Protein AF-A0A317H1T6-F1 (afdb_monomer)

Nearest PDB structures (foldseek):
  3n90-assembly1_A  TM=7.699E-01  e=6.397E-04  Arabidopsis thaliana
  5dqa-assembly3_C-2  TM=6.413E-01  e=1.872E-04  synthetic construct
  6uvi-assembly1_A  TM=6.675E-01  e=9.458E-04  Nostoc sp. PCC 7120 = FACHB-418
  4yc5-assembly1_A  TM=3.359E-01  e=2.475E-04  synthetic construct
  2qyu-assembly1_A  TM=5.274E-01  e=2.159E-02  Salmonella enterica subsp. enterica serovar Typhimurium str. SL1344

Radius of gyration: 27.05 Å; Cα contacts (8 Å, |Δi|>4): 812; chains: 1; bounding box: 62×43×78 Å

Foldseek 3Di:
DAPAAQAEQALHACCVVQVPFDADPVRARCHAEHALYEHALYENALGACDNHEHHNYEHANYDHAQYEHENYHCANYEHYDDDPHYHYDPVCVVRYDYDPVVVVVDPPCVLVPQPDAFWKKKKKDFQEDEAFDKDKIKIKIARPDPVRVVVCVVVLCVVCPPNSVRIDMAMAGASAGFDQQQKKKKAWDWPQKDKVVRMDIDTRHDRMDMDMIIIHRHGDDAQDWIKIWIFMDRQPFTFKITIDTHHYHDDDDDDDDCPPVDSDDIDGWRFEAEQDAVVPVLVVVSLVCSCPVGVSVLSVVLVVQVVDDPPRVVNLVSLVVTQAYEYEAAPRLVVDPNSVVNVVSNLVCCVVPVRRYAAEYAALDTDDDDPSCPVHDYYYDHSVSSVDPDPVVSVCVNPRND

Solvent-accessible surface area (backbone atoms only — not comparable to full-atom values): 22033 Å² total; per-residue (Å²): 134,57,99,41,48,57,39,81,40,59,56,34,83,50,41,67,67,35,76,70,68,74,61,46,101,83,72,48,37,87,75,51,34,28,36,43,13,36,30,35,43,14,40,32,52,55,21,55,41,38,34,19,37,29,34,44,14,34,30,39,66,30,41,42,57,53,15,32,39,39,75,34,44,50,52,57,22,36,65,31,79,94,66,99,40,58,44,64,51,82,82,54,68,84,51,55,52,74,65,70,84,60,59,79,77,46,89,73,54,77,75,66,58,74,62,83,43,20,28,23,40,39,34,42,35,45,40,60,42,51,70,79,40,79,44,64,31,40,41,32,47,21,34,68,44,72,68,37,47,54,48,49,54,53,56,49,45,66,74,42,46,97,52,45,89,55,38,45,77,46,68,26,71,30,86,38,59,60,56,80,64,39,54,36,32,44,34,66,48,43,71,40,47,47,54,49,61,59,56,49,77,49,62,41,80,61,62,62,45,80,47,76,34,32,41,29,46,76,71,46,58,68,71,39,73,36,68,29,34,35,39,30,23,44,47,78,42,66,36,32,38,39,62,39,68,32,29,29,52,50,94,91,69,78,83,75,82,62,88,78,66,69,90,80,54,49,48,44,36,67,39,58,37,81,41,56,28,78,82,42,53,66,60,46,51,26,51,49,49,39,28,68,75,67,62,41,60,67,54,42,48,55,51,54,50,62,74,48,64,90,84,49,66,68,58,57,54,48,54,71,70,26,61,29,43,37,36,46,56,38,67,58,22,74,73,26,70,67,41,49,54,51,52,55,54,54,55,70,48,32,85,87,32,79,79,27,67,42,41,31,28,51,40,76,69,75,56,91,70,56,78,94,50,62,87,52,74,72,43,79,45,62,60,77,53,52,70,63,93,41,75,74,56,54,52,37,40,37,72,66,56,123

pLDDT: mean 72.84, std 15.86, range [32.62, 95.56]

Sequence (402 aa):
MGPFAQVQLTGADVFWLAKRSRRDKKGRLPRLHLEGADLCGAHLEKADLRGAALDGADLRDARLDGADLRDARLEGVIFPRPTPKVLMNPGVLESIEFDPDIIEALPDLLDFFDAPGQVAFTTYYPREVAPQVWDRLLVFVALNTAEATALVEVMGAERLQRRRDLFAVARAPTRKTLKPGTRFTIAPSLPGFRFDPTSITAGWTSDVQCHEFRLWAEDASPGQAAHGQITILEGPLLRGEISLDVLVRQVRQRVPDWSHFTDERVAAYRDTFPSYSRQDKVIHRACETVAESTGDQFVRDVRQLRAGKEGNPKLLELIELADVFQLFWSKRAAESQQVEREWRHALTLRHTRPSFMRLVYWTTTPYPIPSDLQEIVAGRLDPAILGLARPSLLRRIMEGEG

Secondary structure (DSSP, 8-state):
--TTTT-B-TT-B-HHHHHTPPP-TTS--TT-B-TT-B-TT-B-TT-B-TT-B-TT-B-TT-B-TT-B-TT-B-TT-B--S--TT-B--GGGGGGPBPPHHHHTT-SSSTTTS--TTEEEEEEEEESEE-TT--EEEEEEEEESSHHHHHHHHHHHHHHHGGGGGGEEEEEEEEEEEPPTT-EEEEEEE-TTEEEESS-EEEE--SSEEEEEEEEEESSPPTTSEEEEEEEEEETTEEEEEEE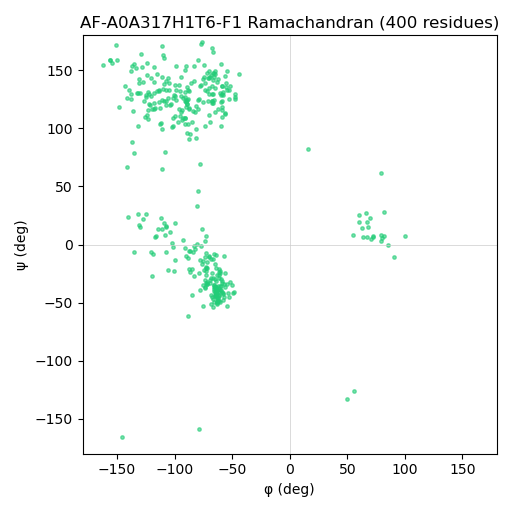EEEEE--TT-PPP-GGGS-S--EEE-S-EEEE--TT-HHHHHHHHHHHHHH--HHHHHHHHHHHSSTT-THHHHHHHH-SEEEEE--HHHHT-HHHHHHHHHHHHHTTT-TT-EEEEE-SSSPPPPPGGGTTSPEEEPPGGGGT---HHHHHHHHTT--

Mean predicted aligned error: 16.42 Å

Structure (mmCIF, N/CA/C/O backbone):
data_AF-A0A317H1T6-F1
#
_entry.id   AF-A0A317H1T6-F1
#
loop_
_atom_site.group_PDB
_atom_site.id
_atom_site.type_symbol
_atom_site.label_atom_id
_atom_site.label_alt_id
_atom_site.label_comp_id
_atom_site.label_asym_id
_atom_site.label_entity_id
_atom_site.label_seq_id
_atom_site.pdbx_PDB_ins_code
_atom_site.Cartn_x
_atom_site.Cartn_y
_atom_site.Cartn_z
_atom_site.occupancy
_atom_site.B_iso_or_equiv
_atom_site.auth_seq_id
_atom_site.auth_comp_id
_atom_site.auth_asym_id
_atom_site.auth_atom_id
_atom_site.pdbx_PDB_model_num
ATOM 1 N N . MET A 1 1 ? -24.013 20.976 -49.566 1.00 47.81 1 MET A N 1
ATOM 2 C CA . MET A 1 1 ? -24.364 19.606 -49.153 1.00 47.81 1 MET A CA 1
ATOM 3 C C . MET A 1 1 ? -23.451 18.653 -49.890 1.00 47.81 1 MET A C 1
ATOM 5 O O . MET A 1 1 ? -23.348 18.761 -51.109 1.00 47.81 1 MET A O 1
ATOM 9 N N . GLY A 1 2 ? -22.695 17.844 -49.152 1.00 52.38 2 GLY A N 1
ATOM 10 C CA . GLY A 1 2 ? -21.826 16.832 -49.743 1.00 52.38 2 GLY A CA 1
ATOM 11 C C . GLY A 1 2 ? -22.614 15.606 -50.218 1.00 52.38 2 GLY A C 1
ATOM 12 O O . GLY A 1 2 ? -23.813 15.515 -49.973 1.00 52.38 2 GLY A O 1
ATOM 13 N N . PRO A 1 3 ? -21.954 14.668 -50.911 1.00 52.84 3 PRO A N 1
ATOM 14 C CA . PRO A 1 3 ? -22.621 13.581 -51.629 1.00 52.84 3 PRO A CA 1
ATOM 15 C C . PRO A 1 3 ? -23.279 12.502 -50.749 1.00 52.84 3 PRO A C 1
ATOM 17 O O . PRO A 1 3 ? -23.989 11.671 -51.305 1.00 52.84 3 PRO A O 1
ATOM 20 N N . PHE A 1 4 ? -23.058 12.491 -49.426 1.00 60.53 4 PHE A N 1
ATOM 21 C CA . PHE A 1 4 ? -23.552 11.433 -48.529 1.00 60.53 4 PHE A CA 1
ATOM 22 C C . PHE A 1 4 ? -24.295 11.938 -47.277 1.00 60.53 4 PHE A C 1
ATOM 24 O O . PHE A 1 4 ? -24.521 11.165 -46.348 1.00 60.53 4 PHE A O 1
ATOM 31 N N . ALA A 1 5 ? -24.704 13.210 -47.245 1.00 61.84 5 ALA A N 1
ATOM 32 C CA . ALA A 1 5 ? -25.512 13.726 -46.142 1.00 61.84 5 ALA A CA 1
ATOM 33 C C . ALA A 1 5 ? -26.884 13.026 -46.117 1.00 61.84 5 ALA A C 1
ATOM 35 O O . ALA A 1 5 ? -27.514 12.886 -47.168 1.00 61.84 5 ALA A O 1
ATOM 36 N N . GLN A 1 6 ? -27.336 12.610 -44.930 1.00 68.75 6 GLN A N 1
ATOM 37 C CA . GLN A 1 6 ? -28.632 11.951 -44.697 1.00 68.75 6 GLN A CA 1
ATOM 38 C C . GLN A 1 6 ? -28.844 10.625 -45.453 1.00 68.75 6 GLN A C 1
ATOM 40 O O . GLN A 1 6 ? -29.976 10.233 -45.737 1.00 68.75 6 GLN A O 1
ATOM 45 N N . VAL A 1 7 ? -27.767 9.921 -45.810 1.00 70.12 7 VAL A N 1
ATOM 46 C CA . VAL A 1 7 ? -27.866 8.616 -46.481 1.00 70.12 7 VAL A CA 1
ATOM 47 C C . VAL A 1 7 ? -28.080 7.504 -45.451 1.00 70.12 7 VAL A C 1
ATOM 49 O O . VAL A 1 7 ? -27.463 7.512 -44.389 1.00 70.12 7 VAL A O 1
ATOM 52 N N . GLN A 1 8 ? -28.928 6.526 -45.785 1.00 73.19 8 GLN A N 1
ATOM 53 C CA . GLN A 1 8 ? -29.085 5.292 -45.012 1.00 73.19 8 GLN A CA 1
ATOM 54 C C . GLN A 1 8 ? -28.070 4.239 -45.471 1.00 73.19 8 GLN A C 1
ATOM 56 O O . GLN A 1 8 ? -28.069 3.816 -46.628 1.00 73.19 8 GLN A O 1
ATOM 61 N N . LEU A 1 9 ? -27.193 3.838 -44.556 1.00 67.88 9 LEU A N 1
ATOM 62 C CA . LEU A 1 9 ? -26.093 2.885 -44.729 1.00 67.88 9 LEU A CA 1
ATOM 63 C C . LEU A 1 9 ? -26.088 1.834 -43.605 1.00 67.88 9 LEU A C 1
ATOM 65 O O . LEU A 1 9 ? -25.048 1.257 -43.283 1.00 67.88 9 LEU A O 1
ATOM 69 N N . THR A 1 10 ? -27.253 1.579 -43.013 1.00 70.19 10 THR A N 1
ATOM 70 C CA . THR A 1 10 ? -27.453 0.628 -41.921 1.00 70.19 10 THR A CA 1
ATOM 71 C C . THR A 1 10 ? -26.888 -0.753 -42.281 1.00 70.19 10 THR A C 1
ATOM 73 O O . THR A 1 10 ? -27.225 -1.321 -43.323 1.00 70.19 10 THR A O 1
ATOM 76 N N . GLY A 1 11 ? -25.998 -1.294 -41.447 1.00 60.50 11 GLY A N 1
ATOM 77 C CA . GLY A 1 11 ? -25.358 -2.600 -41.654 1.00 60.50 11 GLY A CA 1
ATOM 78 C C . GLY A 1 11 ? -24.397 -2.693 -42.848 1.00 60.50 11 GLY A C 1
ATOM 79 O O . GLY A 1 11 ? -23.943 -3.788 -43.182 1.00 60.50 11 GLY A O 1
ATOM 80 N N . ALA A 1 12 ? -24.094 -1.583 -43.529 1.00 67.06 12 ALA A N 1
ATOM 81 C CA . ALA A 1 12 ? -23.245 -1.602 -44.713 1.00 67.06 12 ALA A CA 1
ATOM 82 C C . ALA A 1 12 ? -21.757 -1.775 -44.353 1.00 67.06 12 ALA A C 1
ATOM 84 O O . ALA A 1 12 ? -21.251 -1.186 -43.394 1.00 67.06 12 ALA A O 1
ATOM 85 N N . ASP A 1 13 ? -21.026 -2.540 -45.173 1.00 64.00 13 ASP A N 1
ATOM 86 C CA . ASP A 1 13 ? -19.561 -2.584 -45.126 1.00 64.00 13 ASP A CA 1
ATOM 87 C C . ASP A 1 13 ? -18.991 -1.382 -45.887 1.00 64.00 13 ASP A C 1
ATOM 89 O O . ASP A 1 13 ? -18.800 -1.387 -47.108 1.00 64.00 13 ASP A O 1
ATOM 93 N N . VAL A 1 14 ? -18.775 -0.308 -45.135 1.00 61.66 14 VAL A N 1
ATOM 94 C CA . VAL A 1 14 ? -18.307 0.988 -45.636 1.00 61.66 14 VAL A CA 1
ATOM 95 C C . VAL A 1 14 ? -16.832 1.238 -45.316 1.00 61.66 14 VAL A C 1
ATOM 97 O O . VAL A 1 14 ? -16.310 2.321 -45.589 1.00 61.66 14 VAL A O 1
ATOM 100 N N . PHE A 1 15 ? -16.110 0.213 -44.852 1.00 56.84 15 PHE A N 1
ATOM 101 C CA . PHE A 1 15 ? -14.677 0.252 -44.546 1.00 56.84 15 PHE A CA 1
ATOM 102 C C . PHE A 1 15 ? -13.822 0.829 -45.695 1.00 56.84 15 PHE A C 1
ATOM 104 O O . PHE A 1 15 ? -12.839 1.550 -45.487 1.00 56.84 15 PHE A O 1
ATOM 111 N N . TRP A 1 16 ? -14.219 0.571 -46.945 1.00 56.97 16 TRP A N 1
ATOM 112 C CA . TRP A 1 16 ? -13.506 1.037 -48.138 1.00 56.97 16 TRP A CA 1
ATOM 113 C C . TRP A 1 16 ? -13.633 2.544 -48.414 1.00 56.97 16 TRP A C 1
ATOM 115 O O . TRP A 1 16 ? -12.750 3.098 -49.081 1.00 56.97 16 TRP A O 1
ATOM 125 N N . LEU A 1 17 ? -14.675 3.222 -47.909 1.00 56.16 17 LEU A N 1
ATOM 126 C CA . LEU A 1 17 ? -14.896 4.663 -48.127 1.00 56.16 17 LEU A CA 1
ATOM 127 C C . LEU A 1 17 ? -13.804 5.513 -47.464 1.00 56.16 17 LEU A C 1
ATOM 129 O O . LEU A 1 17 ? -13.340 6.494 -48.047 1.00 56.16 17 LEU A O 1
ATOM 133 N N . ALA A 1 18 ? -13.309 5.077 -46.307 1.00 54.44 18 ALA A N 1
ATOM 134 C CA . ALA A 1 18 ? -12.236 5.742 -45.575 1.00 54.44 18 ALA A CA 1
ATOM 135 C C . ALA A 1 18 ? -10.850 5.560 -46.228 1.00 54.44 18 ALA A C 1
ATOM 137 O O . ALA A 1 18 ? -9.998 6.448 -46.190 1.00 54.44 18 ALA A O 1
ATOM 138 N N . LYS A 1 19 ? -10.618 4.426 -46.906 1.00 51.28 19 LYS A N 1
ATOM 139 C CA . LYS A 1 19 ? -9.295 4.059 -47.444 1.00 51.28 19 LYS A CA 1
ATOM 140 C C . LYS A 1 19 ? -8.880 4.812 -48.715 1.00 51.28 19 LYS A C 1
ATOM 142 O O . LYS A 1 19 ? -7.706 4.782 -49.082 1.00 51.28 19 LYS A O 1
ATOM 147 N N . ARG A 1 20 ? -9.817 5.458 -49.423 1.00 50.53 20 ARG A N 1
ATOM 148 C CA . ARG A 1 20 ? -9.564 6.128 -50.720 1.00 50.53 20 ARG A CA 1
ATOM 149 C C . ARG A 1 20 ? -9.432 7.651 -50.649 1.00 50.53 20 ARG A C 1
ATOM 151 O O . ARG A 1 20 ? -9.227 8.286 -51.687 1.00 50.53 20 ARG A O 1
ATOM 158 N N . SER A 1 21 ? -9.516 8.253 -49.467 1.00 53.59 21 SER A N 1
ATOM 159 C CA . SER A 1 21 ? -9.570 9.710 -49.352 1.00 53.59 21 SER A CA 1
ATOM 160 C C . SER A 1 21 ? -8.176 10.349 -49.479 1.00 53.59 21 SER A C 1
ATOM 162 O O . SER A 1 21 ? -7.268 10.095 -48.688 1.00 53.59 21 SER A O 1
ATOM 164 N N . ARG A 1 22 ? -7.968 11.165 -50.527 1.00 51.94 22 ARG A N 1
ATOM 165 C CA . ARG A 1 22 ? -6.710 11.904 -50.745 1.00 51.94 22 ARG A CA 1
ATOM 166 C C . ARG A 1 22 ? -6.677 13.155 -49.862 1.00 51.94 22 ARG A C 1
ATOM 168 O O . ARG A 1 22 ? -7.554 14.008 -49.979 1.00 51.94 22 ARG A O 1
ATOM 175 N N . ARG A 1 23 ? -5.629 13.278 -49.038 1.00 55.28 23 ARG A N 1
ATOM 176 C CA . ARG A 1 23 ? -5.345 14.462 -48.205 1.00 55.28 23 ARG A CA 1
ATOM 177 C C . ARG A 1 23 ? -5.100 15.701 -49.071 1.00 55.28 23 ARG A C 1
ATOM 179 O O . ARG A 1 23 ? -4.474 15.601 -50.129 1.00 55.28 23 ARG A O 1
ATOM 186 N N . ASP A 1 24 ? -5.574 16.863 -48.627 1.00 52.41 24 ASP A N 1
ATOM 187 C CA . ASP A 1 24 ? -5.235 18.135 -49.269 1.00 52.41 24 ASP A CA 1
ATOM 188 C C . ASP A 1 24 ? -3.805 18.601 -48.916 1.00 52.41 24 ASP A C 1
ATOM 190 O O . ASP A 1 24 ? -3.107 17.998 -48.098 1.00 52.41 24 ASP A O 1
ATOM 194 N N . LYS A 1 25 ? -3.343 19.697 -49.535 1.00 51.69 25 LYS A N 1
ATOM 195 C CA . LYS A 1 25 ? -1.986 20.248 -49.335 1.00 51.69 25 LYS A CA 1
ATOM 196 C C . LYS A 1 25 ? -1.709 20.741 -47.901 1.00 51.69 25 LYS A C 1
ATOM 198 O O . LYS A 1 25 ? -0.566 21.067 -47.602 1.00 51.69 25 LYS A O 1
ATOM 203 N N . LYS A 1 26 ? -2.724 20.817 -47.032 1.00 53.06 26 LYS A N 1
ATOM 204 C CA . LYS A 1 26 ? -2.611 21.179 -45.609 1.00 53.06 26 LYS A CA 1
ATOM 205 C C . LYS A 1 26 ? -2.825 19.972 -44.682 1.00 53.06 26 LYS A C 1
ATOM 207 O O . LYS A 1 26 ? -2.903 20.152 -43.471 1.00 53.06 26 LYS A O 1
ATOM 212 N N . GLY A 1 27 ? -2.906 18.757 -45.231 1.00 48.47 27 GLY A N 1
ATOM 213 C CA . GLY A 1 27 ? -3.048 17.515 -44.473 1.00 48.47 27 GLY A CA 1
ATOM 214 C C . GLY A 1 27 ? -4.466 17.217 -43.980 1.00 48.47 27 GLY A C 1
ATOM 215 O O . GLY A 1 27 ? -4.632 16.255 -43.235 1.00 48.47 27 GLY A O 1
ATOM 216 N N . ARG A 1 28 ? -5.480 17.992 -44.392 1.00 50.25 28 ARG A N 1
ATOM 217 C CA . ARG A 1 28 ? -6.875 17.812 -43.963 1.00 50.25 28 ARG A CA 1
ATOM 218 C C . ARG A 1 28 ? -7.620 16.881 -44.927 1.00 50.25 28 ARG A C 1
ATOM 220 O O . ARG A 1 28 ? -7.326 16.848 -46.127 1.00 50.25 28 ARG A O 1
ATOM 227 N N . LEU A 1 29 ? -8.605 16.144 -44.410 1.00 54.81 29 LEU A N 1
ATOM 228 C CA . LEU A 1 29 ? -9.513 15.268 -45.168 1.00 54.81 29 LEU A CA 1
ATOM 229 C C . LEU A 1 29 ? -10.957 15.826 -45.177 1.00 54.81 29 LEU A C 1
ATOM 231 O O . LEU A 1 29 ? -11.862 15.195 -44.647 1.00 54.81 29 LEU A O 1
ATOM 235 N N . PRO A 1 30 ? -11.234 16.994 -45.787 1.00 52.69 30 PRO A N 1
ATOM 236 C CA . PRO A 1 30 ? -12.544 17.647 -45.683 1.00 52.69 30 PRO A CA 1
ATOM 237 C C . PRO A 1 30 ? -13.618 17.060 -46.624 1.00 52.69 30 PRO A C 1
ATOM 239 O O . PRO A 1 30 ? -14.409 17.815 -47.175 1.00 52.69 30 PRO A O 1
ATOM 242 N N . ARG A 1 31 ? -13.611 15.753 -46.930 1.00 54.50 31 ARG A N 1
ATOM 243 C CA . ARG A 1 31 ? -14.410 15.209 -48.055 1.00 54.50 31 ARG A CA 1
ATOM 244 C C . ARG A 1 31 ? -15.484 14.182 -47.708 1.00 54.50 31 ARG A C 1
ATOM 246 O O . ARG A 1 31 ? -16.254 13.851 -48.609 1.00 54.50 31 ARG A O 1
ATOM 253 N N . LEU A 1 32 ? -15.565 13.688 -46.471 1.00 65.56 32 LEU A N 1
ATOM 254 C CA . LEU A 1 32 ? -16.622 12.749 -46.088 1.00 65.56 32 LEU A CA 1
ATOM 255 C C . LEU A 1 32 ? -17.715 13.490 -45.310 1.00 65.56 32 LEU A C 1
ATOM 257 O O . LEU A 1 32 ? -17.529 13.853 -44.152 1.00 65.56 32 LEU A O 1
ATOM 261 N N . HIS A 1 33 ? -18.807 13.764 -46.018 1.00 74.75 33 HIS A N 1
ATOM 262 C CA . HIS A 1 33 ? -19.993 14.476 -45.549 1.00 74.75 33 HIS A CA 1
ATOM 263 C C . HIS A 1 33 ? -21.086 13.455 -45.261 1.00 74.75 33 HIS A C 1
ATOM 265 O O . HIS A 1 33 ? -21.672 12.936 -46.208 1.00 74.75 33 HIS A O 1
ATOM 271 N N . LEU A 1 34 ? -21.275 13.123 -43.990 1.00 73.44 34 LEU A N 1
ATOM 272 C CA . LEU A 1 34 ? -22.205 12.122 -43.470 1.00 73.44 34 LEU A CA 1
ATOM 273 C C . LEU A 1 34 ? -23.136 12.745 -42.421 1.00 73.44 34 LEU A C 1
ATOM 275 O O . LEU A 1 34 ? -23.625 12.058 -41.529 1.00 73.44 34 LEU A O 1
ATOM 279 N N . GLU A 1 35 ? -23.368 14.053 -42.508 1.00 84.75 35 GLU A N 1
ATOM 280 C CA . GLU A 1 35 ? -24.228 14.774 -41.579 1.00 84.75 35 GLU A CA 1
ATOM 281 C C . GLU A 1 35 ? -25.643 14.160 -41.612 1.00 84.75 35 GLU A C 1
ATOM 283 O O . GLU A 1 35 ? -26.251 14.042 -42.683 1.00 84.75 35 GLU A O 1
ATOM 288 N N . GLY A 1 36 ? -26.152 13.723 -40.457 1.00 77.00 36 GLY A N 1
ATOM 289 C CA . GLY A 1 36 ? -27.457 13.067 -40.320 1.00 77.00 36 GLY A CA 1
ATOM 290 C C . GLY A 1 36 ? -27.583 11.678 -40.959 1.00 77.00 36 GLY A C 1
ATOM 291 O O . GLY A 1 36 ? -28.705 11.237 -41.201 1.00 77.00 36 GLY A O 1
ATOM 292 N N . ALA A 1 37 ? -26.480 11.015 -41.321 1.00 81.19 37 ALA A N 1
ATOM 293 C CA . ALA A 1 37 ? -26.526 9.682 -41.924 1.00 81.19 37 ALA A CA 1
ATOM 294 C C . ALA A 1 37 ? -26.953 8.603 -40.910 1.00 81.19 37 ALA A C 1
ATOM 296 O O . ALA A 1 37 ? -26.537 8.637 -39.754 1.00 81.19 37 ALA A O 1
ATOM 297 N N . ASP A 1 38 ? -27.728 7.615 -41.362 1.00 81.75 38 ASP A N 1
ATOM 298 C CA . ASP A 1 38 ? -28.044 6.411 -40.581 1.00 81.75 38 ASP A CA 1
ATOM 299 C C . ASP A 1 38 ? -26.989 5.345 -40.888 1.00 81.75 38 ASP A C 1
ATOM 301 O O . ASP A 1 38 ? -26.974 4.746 -41.964 1.00 81.75 38 ASP A O 1
ATOM 305 N N . LEU A 1 39 ? -26.067 5.158 -39.953 1.00 77.69 39 LEU A N 1
ATOM 306 C CA . LEU A 1 39 ? -24.965 4.200 -39.993 1.00 77.69 39 LEU A CA 1
ATOM 307 C C . LEU A 1 39 ? -25.160 3.101 -38.941 1.00 77.69 39 LEU A C 1
ATOM 309 O O . LEU A 1 39 ? -24.188 2.457 -38.534 1.00 77.69 39 LEU A O 1
ATOM 313 N N . CYS A 1 40 ? -26.397 2.869 -38.496 1.00 79.62 40 CYS A N 1
ATOM 314 C CA . CYS A 1 40 ? -26.665 1.898 -37.449 1.00 79.62 40 CYS A CA 1
ATOM 315 C C . CYS A 1 40 ? -26.192 0.489 -37.880 1.00 79.62 40 CYS A C 1
ATOM 317 O O . CYS A 1 40 ? -26.455 0.035 -38.993 1.00 79.62 40 CYS A O 1
ATOM 319 N N . GLY A 1 41 ? -25.398 -0.198 -37.058 1.00 71.88 41 GLY A N 1
ATOM 320 C CA . GLY A 1 41 ? -24.821 -1.509 -37.382 1.00 71.88 41 GLY A CA 1
ATOM 321 C C . GLY A 1 41 ? -23.715 -1.516 -38.450 1.00 71.88 41 GLY A C 1
ATOM 322 O O . GLY A 1 41 ? -23.276 -2.594 -38.852 1.00 71.88 41 GLY A O 1
ATOM 323 N N . ALA A 1 42 ? -23.265 -0.361 -38.955 1.00 79.12 42 ALA A N 1
ATOM 324 C CA . ALA A 1 42 ? -22.272 -0.299 -40.032 1.00 79.12 42 ALA A CA 1
ATOM 325 C C . ALA A 1 42 ? -20.891 -0.837 -39.606 1.00 79.12 42 ALA A C 1
ATOM 327 O O . ALA A 1 42 ? -20.463 -0.678 -38.460 1.00 79.12 42 ALA A O 1
ATOM 328 N N . HIS A 1 43 ? -20.157 -1.442 -40.545 1.00 74.62 43 HIS A N 1
ATOM 329 C CA . HIS A 1 43 ? -18.796 -1.938 -40.306 1.00 74.62 43 HIS A CA 1
ATOM 330 C C . HIS A 1 43 ? -17.761 -0.863 -40.682 1.00 74.62 43 HIS A C 1
ATOM 332 O O . HIS A 1 43 ? -17.580 -0.530 -41.859 1.00 74.62 43 HIS A O 1
ATOM 338 N N . LEU A 1 44 ? -17.111 -0.287 -39.667 1.00 71.94 44 LEU A N 1
ATOM 339 C CA . LEU A 1 44 ? -16.196 0.860 -39.753 1.00 71.94 44 LEU A CA 1
ATOM 340 C C . LEU A 1 44 ? -14.863 0.605 -39.018 1.00 71.94 44 LEU A C 1
ATOM 342 O O . LEU A 1 44 ? -14.110 1.539 -38.733 1.00 71.94 44 LEU A O 1
ATOM 346 N N . GLU A 1 45 ? -14.534 -0.647 -38.707 1.00 76.44 45 GLU A N 1
ATOM 347 C CA . GLU A 1 45 ? -13.334 -1.005 -37.953 1.00 76.44 45 GLU A CA 1
ATOM 348 C C . GLU A 1 45 ? -12.074 -0.518 -38.678 1.00 76.44 45 GLU A C 1
ATOM 350 O O . GLU A 1 45 ? -11.883 -0.796 -39.856 1.00 76.44 45 GLU A O 1
ATOM 355 N N . LYS A 1 46 ? -11.170 0.188 -37.988 1.00 67.62 46 LYS A N 1
ATOM 356 C CA . LYS A 1 46 ? -9.936 0.773 -38.558 1.00 67.62 46 LYS A CA 1
ATOM 357 C C . LYS A 1 46 ? -10.159 1.787 -39.689 1.00 67.62 46 LYS A C 1
ATOM 359 O O . LYS A 1 46 ? -9.233 2.052 -40.462 1.00 67.62 46 LYS A O 1
ATOM 364 N N . ALA A 1 47 ? -11.358 2.355 -39.806 1.00 70.62 47 ALA A N 1
ATOM 365 C CA . ALA A 1 47 ? -11.635 3.412 -40.768 1.00 70.62 47 ALA A CA 1
ATOM 366 C C . ALA A 1 47 ? -10.882 4.712 -40.414 1.00 70.62 47 ALA A C 1
ATOM 368 O O . ALA A 1 47 ? -10.850 5.138 -39.264 1.00 70.62 47 ALA A O 1
ATOM 369 N N . ASP A 1 48 ? -10.291 5.366 -41.417 1.00 69.81 48 ASP A N 1
ATOM 370 C CA . ASP A 1 48 ? -9.748 6.729 -41.318 1.00 69.81 48 ASP A CA 1
ATOM 371 C C . ASP A 1 48 ? -10.856 7.757 -41.601 1.00 69.81 48 ASP A C 1
ATOM 373 O O . ASP A 1 48 ? -11.159 8.065 -42.756 1.00 69.81 48 ASP A O 1
ATOM 377 N N . LEU A 1 49 ? -11.480 8.257 -40.535 1.00 72.06 49 LEU A N 1
ATOM 378 C CA . LEU A 1 49 ? -12.588 9.216 -40.561 1.00 72.06 49 LEU A CA 1
ATOM 379 C C . LEU A 1 49 ? -12.160 10.603 -40.054 1.00 72.06 49 LEU A C 1
ATOM 381 O O . LEU A 1 49 ? -12.998 11.434 -39.700 1.00 72.06 49 LEU A O 1
ATOM 385 N N . ARG A 1 50 ? -10.853 10.879 -40.022 1.00 71.31 50 ARG A N 1
ATOM 386 C CA . ARG A 1 50 ? -10.343 12.150 -39.508 1.00 71.31 50 ARG A CA 1
ATOM 387 C C . ARG A 1 50 ? -10.878 13.323 -40.312 1.00 71.31 50 ARG A C 1
ATOM 389 O O . ARG A 1 50 ? -10.778 13.325 -41.538 1.00 71.31 50 ARG A O 1
ATOM 396 N N . GLY A 1 51 ? -11.402 14.343 -39.640 1.00 68.25 51 GLY A N 1
ATOM 397 C CA . GLY A 1 51 ? -11.973 15.512 -40.314 1.00 68.25 51 GLY A CA 1
ATOM 398 C C . GLY A 1 51 ? -13.316 15.280 -41.016 1.00 68.25 51 GLY A C 1
ATOM 399 O O . GLY A 1 51 ? -13.759 16.179 -41.733 1.00 68.25 51 GLY A O 1
ATOM 400 N N . ALA A 1 52 ? -13.950 14.110 -40.859 1.00 78.00 52 ALA A N 1
ATOM 401 C CA . ALA A 1 52 ? -15.278 13.844 -41.412 1.00 78.00 52 ALA A CA 1
ATOM 402 C C . ALA A 1 52 ? -16.349 14.715 -40.738 1.00 78.00 52 ALA A C 1
ATOM 404 O O . ALA A 1 52 ? -16.242 15.037 -39.555 1.00 78.00 52 ALA A O 1
ATOM 405 N N . ALA A 1 53 ? -17.385 15.089 -41.488 1.00 80.69 53 ALA A N 1
ATOM 406 C CA . ALA A 1 53 ? -18.552 15.769 -40.943 1.00 80.69 53 ALA A CA 1
ATOM 407 C C . ALA A 1 53 ? -19.646 14.732 -40.680 1.00 80.69 53 ALA A C 1
ATOM 409 O O . ALA A 1 53 ? -20.232 14.211 -41.624 1.00 80.69 53 ALA A O 1
ATOM 410 N N . LEU A 1 54 ? -19.856 14.400 -39.408 1.00 78.56 54 LEU A N 1
ATOM 411 C CA . LEU A 1 54 ? -20.787 13.372 -38.939 1.00 78.56 54 LEU A CA 1
ATOM 412 C C . LEU A 1 54 ? -21.914 13.968 -38.090 1.00 78.56 54 LEU A C 1
ATOM 414 O O . LEU A 1 54 ? -22.686 13.209 -37.534 1.00 78.56 54 LEU A O 1
ATOM 418 N N . ASP A 1 55 ? -22.025 15.293 -37.985 1.00 82.94 55 ASP A N 1
ATOM 419 C CA . ASP A 1 55 ? -23.005 15.954 -37.114 1.00 82.94 55 ASP A CA 1
ATOM 420 C C . ASP A 1 55 ? -24.419 15.359 -37.287 1.00 82.94 55 ASP A C 1
ATOM 422 O O . ASP A 1 55 ? -24.926 15.262 -38.409 1.00 82.94 55 ASP A O 1
ATOM 426 N N . GLY A 1 56 ? -25.036 14.921 -36.187 1.00 77.19 56 GLY A N 1
ATOM 427 C CA . GLY A 1 56 ? -26.357 14.282 -36.174 1.00 77.19 56 GLY A CA 1
ATOM 428 C C . GLY A 1 56 ? -26.440 12.856 -36.740 1.00 77.19 56 GLY A C 1
ATOM 429 O O . GLY A 1 56 ? -27.549 12.359 -36.922 1.00 77.19 56 GLY A O 1
ATOM 430 N N . ALA A 1 57 ? -25.324 12.207 -37.088 1.00 83.12 57 ALA A N 1
ATOM 431 C CA . ALA A 1 57 ? -25.331 10.834 -37.600 1.00 83.12 57 ALA A CA 1
ATOM 432 C C . ALA A 1 57 ? -25.665 9.805 -36.506 1.00 83.12 57 ALA A C 1
ATOM 434 O O . ALA A 1 57 ? -25.276 9.957 -35.347 1.00 83.12 57 ALA A O 1
ATOM 435 N N . ASP A 1 58 ? -26.333 8.721 -36.897 1.00 80.69 58 ASP A N 1
ATOM 436 C CA . ASP A 1 58 ? -26.662 7.596 -36.023 1.00 80.69 58 ASP A CA 1
ATOM 437 C C . ASP A 1 58 ? -25.674 6.446 -36.244 1.00 80.69 58 ASP A C 1
ATOM 439 O O . ASP A 1 58 ? -25.675 5.810 -37.293 1.00 80.69 58 ASP A O 1
ATOM 443 N N . LEU A 1 59 ? -24.814 6.187 -35.260 1.00 73.88 59 LEU A N 1
ATOM 444 C CA . LEU A 1 59 ? -23.822 5.112 -35.255 1.00 73.88 59 LEU A CA 1
ATOM 445 C C . LEU A 1 59 ? -24.200 3.975 -34.291 1.00 73.88 59 LEU A C 1
ATOM 447 O O . LEU A 1 59 ? -23.329 3.174 -33.945 1.00 73.88 59 LEU A O 1
ATOM 451 N N . ARG A 1 60 ? -25.453 3.874 -33.826 1.00 77.75 60 ARG A N 1
ATOM 452 C CA . ARG A 1 60 ? -25.868 2.795 -32.910 1.00 77.75 60 ARG A CA 1
ATOM 453 C C . ARG A 1 60 ? -25.486 1.426 -33.469 1.00 77.75 60 ARG A C 1
ATOM 455 O O . ARG A 1 60 ? -25.594 1.177 -34.658 1.00 77.75 60 ARG A O 1
ATOM 462 N N . ASP A 1 61 ? -24.955 0.547 -32.629 1.00 71.31 61 ASP A N 1
ATOM 463 C CA . ASP A 1 61 ? -24.434 -0.777 -33.012 1.00 71.31 61 ASP A CA 1
ATOM 464 C C . ASP A 1 61 ? -23.362 -0.818 -34.131 1.00 71.31 61 ASP A C 1
ATOM 466 O O . ASP A 1 61 ? -22.971 -1.903 -34.567 1.00 71.31 61 ASP A O 1
ATOM 470 N N . ALA A 1 62 ? -22.825 0.323 -34.583 1.00 75.81 62 ALA A N 1
ATOM 471 C CA . ALA A 1 62 ? -21.735 0.355 -35.555 1.00 75.81 62 ALA A CA 1
ATOM 472 C C . ALA A 1 62 ? -20.420 -0.163 -34.947 1.00 75.81 62 ALA A C 1
ATOM 474 O O . ALA A 1 62 ? -20.091 0.084 -33.783 1.00 75.81 62 ALA A O 1
ATOM 475 N N . ARG A 1 63 ? -19.616 -0.865 -35.751 1.00 73.62 63 ARG A N 1
ATOM 476 C CA . ARG A 1 63 ? -18.336 -1.444 -35.320 1.00 73.62 63 ARG A CA 1
ATOM 477 C C . ARG A 1 63 ? -17.201 -0.475 -35.629 1.00 73.62 63 ARG A C 1
ATOM 479 O O . ARG A 1 63 ? -16.825 -0.320 -36.784 1.00 73.62 63 ARG A O 1
ATOM 486 N N . LEU A 1 64 ? -16.647 0.171 -34.601 1.00 68.38 64 LEU A N 1
ATOM 487 C CA . LEU A 1 64 ? -15.644 1.242 -34.741 1.00 68.38 64 LEU A CA 1
ATOM 488 C C . LEU A 1 64 ? -14.235 0.853 -34.260 1.00 68.38 64 LEU A C 1
ATOM 490 O O . LEU A 1 64 ? -13.369 1.712 -34.107 1.00 68.38 64 LEU A O 1
ATOM 494 N N . ASP A 1 65 ? -13.963 -0.431 -34.025 1.00 71.00 65 ASP A N 1
ATOM 495 C CA . ASP A 1 65 ? -12.693 -0.877 -33.441 1.00 71.00 65 ASP A CA 1
ATOM 496 C C . ASP A 1 65 ? -11.470 -0.404 -34.247 1.00 71.00 65 ASP A C 1
ATOM 498 O O . ASP A 1 65 ? -11.227 -0.839 -35.373 1.00 71.00 65 ASP A O 1
ATOM 502 N N . GLY A 1 66 ? -10.654 0.474 -33.657 1.00 58.91 66 GLY A N 1
ATOM 503 C CA . GLY A 1 66 ? -9.457 1.038 -34.283 1.00 58.91 66 GLY A CA 1
ATOM 504 C C . GLY A 1 66 ? -9.717 2.193 -35.254 1.00 58.91 66 GLY A C 1
ATOM 505 O O . GLY A 1 66 ? -8.775 2.602 -35.932 1.00 58.91 66 GLY A O 1
ATOM 506 N N . ALA A 1 67 ? -10.955 2.681 -35.374 1.00 69.12 67 ALA A N 1
ATOM 507 C CA . ALA A 1 67 ? -11.292 3.814 -36.231 1.00 69.12 67 ALA A CA 1
ATOM 508 C C . ALA A 1 67 ? -10.688 5.127 -35.700 1.00 69.12 67 ALA A C 1
ATOM 510 O O . ALA A 1 67 ? -10.568 5.336 -34.491 1.00 69.12 67 ALA A O 1
ATOM 511 N N . ASP A 1 68 ? -10.309 6.018 -36.614 1.00 65.94 68 ASP A N 1
ATOM 512 C CA . ASP A 1 68 ? -9.678 7.301 -36.310 1.00 65.94 68 ASP A CA 1
ATOM 513 C C . ASP A 1 68 ? -10.619 8.457 -36.655 1.00 65.94 68 ASP A C 1
ATOM 515 O O . ASP A 1 68 ? -10.806 8.780 -37.827 1.00 65.94 68 ASP A O 1
ATOM 519 N N . LEU A 1 69 ? -11.209 9.065 -35.625 1.00 70.31 69 LEU A N 1
ATOM 520 C CA . LEU A 1 69 ? -12.168 10.173 -35.694 1.00 70.31 69 LEU A CA 1
ATOM 521 C C . LEU A 1 69 ? -11.555 11.509 -35.244 1.00 70.31 69 LEU A C 1
ATOM 523 O O . LEU A 1 69 ? -12.276 12.472 -34.979 1.00 70.31 69 LEU A O 1
ATOM 527 N N . ARG A 1 70 ? -10.224 11.609 -35.143 1.00 69.06 70 ARG A N 1
ATOM 528 C CA . ARG A 1 70 ? -9.578 12.874 -34.761 1.00 69.06 70 ARG A CA 1
ATOM 529 C C . ARG A 1 70 ? -9.945 13.986 -35.742 1.00 69.06 70 ARG A C 1
ATOM 531 O O . ARG A 1 70 ? -9.952 13.791 -36.954 1.00 69.06 70 ARG A O 1
ATOM 538 N N . ASP A 1 71 ? -10.258 15.158 -35.207 1.00 68.88 71 ASP A N 1
ATOM 539 C CA . ASP A 1 71 ? -10.718 16.334 -35.956 1.00 68.88 71 ASP A CA 1
ATOM 540 C C . ASP A 1 71 ? -12.069 16.171 -36.686 1.00 68.88 71 ASP A C 1
ATOM 542 O O . ASP A 1 71 ? -12.452 17.070 -37.435 1.00 68.88 71 ASP A O 1
ATOM 546 N N . ALA A 1 72 ? -12.795 15.061 -36.497 1.00 74.06 72 ALA A N 1
ATOM 547 C CA . ALA A 1 72 ? -14.149 14.901 -37.029 1.00 74.06 72 ALA A CA 1
ATOM 548 C C . ALA A 1 72 ? -15.150 15.807 -36.289 1.00 74.06 72 ALA A C 1
ATOM 550 O O . ALA A 1 72 ? -14.986 16.091 -35.101 1.00 74.06 72 ALA A O 1
ATOM 551 N N . ARG A 1 73 ? -16.195 16.250 -36.993 1.00 77.19 73 ARG A N 1
ATOM 552 C CA . ARG A 1 73 ? -17.326 16.974 -36.399 1.00 77.19 73 ARG A CA 1
ATOM 553 C C . ARG A 1 73 ? -18.386 15.963 -35.971 1.00 77.19 73 ARG A C 1
ATOM 555 O O . ARG A 1 73 ? -18.854 15.204 -36.818 1.00 77.19 73 ARG A O 1
ATOM 562 N N . LEU A 1 74 ? -18.672 15.915 -34.672 1.00 70.56 74 LEU A N 1
ATOM 563 C CA . LEU A 1 74 ? -19.461 14.868 -34.012 1.00 70.56 74 LEU A CA 1
ATOM 564 C C . LEU A 1 74 ? -20.609 15.450 -33.169 1.00 70.56 74 LEU A C 1
ATOM 566 O O . LEU A 1 74 ? -21.073 14.810 -32.230 1.00 70.56 74 LEU A O 1
ATOM 570 N N . GLU A 1 75 ? -21.048 16.673 -33.466 1.00 75.06 75 GLU A N 1
ATOM 571 C CA . GLU A 1 75 ? -22.095 17.338 -32.690 1.00 75.06 75 GLU A CA 1
ATOM 572 C C . GLU A 1 75 ? -23.432 16.600 -32.876 1.00 75.06 75 GLU A C 1
ATOM 574 O O . GLU A 1 75 ? -23.876 16.389 -34.006 1.00 75.06 75 GLU A O 1
ATOM 579 N N . GLY A 1 76 ? -24.050 16.152 -31.777 1.00 68.31 76 GLY A N 1
ATOM 580 C CA . GLY A 1 76 ? -25.321 15.415 -31.809 1.00 68.31 76 GLY A CA 1
ATOM 581 C C . GLY A 1 76 ? -25.252 14.019 -32.447 1.00 68.31 76 GLY A C 1
ATOM 582 O O . GLY A 1 76 ? -26.275 13.502 -32.887 1.00 68.31 76 GLY A O 1
ATOM 583 N N . VAL A 1 77 ? -24.062 13.414 -32.554 1.00 75.12 77 VAL A N 1
ATOM 584 C CA . VAL A 1 77 ? -23.909 12.028 -33.030 1.00 75.12 77 VAL A CA 1
ATOM 585 C C . VAL A 1 77 ? -24.373 11.041 -31.969 1.00 75.12 77 VAL A C 1
ATOM 587 O O . VAL A 1 77 ? -23.939 11.117 -30.820 1.00 75.12 77 VAL A O 1
ATOM 590 N N . ILE A 1 78 ? -25.172 10.057 -32.380 1.00 70.62 78 ILE A N 1
ATOM 591 C CA . ILE A 1 78 ? -25.622 8.972 -31.507 1.00 70.62 78 ILE A CA 1
ATOM 592 C C . ILE A 1 78 ? -24.622 7.820 -31.626 1.00 70.62 78 ILE A C 1
ATOM 594 O O . ILE A 1 78 ? -24.540 7.161 -32.661 1.00 70.62 78 ILE A O 1
ATOM 598 N N . PHE A 1 79 ? -23.822 7.587 -30.585 1.00 64.38 79 PHE A N 1
ATOM 599 C CA . PHE A 1 79 ? -22.772 6.561 -30.600 1.00 64.38 79 PHE A CA 1
ATOM 600 C C . PHE A 1 79 ? -23.298 5.148 -30.272 1.00 64.38 79 PHE A C 1
ATOM 602 O O . PHE A 1 79 ? -24.283 5.000 -29.545 1.00 64.38 79 PHE A O 1
ATOM 609 N N . PRO A 1 80 ? -22.620 4.084 -30.751 1.00 58.50 80 PRO A N 1
ATOM 610 C CA . PRO A 1 80 ? -22.834 2.735 -30.245 1.00 58.50 80 PRO A CA 1
ATOM 611 C C . PRO A 1 80 ? -22.341 2.630 -28.794 1.00 58.50 80 PRO A C 1
ATOM 613 O O . PRO A 1 80 ? -21.632 3.505 -28.291 1.00 58.50 80 PRO A O 1
ATOM 616 N N . ARG A 1 81 ? -22.675 1.517 -28.125 1.00 49.28 81 ARG A N 1
ATOM 617 C CA . ARG A 1 81 ? -22.115 1.153 -26.807 1.00 49.28 81 ARG A CA 1
ATOM 618 C C . ARG A 1 81 ? -20.591 1.389 -26.773 1.00 49.28 81 ARG A C 1
ATOM 620 O O . ARG A 1 81 ? -19.941 1.178 -27.796 1.00 49.28 81 ARG A O 1
ATOM 627 N N . PRO A 1 82 ? -19.997 1.778 -25.628 1.00 45.22 82 PRO A N 1
ATOM 628 C CA . PRO A 1 82 ? -18.590 2.170 -25.571 1.00 45.22 82 PRO A CA 1
ATOM 629 C C . PRO A 1 82 ? -17.664 1.062 -26.098 1.00 45.22 82 PRO A C 1
ATOM 631 O O . PRO A 1 82 ? -17.529 -0.001 -25.493 1.00 45.22 82 PRO A O 1
ATOM 634 N N . THR A 1 83 ? -17.018 1.317 -27.240 1.00 45.19 83 THR A N 1
ATOM 635 C CA . THR A 1 83 ? -16.011 0.429 -27.842 1.00 45.19 83 THR A CA 1
ATOM 636 C C . THR A 1 83 ? -14.593 0.921 -27.511 1.00 45.19 83 THR A C 1
ATOM 638 O O . THR A 1 83 ? -14.275 2.077 -27.794 1.00 45.19 83 THR A O 1
ATOM 641 N N . PRO A 1 84 ? -13.696 0.070 -26.977 1.00 38.75 84 PRO A N 1
ATOM 642 C CA . PRO A 1 84 ? -12.447 0.485 -26.319 1.00 38.75 84 PRO A CA 1
ATOM 643 C C . PRO A 1 84 ? -11.300 0.938 -27.249 1.00 38.75 84 PRO A C 1
ATOM 645 O O . PRO A 1 84 ? -10.154 1.007 -26.810 1.00 38.75 84 PRO A O 1
ATOM 648 N N . LYS A 1 85 ? -11.537 1.190 -28.544 1.00 51.53 85 LYS A N 1
ATOM 649 C CA . LYS A 1 85 ? -10.451 1.402 -29.529 1.00 51.53 85 LYS A CA 1
ATOM 650 C C . LYS A 1 85 ? -10.707 2.496 -30.568 1.00 51.53 85 LYS A C 1
ATOM 652 O O . LYS A 1 85 ? -10.116 2.446 -31.643 1.00 51.53 85 LYS A O 1
ATOM 657 N N . VAL A 1 86 ? -11.562 3.471 -30.284 1.00 49.28 86 VAL A N 1
ATOM 658 C CA . VAL A 1 86 ? -11.812 4.595 -31.202 1.00 49.28 86 VAL A CA 1
ATOM 659 C C . VAL A 1 86 ? -10.913 5.774 -30.831 1.00 49.28 86 VAL A C 1
ATOM 661 O O . VAL A 1 86 ? -10.889 6.189 -29.678 1.00 49.28 86 VAL A O 1
ATOM 664 N N . LEU A 1 87 ? -10.160 6.319 -31.789 1.00 49.91 87 LEU A N 1
ATOM 665 C CA . LEU A 1 87 ? -9.299 7.482 -31.550 1.00 49.91 87 LEU A CA 1
ATOM 666 C C . LEU A 1 87 ? -10.099 8.774 -31.766 1.00 49.91 87 LEU A C 1
ATOM 668 O O . LEU A 1 87 ? -10.520 9.049 -32.888 1.00 49.91 87 LEU A O 1
ATOM 672 N N . MET A 1 88 ? -10.279 9.580 -30.716 1.00 55.25 88 MET A N 1
ATOM 673 C CA . MET A 1 88 ? -10.992 10.869 -30.751 1.00 55.25 88 MET A CA 1
ATOM 674 C C . MET A 1 88 ? -10.164 11.995 -30.118 1.00 55.25 88 MET A C 1
ATOM 676 O O . MET A 1 88 ? -9.201 11.741 -29.394 1.00 55.25 88 MET A O 1
ATOM 680 N N . ASN A 1 89 ? -10.541 13.250 -30.384 1.00 44.28 89 ASN A N 1
ATOM 681 C CA . ASN A 1 89 ? -9.966 14.396 -29.676 1.00 44.28 89 ASN A CA 1
ATOM 682 C C . ASN A 1 89 ? -10.591 14.505 -28.264 1.00 44.28 89 ASN A C 1
ATOM 684 O O . ASN A 1 89 ? -11.813 14.400 -28.155 1.00 44.28 89 ASN A O 1
ATOM 688 N N . PRO A 1 90 ? -9.808 14.772 -27.196 1.00 38.22 90 PRO A N 1
ATOM 689 C CA . PRO A 1 90 ? -10.289 14.724 -25.806 1.00 38.22 90 PRO A CA 1
ATOM 690 C C . PRO A 1 90 ? -11.490 15.633 -25.501 1.00 38.22 90 PRO A C 1
ATOM 692 O O . PRO A 1 90 ? -12.355 15.264 -24.720 1.00 38.22 90 PRO A O 1
ATOM 695 N N . GLY A 1 91 ? -11.572 16.801 -26.149 1.00 40.88 91 GLY A N 1
ATOM 696 C CA . GLY A 1 91 ? -12.659 17.769 -25.945 1.00 40.88 91 GLY A CA 1
ATOM 697 C C . GLY A 1 91 ? -13.986 17.417 -26.625 1.00 40.88 91 GLY A C 1
ATOM 698 O O . GLY A 1 91 ? -14.936 18.177 -26.509 1.00 40.88 91 GLY A O 1
ATOM 699 N N . VAL A 1 92 ? -14.061 16.300 -27.356 1.00 43.03 92 VAL A N 1
ATOM 700 C CA . VAL A 1 92 ? -15.287 15.868 -28.051 1.00 43.03 92 VAL A CA 1
ATOM 701 C C . VAL A 1 92 ? -16.212 15.070 -27.126 1.00 43.03 92 VAL A C 1
ATOM 703 O O . VAL A 1 92 ? -17.412 15.023 -27.362 1.00 43.03 92 VAL A O 1
ATOM 706 N N . LEU A 1 93 ? -15.685 14.495 -26.037 1.00 44.66 93 LEU A N 1
ATOM 707 C CA . LEU A 1 93 ? -16.466 13.697 -25.080 1.00 44.66 93 LEU A CA 1
ATOM 708 C C . LEU A 1 93 ? -17.552 14.515 -24.362 1.00 44.66 93 LEU A C 1
ATOM 710 O O . LEU A 1 93 ? -18.570 13.958 -23.970 1.00 44.66 93 LEU A O 1
ATOM 714 N N . GLU A 1 94 ? -17.357 15.829 -24.227 1.00 40.16 94 GLU A N 1
ATOM 715 C CA . GLU A 1 94 ? -18.307 16.741 -23.575 1.00 40.16 94 GLU A CA 1
ATOM 716 C C . GLU A 1 94 ? -19.536 17.067 -24.443 1.00 40.16 94 GLU A C 1
ATOM 718 O O . GLU A 1 94 ? -20.520 17.584 -23.921 1.00 40.16 94 GLU A O 1
ATOM 723 N N . SER A 1 95 ? -19.507 16.767 -25.749 1.00 42.66 95 SER A N 1
ATOM 724 C CA . SER A 1 95 ? -20.586 17.095 -26.697 1.00 42.66 95 SER A CA 1
ATOM 725 C C . SER A 1 95 ? -21.299 15.871 -27.287 1.00 42.66 95 SER A C 1
ATOM 727 O O . SER A 1 95 ? -22.005 16.005 -28.286 1.00 42.66 95 SER A O 1
ATOM 729 N N . ILE A 1 96 ? -21.086 14.680 -26.714 1.00 50.31 96 ILE A N 1
ATOM 730 C CA . ILE A 1 96 ? -21.743 13.434 -27.133 1.00 50.31 96 ILE A CA 1
ATOM 731 C C . ILE A 1 96 ? -23.047 13.256 -26.349 1.00 50.31 96 ILE A C 1
ATOM 733 O O . ILE A 1 96 ? -23.037 13.197 -25.120 1.00 50.31 96 ILE A O 1
ATOM 737 N N . GLU A 1 97 ? -24.166 13.130 -27.062 1.00 49.38 97 GLU A N 1
ATOM 738 C CA . GLU A 1 97 ? -25.459 12.772 -26.474 1.00 49.38 97 GLU A CA 1
ATOM 739 C C . GLU A 1 97 ? -25.614 11.242 -26.461 1.00 49.38 97 GLU A C 1
ATOM 741 O O . GLU A 1 97 ? -25.487 10.577 -27.490 1.00 49.38 97 GLU A O 1
ATOM 746 N N . PHE A 1 98 ? -25.866 10.672 -25.279 1.00 49.75 98 PHE A N 1
ATOM 747 C CA . PHE A 1 98 ? -26.157 9.246 -25.113 1.00 49.75 98 PHE A CA 1
ATOM 748 C C . PHE A 1 98 ? -27.670 9.001 -25.119 1.00 49.75 98 PHE A C 1
ATOM 750 O O . PHE A 1 98 ? -28.434 9.809 -24.590 1.00 49.75 98 PHE A O 1
ATOM 757 N N . ASP A 1 99 ? -28.090 7.870 -25.691 1.00 44.16 99 ASP A N 1
ATOM 758 C CA . ASP A 1 99 ? -29.497 7.466 -25.767 1.00 44.16 99 ASP A CA 1
ATOM 759 C C . ASP A 1 99 ? -30.105 7.323 -24.350 1.00 44.16 99 ASP A C 1
ATOM 761 O O . ASP A 1 99 ? -29.571 6.560 -23.533 1.00 44.16 99 ASP A O 1
ATOM 765 N N . PRO A 1 100 ? -31.195 8.044 -24.025 1.00 42.25 100 PRO A N 1
ATOM 766 C CA . PRO A 1 100 ? -31.802 8.026 -22.696 1.00 42.25 100 PRO A CA 1
ATOM 767 C C . PRO A 1 100 ? -32.324 6.646 -22.271 1.00 42.25 100 PRO A C 1
ATOM 769 O O . PRO A 1 100 ? -32.302 6.349 -21.076 1.00 42.25 100 PRO A O 1
ATOM 772 N N . ASP A 1 101 ? -32.683 5.764 -23.210 1.00 43.50 101 ASP A N 1
ATOM 773 C CA . ASP A 1 101 ? -33.146 4.405 -22.888 1.00 43.50 101 ASP A CA 1
ATOM 774 C C . ASP A 1 101 ? -31.998 3.490 -22.401 1.00 43.50 101 ASP A C 1
ATOM 776 O O . ASP A 1 101 ? -32.230 2.444 -21.791 1.00 43.50 101 ASP A O 1
ATOM 780 N N . ILE A 1 102 ? -30.736 3.890 -22.613 1.00 43.25 102 ILE A N 1
ATOM 781 C CA . ILE A 1 102 ? -29.547 3.207 -22.075 1.00 43.25 102 ILE A CA 1
ATOM 782 C C . ILE A 1 102 ? -29.268 3.648 -20.624 1.00 43.25 102 ILE A C 1
ATOM 784 O O . ILE A 1 102 ? -28.719 2.871 -19.841 1.00 43.25 102 ILE A O 1
ATOM 788 N N . ILE A 1 103 ? -29.677 4.862 -20.235 1.00 40.06 103 ILE A N 1
ATOM 789 C CA . ILE A 1 103 ? -29.363 5.469 -18.929 1.00 40.06 103 ILE A CA 1
ATOM 790 C C . ILE A 1 103 ? -30.133 4.786 -17.784 1.00 40.06 103 ILE A C 1
ATOM 792 O O . ILE A 1 103 ? -29.588 4.621 -16.693 1.00 40.06 103 ILE A O 1
ATOM 796 N N . GLU A 1 104 ? -31.362 4.316 -18.022 1.00 37.56 104 GLU A N 1
ATOM 797 C CA . GLU A 1 104 ? -32.189 3.688 -16.975 1.00 37.56 104 GLU A CA 1
ATOM 798 C C . GLU A 1 104 ? -31.800 2.236 -16.634 1.00 37.56 104 GLU A C 1
ATOM 800 O O . GLU A 1 104 ? -32.200 1.720 -15.590 1.00 37.56 104 GLU A O 1
ATOM 805 N N . ALA A 1 105 ? -30.967 1.576 -17.446 1.00 38.88 105 ALA A N 1
ATOM 806 C CA . ALA A 1 105 ? -30.525 0.200 -17.196 1.00 38.88 105 ALA A CA 1
ATOM 807 C C . ALA A 1 105 ? -29.194 0.088 -16.420 1.00 38.88 105 ALA A C 1
ATOM 809 O O . ALA A 1 105 ? -28.678 -1.020 -16.261 1.00 38.88 105 ALA A O 1
ATOM 810 N N . LEU A 1 106 ? -28.597 1.198 -15.965 1.00 37.84 106 LEU A N 1
ATOM 811 C CA . LEU A 1 106 ? -27.176 1.223 -15.593 1.00 37.84 106 LEU A CA 1
ATOM 812 C C . LEU A 1 106 ? -26.855 1.981 -14.291 1.00 37.84 106 LEU A C 1
ATOM 814 O O . LEU A 1 106 ? -26.425 3.132 -14.330 1.00 37.84 106 LEU A O 1
ATOM 818 N N . PRO A 1 107 ? -26.906 1.303 -13.130 1.00 32.62 107 PRO A N 1
ATOM 819 C CA . PRO A 1 107 ? -26.128 1.697 -11.955 1.00 32.62 107 PRO A CA 1
ATOM 820 C C . PRO A 1 107 ? -24.623 1.393 -12.118 1.00 32.62 107 PRO A C 1
ATOM 822 O O . PRO A 1 107 ? -23.805 2.017 -11.452 1.00 32.62 107 PRO A O 1
ATOM 825 N N . ASP A 1 108 ? -24.250 0.488 -13.034 1.00 38.09 108 ASP A N 1
ATOM 826 C CA . ASP A 1 108 ? -22.894 -0.087 -13.115 1.00 38.09 108 ASP A CA 1
ATOM 827 C C . ASP A 1 108 ? -21.983 0.520 -14.208 1.00 38.09 108 ASP A C 1
ATOM 829 O O . ASP A 1 108 ? -20.821 0.132 -14.319 1.00 38.09 108 ASP A O 1
ATOM 833 N N . LEU A 1 109 ? -22.458 1.471 -15.032 1.00 35.00 109 LEU A N 1
ATOM 834 C CA . LEU A 1 109 ? -21.639 2.050 -16.123 1.00 35.00 109 LEU A CA 1
ATOM 835 C C . LEU A 1 109 ? -21.002 3.409 -15.804 1.00 35.00 109 LEU A C 1
ATOM 837 O O . LEU A 1 109 ? -20.085 3.825 -16.512 1.00 35.00 109 LEU A O 1
ATOM 841 N N . LEU A 1 110 ? -21.427 4.089 -14.733 1.00 35.88 110 LEU A N 1
ATOM 842 C CA . LEU A 1 110 ? -20.712 5.271 -14.224 1.00 35.88 110 LEU A CA 1
ATOM 843 C C . LEU A 1 110 ? -19.359 4.904 -13.584 1.00 35.88 110 LEU A C 1
ATOM 845 O O . LEU A 1 110 ? -18.532 5.785 -13.376 1.00 35.88 110 LEU A O 1
ATOM 849 N N . ASP A 1 111 ? -19.102 3.609 -13.367 1.00 38.34 111 ASP A N 1
ATOM 850 C CA . ASP A 1 111 ? -17.792 3.055 -12.998 1.00 38.34 111 ASP A CA 1
ATOM 851 C C . ASP A 1 111 ? -16.907 2.714 -14.222 1.00 38.34 111 ASP A C 1
ATOM 853 O O . ASP A 1 111 ? -15.745 2.338 -14.053 1.00 38.34 111 ASP A O 1
ATOM 857 N N . PHE A 1 112 ? -17.427 2.826 -15.455 1.00 34.44 112 PHE A N 1
ATOM 858 C CA . PHE A 1 112 ? -16.742 2.387 -16.683 1.00 34.44 112 PHE A CA 1
ATOM 859 C C . PHE A 1 112 ? -16.076 3.518 -17.477 1.00 34.44 112 PHE A C 1
ATOM 861 O O . PHE A 1 112 ? -15.128 3.263 -18.223 1.00 34.44 112 PHE A O 1
ATOM 868 N N . PHE A 1 113 ? -16.525 4.763 -17.306 1.00 34.00 113 PHE A N 1
ATOM 869 C CA . PHE A 1 113 ? -15.764 5.925 -17.754 1.00 34.00 113 PHE A CA 1
ATOM 870 C C . PHE A 1 113 ? -14.711 6.225 -16.697 1.00 34.00 113 PHE A C 1
ATOM 872 O O . PHE A 1 113 ? -15.035 6.789 -15.658 1.00 34.00 113 PHE A O 1
ATOM 879 N N . ASP A 1 114 ? -13.487 5.769 -16.961 1.00 39.38 114 ASP A N 1
ATOM 880 C CA . ASP A 1 114 ? -12.220 6.310 -16.461 1.00 39.38 114 ASP A CA 1
ATOM 881 C C . ASP A 1 114 ? -12.402 7.251 -15.257 1.00 39.38 114 ASP A C 1
ATOM 883 O O . ASP A 1 114 ? -12.518 8.465 -15.420 1.00 39.38 114 ASP A O 1
ATOM 887 N N . ALA A 1 115 ? -12.527 6.698 -14.043 1.00 38.06 115 ALA A N 1
ATOM 888 C CA . ALA A 1 115 ? -12.663 7.525 -12.850 1.00 38.06 115 ALA A CA 1
ATOM 889 C C . ALA A 1 115 ? -11.411 8.416 -12.778 1.00 38.06 115 ALA A C 1
ATOM 891 O O . ALA A 1 115 ? -10.318 7.884 -12.535 1.00 38.06 115 ALA A O 1
ATOM 892 N N . PRO A 1 116 ? -11.514 9.742 -13.012 1.00 45.84 116 PRO A N 1
ATOM 893 C CA . PRO A 1 116 ? -10.337 10.576 -13.166 1.00 45.84 116 PRO A CA 1
ATOM 894 C C . PRO A 1 116 ? -9.498 10.463 -11.895 1.00 45.84 116 PRO A C 1
ATOM 896 O O . PRO A 1 116 ? -9.967 10.758 -10.795 1.00 45.84 116 PRO A O 1
ATOM 899 N N . GLY A 1 117 ? -8.268 9.968 -12.040 1.00 54.78 117 GLY A N 1
ATOM 900 C CA . GLY A 1 117 ? -7.294 9.876 -10.957 1.00 54.78 117 GLY A CA 1
ATOM 901 C C . GLY A 1 117 ? -7.127 8.516 -10.272 1.00 54.78 117 GLY A C 1
ATOM 902 O O . GLY A 1 117 ? -6.398 8.473 -9.279 1.00 54.78 117 GLY A O 1
ATOM 903 N N . GLN A 1 118 ? -7.737 7.416 -10.748 1.00 73.94 118 GLN A N 1
ATOM 904 C CA . GLN A 1 118 ? -7.297 6.074 -10.323 1.00 73.94 118 GLN A CA 1
ATOM 905 C C . GLN A 1 118 ? -5.805 5.916 -10.602 1.00 73.94 118 GLN A C 1
ATOM 907 O O . GLN A 1 118 ? -5.339 6.290 -11.678 1.00 73.94 118 GLN A O 1
ATOM 912 N N . VAL A 1 119 ? -5.059 5.369 -9.645 1.00 76.94 119 VAL A N 1
ATOM 913 C CA . VAL A 1 119 ? -3.619 5.156 -9.815 1.00 76.94 119 VAL A CA 1
ATOM 914 C C . VAL A 1 119 ? -3.273 3.677 -9.960 1.00 76.94 119 VAL A C 1
ATOM 916 O O . VAL A 1 119 ? -4.034 2.776 -9.627 1.00 76.94 119 VAL A O 1
ATOM 919 N N . ALA A 1 120 ? -2.104 3.400 -10.502 1.00 80.31 120 ALA A N 1
ATOM 920 C CA . ALA A 1 120 ? -1.479 2.103 -10.519 1.00 80.31 120 ALA A CA 1
ATOM 921 C C . ALA A 1 120 ? -0.068 2.258 -9.965 1.00 80.31 120 ALA A C 1
ATOM 923 O O . ALA A 1 120 ? 0.642 3.225 -10.256 1.00 80.31 120 ALA A O 1
ATOM 924 N N . PHE A 1 121 ? 0.341 1.282 -9.171 1.00 84.06 121 PHE A N 1
ATOM 925 C CA . PHE A 1 121 ? 1.686 1.214 -8.638 1.00 84.06 121 PHE A CA 1
ATOM 926 C C . PHE A 1 121 ? 2.479 0.204 -9.450 1.00 84.06 121 PHE A C 1
ATOM 928 O O . PHE A 1 121 ? 2.041 -0.929 -9.614 1.00 84.06 121 PHE A O 1
ATOM 935 N N . THR A 1 122 ? 3.625 0.600 -9.989 1.00 83.44 122 THR A N 1
ATOM 936 C CA . THR A 1 122 ? 4.492 -0.304 -10.757 1.00 83.44 122 THR A CA 1
ATOM 937 C C . THR A 1 122 ? 5.879 -0.292 -10.152 1.00 83.44 122 THR A C 1
ATOM 939 O O . THR A 1 122 ? 6.477 0.768 -10.000 1.00 83.44 122 THR A O 1
ATOM 942 N N . THR A 1 123 ? 6.417 -1.457 -9.825 1.00 87.69 123 THR A N 1
ATOM 943 C CA . THR A 1 123 ? 7.747 -1.576 -9.237 1.00 87.69 123 THR A CA 1
ATOM 944 C C . THR A 1 123 ? 8.681 -2.316 -10.171 1.00 87.69 123 THR A C 1
ATOM 946 O O . THR A 1 123 ? 8.355 -3.403 -10.635 1.00 87.69 123 THR A O 1
ATOM 949 N N . TYR A 1 124 ? 9.872 -1.753 -10.365 1.00 86.38 124 TYR A N 1
ATOM 950 C CA . TYR A 1 124 ? 11.017 -2.449 -10.937 1.00 86.38 124 TYR A CA 1
ATOM 951 C C . TYR A 1 124 ? 11.995 -2.793 -9.819 1.00 86.38 124 TYR A C 1
ATOM 953 O O . TYR A 1 124 ? 12.517 -1.894 -9.158 1.00 86.38 124 TYR A O 1
ATOM 961 N N . TYR A 1 125 ? 12.277 -4.076 -9.622 1.00 88.94 125 TYR A N 1
ATOM 962 C CA . TYR A 1 125 ? 13.207 -4.542 -8.592 1.00 88.94 125 TYR A CA 1
ATOM 963 C C . TYR A 1 125 ? 14.116 -5.654 -9.133 1.00 88.94 125 TYR A C 1
ATOM 965 O O . TYR A 1 125 ? 13.712 -6.391 -10.033 1.00 88.94 125 TYR A O 1
ATOM 973 N N . PRO A 1 126 ? 15.356 -5.783 -8.639 1.00 86.88 126 PRO A N 1
ATOM 974 C CA . PRO A 1 126 ? 16.290 -6.785 -9.127 1.00 86.88 126 PRO A CA 1
ATOM 975 C C . PRO A 1 126 ? 15.841 -8.167 -8.656 1.00 86.88 126 PRO A C 1
ATOM 977 O O . PRO A 1 126 ? 15.562 -8.362 -7.474 1.00 86.88 126 PRO A O 1
ATOM 980 N N . ARG A 1 127 ? 15.811 -9.143 -9.570 1.00 82.19 127 ARG A N 1
ATOM 981 C CA . ARG A 1 127 ? 15.534 -10.545 -9.204 1.00 82.19 127 ARG A CA 1
ATOM 982 C C . ARG A 1 127 ? 16.673 -11.158 -8.400 1.00 82.19 127 ARG A C 1
ATOM 984 O O . ARG A 1 127 ? 16.452 -12.015 -7.551 1.00 82.19 127 ARG A O 1
ATOM 991 N N . GLU A 1 128 ? 17.891 -10.697 -8.660 1.00 82.94 128 GLU A N 1
ATOM 992 C CA . GLU A 1 128 ? 19.099 -11.161 -7.994 1.00 82.94 128 GLU A CA 1
ATOM 993 C C . GLU A 1 128 ? 19.915 -9.975 -7.493 1.00 82.94 128 GLU A C 1
ATOM 995 O O . GLU A 1 128 ? 20.229 -9.057 -8.253 1.00 82.94 128 GLU A O 1
ATOM 1000 N N . VAL A 1 129 ? 20.315 -10.026 -6.225 1.00 84.75 129 VAL A N 1
ATOM 1001 C CA . VAL A 1 129 ? 21.197 -9.031 -5.614 1.00 84.75 129 VAL A CA 1
ATOM 1002 C C . VAL A 1 129 ? 22.523 -9.687 -5.260 1.00 84.75 129 VAL A C 1
ATOM 1004 O O . VAL A 1 129 ? 22.579 -10.771 -4.673 1.00 84.75 129 VAL A O 1
ATOM 1007 N N . ALA A 1 130 ? 23.619 -9.031 -5.638 1.00 80.38 130 ALA A N 1
ATOM 1008 C CA . ALA A 1 130 ? 24.948 -9.457 -5.231 1.00 80.38 130 ALA A CA 1
ATOM 1009 C C . ALA A 1 130 ? 25.183 -9.114 -3.747 1.00 80.38 130 ALA A C 1
ATOM 1011 O O . ALA A 1 130 ? 24.827 -8.011 -3.323 1.00 80.38 130 ALA A O 1
ATOM 1012 N N . PRO A 1 131 ? 25.821 -10.004 -2.964 1.00 75.44 131 PRO A N 1
ATOM 1013 C CA . PRO A 1 131 ? 26.160 -9.707 -1.580 1.00 75.44 131 PRO A CA 1
ATOM 1014 C C . PRO A 1 131 ? 26.985 -8.428 -1.494 1.00 75.44 131 PRO A C 1
ATOM 1016 O O . PRO A 1 131 ? 27.890 -8.213 -2.301 1.00 75.44 131 PRO A O 1
ATOM 1019 N N . GLN A 1 132 ? 26.684 -7.603 -0.497 1.00 73.88 132 GLN A N 1
ATOM 1020 C CA . GLN A 1 132 ? 27.422 -6.381 -0.190 1.00 73.88 132 GLN A CA 1
ATOM 1021 C C . GLN A 1 132 ? 27.418 -5.289 -1.283 1.00 73.88 132 GLN A C 1
ATOM 1023 O O . GLN A 1 132 ? 28.184 -4.331 -1.189 1.00 73.88 132 GLN A O 1
ATOM 1028 N N . VAL A 1 133 ? 26.545 -5.379 -2.290 1.00 84.50 133 VAL A N 1
ATOM 1029 C CA . VAL A 1 133 ? 26.413 -4.370 -3.353 1.00 84.50 133 VAL A CA 1
ATOM 1030 C C . VAL A 1 133 ? 25.055 -3.688 -3.245 1.00 84.50 133 VAL A C 1
ATOM 1032 O O . VAL A 1 133 ? 24.032 -4.353 -3.106 1.00 84.50 133 VAL A O 1
ATOM 1035 N N . TRP A 1 134 ? 25.046 -2.357 -3.318 1.00 88.00 134 TRP A N 1
ATOM 1036 C CA . TRP A 1 134 ? 23.806 -1.598 -3.454 1.00 88.00 134 TRP A CA 1
ATOM 1037 C C . TRP A 1 134 ? 23.233 -1.795 -4.850 1.00 88.00 134 TRP A C 1
ATOM 1039 O O . TRP A 1 134 ? 23.893 -1.468 -5.840 1.00 88.00 134 TRP A O 1
ATOM 1049 N N . ASP A 1 135 ? 21.995 -2.266 -4.923 1.00 89.75 135 ASP A N 1
ATOM 1050 C CA . ASP A 1 135 ? 21.218 -2.238 -6.156 1.00 89.75 135 ASP A CA 1
ATOM 1051 C C . ASP A 1 135 ? 20.053 -1.255 -6.049 1.00 89.75 135 ASP A C 1
ATOM 1053 O O . ASP A 1 135 ? 19.798 -0.688 -4.984 1.00 89.75 135 ASP A O 1
ATOM 1057 N N . ARG A 1 136 ? 19.380 -1.003 -7.170 1.00 91.62 136 ARG A N 1
ATOM 1058 C CA . ARG A 1 136 ? 18.265 -0.052 -7.252 1.00 91.62 136 ARG A CA 1
ATOM 1059 C C . ARG A 1 136 ? 16.929 -0.766 -7.180 1.00 91.62 136 ARG A C 1
ATOM 1061 O O . ARG A 1 136 ? 16.814 -1.895 -7.623 1.00 91.62 136 ARG A O 1
ATOM 1068 N N . LEU A 1 137 ? 15.910 -0.069 -6.709 1.00 93.00 137 LEU A N 1
ATOM 1069 C CA . LEU A 1 137 ? 14.508 -0.441 -6.826 1.00 93.00 137 LEU A CA 1
ATOM 1070 C C . LEU A 1 137 ? 13.727 0.826 -7.164 1.00 93.00 137 LEU A C 1
ATOM 1072 O O . LEU A 1 137 ? 13.889 1.856 -6.514 1.00 93.00 137 LEU A O 1
ATOM 1076 N N . LEU A 1 138 ? 12.902 0.764 -8.203 1.00 92.19 138 LEU A N 1
ATOM 1077 C CA . LEU A 1 138 ? 12.087 1.887 -8.656 1.00 92.19 138 LEU A CA 1
ATOM 1078 C C . LEU A 1 138 ? 10.627 1.593 -8.348 1.00 92.19 138 LEU A C 1
ATOM 1080 O O . LEU A 1 138 ? 10.143 0.509 -8.661 1.00 92.19 138 LEU A O 1
ATOM 1084 N N . VAL A 1 139 ? 9.919 2.564 -7.785 1.00 91.38 139 VAL A N 1
ATOM 1085 C CA . VAL A 1 139 ? 8.472 2.507 -7.574 1.00 91.38 139 VAL A CA 1
ATOM 1086 C C . VAL A 1 139 ? 7.832 3.672 -8.303 1.00 91.38 139 VAL A C 1
ATOM 1088 O O . VAL A 1 139 ? 8.122 4.834 -8.023 1.00 91.38 139 VAL A O 1
ATOM 1091 N N . PHE A 1 140 ? 6.957 3.351 -9.240 1.00 86.62 140 PHE A N 1
ATOM 1092 C CA . PHE A 1 140 ? 6.147 4.300 -9.973 1.00 86.62 140 PHE A CA 1
ATOM 1093 C C . PHE A 1 140 ? 4.758 4.362 -9.363 1.00 86.62 140 PHE A C 1
ATOM 1095 O O . PHE A 1 140 ? 4.132 3.327 -9.135 1.00 86.62 140 PHE A O 1
ATOM 1102 N N . VAL A 1 141 ? 4.279 5.580 -9.146 1.00 87.75 141 VAL A N 1
ATOM 1103 C CA . VAL A 1 141 ? 2.864 5.880 -8.939 1.00 87.75 141 VAL A CA 1
ATOM 1104 C C . VAL A 1 141 ? 2.403 6.578 -10.207 1.00 87.75 141 VAL A C 1
ATOM 1106 O O . VAL A 1 141 ? 2.989 7.587 -10.594 1.00 87.75 141 VAL A O 1
ATOM 1109 N N . ALA A 1 142 ? 1.426 6.014 -10.901 1.00 79.62 142 ALA A N 1
ATOM 1110 C CA . ALA A 1 142 ? 0.976 6.514 -12.194 1.00 79.62 142 ALA A CA 1
ATOM 1111 C C . ALA A 1 142 ? -0.542 6.498 -12.264 1.00 79.62 142 ALA A C 1
ATOM 1113 O O . ALA A 1 142 ? -1.156 5.666 -11.611 1.00 79.62 142 ALA A O 1
ATOM 1114 N N . LEU A 1 143 ? -1.157 7.354 -13.074 1.00 79.38 143 LEU A N 1
ATOM 1115 C CA . LEU A 1 143 ? -2.560 7.172 -13.429 1.00 79.38 143 LEU A CA 1
ATOM 1116 C C . LEU A 1 143 ? -2.758 5.789 -14.052 1.00 79.38 143 LEU A C 1
ATOM 1118 O O . LEU A 1 143 ? -1.894 5.273 -14.765 1.00 79.38 143 LEU A O 1
ATOM 1122 N N . ASN A 1 144 ? -3.902 5.175 -13.787 1.00 76.69 144 ASN A N 1
ATOM 1123 C CA . ASN A 1 144 ? -4.252 3.879 -14.345 1.00 76.69 144 ASN A CA 1
ATOM 1124 C C . ASN A 1 144 ? -4.773 4.008 -15.789 1.00 76.69 144 ASN A C 1
ATOM 1126 O O . ASN A 1 144 ? -5.783 3.412 -16.144 1.00 76.69 144 ASN A O 1
ATOM 1130 N N . THR A 1 145 ? -4.071 4.784 -16.617 1.00 70.44 145 THR A N 1
ATOM 1131 C CA . THR A 1 145 ? -4.371 4.995 -18.037 1.00 70.44 145 THR A CA 1
ATOM 1132 C C . THR A 1 145 ? -3.318 4.328 -18.920 1.00 70.44 145 THR A C 1
ATOM 1134 O O . THR A 1 145 ? -2.217 3.969 -18.471 1.00 70.44 145 THR A O 1
ATOM 1137 N N . ALA A 1 146 ? -3.640 4.139 -20.200 1.00 66.25 146 ALA A N 1
ATOM 1138 C CA . ALA A 1 146 ? -2.713 3.553 -21.165 1.00 66.25 146 ALA A CA 1
ATOM 1139 C C . ALA A 1 146 ? -1.495 4.463 -21.406 1.00 66.25 146 ALA A C 1
ATOM 1141 O O . ALA A 1 146 ? -0.365 3.982 -21.494 1.00 66.25 146 ALA A O 1
ATOM 1142 N N . GLU A 1 147 ? -1.704 5.779 -21.442 1.00 66.06 147 GLU A N 1
ATOM 1143 C CA . GLU A 1 147 ? -0.669 6.791 -21.656 1.00 66.06 147 GLU A CA 1
ATOM 1144 C C . GLU A 1 147 ? 0.328 6.817 -20.498 1.00 66.06 147 GLU A C 1
ATOM 1146 O O . GLU A 1 147 ? 1.541 6.744 -20.712 1.00 66.06 147 GLU A O 1
ATOM 1151 N N . ALA A 1 148 ? -0.176 6.866 -19.262 1.00 65.44 148 ALA A N 1
ATOM 1152 C CA . ALA A 1 148 ? 0.660 6.857 -18.069 1.00 65.44 148 ALA A CA 1
ATOM 1153 C C . ALA A 1 148 ? 1.417 5.527 -17.935 1.00 65.44 148 ALA A C 1
ATOM 1155 O O . ALA A 1 148 ? 2.597 5.514 -17.586 1.00 65.44 148 ALA A O 1
ATOM 1156 N N . THR A 1 149 ? 0.784 4.410 -18.308 1.00 69.12 149 THR A N 1
ATOM 11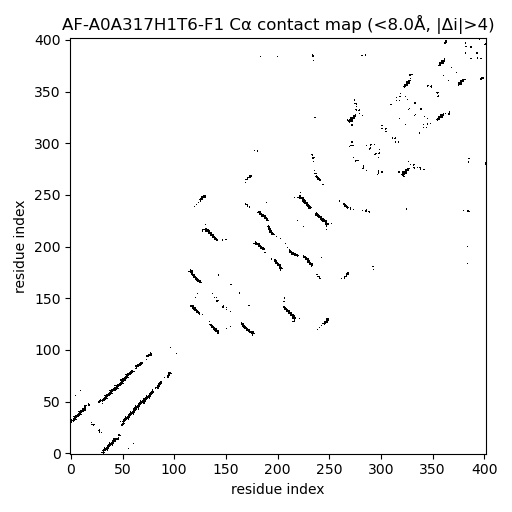57 C CA . THR A 1 149 ? 1.434 3.094 -18.384 1.00 69.12 149 THR A CA 1
ATOM 1158 C C . THR A 1 149 ? 2.600 3.079 -19.370 1.00 69.12 149 THR A C 1
ATOM 1160 O O . THR A 1 149 ? 3.698 2.656 -19.009 1.00 69.12 149 THR A O 1
ATOM 1163 N N . ALA A 1 150 ? 2.397 3.577 -20.590 1.00 61.88 150 ALA A N 1
ATOM 1164 C CA . ALA A 1 150 ? 3.461 3.669 -21.585 1.00 61.88 150 ALA A CA 1
ATOM 1165 C C . ALA A 1 150 ? 4.605 4.580 -21.106 1.00 61.88 150 ALA A C 1
ATOM 1167 O O . ALA A 1 150 ? 5.780 4.267 -21.305 1.00 61.88 150 ALA A O 1
ATOM 1168 N N . LEU A 1 151 ? 4.280 5.680 -20.419 1.00 61.94 151 LEU A N 1
ATOM 1169 C CA . LEU A 1 151 ? 5.283 6.581 -19.858 1.00 61.94 151 LEU A CA 1
ATOM 1170 C C . LEU A 1 151 ? 6.112 5.908 -18.751 1.00 61.94 151 LEU A C 1
ATOM 1172 O O . LEU A 1 151 ? 7.332 6.072 -18.735 1.00 61.94 151 LEU A O 1
ATOM 11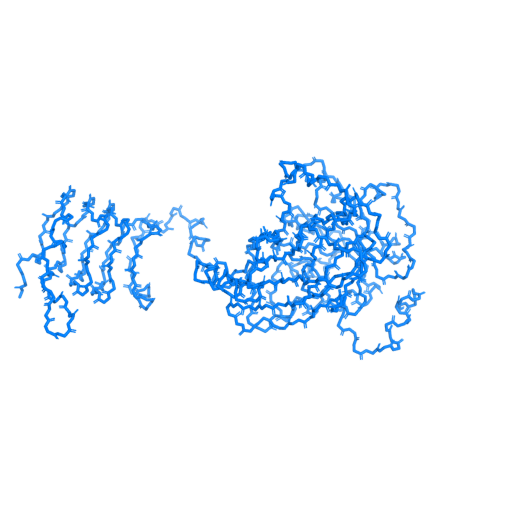76 N N . VAL A 1 152 ? 5.491 5.105 -17.879 1.00 68.75 152 VAL A N 1
ATOM 1177 C CA . VAL A 1 152 ? 6.204 4.286 -16.880 1.00 68.75 152 VAL A CA 1
ATOM 1178 C C . VAL A 1 152 ? 7.209 3.354 -17.554 1.00 68.75 152 VAL A C 1
ATOM 1180 O O . VAL A 1 152 ? 8.359 3.285 -17.120 1.00 68.75 152 VAL A O 1
ATOM 1183 N N . GLU A 1 153 ? 6.821 2.681 -18.640 1.00 70.62 153 GLU A N 1
ATOM 1184 C CA . GLU A 1 153 ? 7.726 1.783 -19.364 1.00 70.62 153 GLU A CA 1
ATOM 1185 C C . GLU A 1 153 ? 8.928 2.519 -19.967 1.00 70.62 153 GLU A C 1
ATOM 1187 O O . GLU A 1 153 ? 10.065 2.055 -19.831 1.00 70.62 153 GLU A O 1
ATOM 1192 N N . VAL A 1 154 ? 8.698 3.678 -20.593 1.00 66.25 154 VAL A N 1
ATOM 1193 C CA . VAL A 1 154 ? 9.763 4.519 -21.162 1.00 66.25 154 VAL A CA 1
ATOM 1194 C C . VAL A 1 154 ? 10.704 5.017 -20.063 1.00 66.25 154 VAL A C 1
ATOM 1196 O O . VAL A 1 154 ? 11.920 4.846 -20.164 1.00 66.25 154 VAL A O 1
ATOM 1199 N N . MET A 1 155 ? 10.154 5.571 -18.978 1.00 70.38 155 MET A N 1
ATOM 1200 C CA . MET A 1 155 ? 10.926 6.091 -17.845 1.00 70.38 155 MET A CA 1
ATOM 1201 C C . MET A 1 155 ? 11.709 4.996 -17.112 1.00 70.38 155 MET A C 1
ATOM 1203 O O . MET A 1 155 ? 12.821 5.250 -16.635 1.00 70.38 155 MET A O 1
ATOM 1207 N N . GLY A 1 156 ? 11.137 3.794 -16.998 1.00 68.69 156 GLY A N 1
ATOM 1208 C CA . GLY A 1 156 ? 11.793 2.619 -16.433 1.00 68.69 156 GLY A CA 1
ATOM 1209 C C . GLY A 1 156 ? 12.953 2.147 -17.309 1.00 68.69 156 GLY A C 1
ATOM 1210 O O . GLY A 1 156 ? 14.060 1.942 -16.808 1.00 68.69 156 GLY A O 1
ATOM 1211 N N . ALA A 1 157 ? 12.739 2.050 -18.625 1.00 71.00 157 ALA A N 1
ATOM 1212 C CA . ALA A 1 157 ? 13.784 1.682 -19.579 1.00 71.00 157 ALA A CA 1
ATOM 1213 C C . ALA A 1 157 ? 14.949 2.687 -19.589 1.00 71.00 157 ALA A C 1
ATOM 1215 O O . ALA A 1 157 ? 16.109 2.279 -19.599 1.00 71.00 157 ALA A O 1
ATOM 1216 N N . GLU A 1 158 ? 14.662 3.988 -19.521 1.00 71.19 158 GLU A N 1
ATOM 1217 C CA . GLU A 1 158 ? 15.682 5.041 -19.462 1.00 71.19 158 GLU A CA 1
ATOM 1218 C C . GLU A 1 158 ? 16.533 4.958 -18.183 1.00 71.19 158 GLU A C 1
ATOM 1220 O O . GLU A 1 158 ? 17.761 5.048 -18.240 1.00 71.19 158 GLU A O 1
ATOM 1225 N N . ARG A 1 159 ? 15.902 4.741 -17.020 1.00 79.38 159 ARG A N 1
ATOM 1226 C CA . ARG A 1 159 ? 16.594 4.691 -15.718 1.00 79.38 159 ARG A CA 1
ATOM 1227 C C . ARG A 1 159 ? 17.406 3.415 -15.508 1.00 79.38 159 ARG A C 1
ATOM 1229 O O . ARG A 1 159 ? 18.473 3.468 -14.893 1.00 79.38 159 ARG A O 1
ATOM 1236 N N . LEU A 1 160 ? 16.906 2.278 -15.992 1.00 78.06 160 LEU A N 1
ATOM 1237 C CA . LEU A 1 160 ? 17.573 0.976 -15.864 1.00 78.06 160 LEU A CA 1
ATOM 1238 C C . LEU A 1 160 ? 18.568 0.708 -17.000 1.00 78.06 160 LEU A C 1
ATOM 1240 O O . LEU A 1 160 ? 19.491 -0.094 -16.836 1.00 78.06 160 LEU A O 1
ATOM 1244 N N . GLN A 1 161 ? 18.422 1.399 -18.134 1.00 82.31 161 GLN A N 1
ATOM 1245 C CA . GLN A 1 161 ? 19.283 1.280 -19.310 1.00 82.31 161 GLN A CA 1
ATOM 1246 C C . GLN A 1 161 ? 19.474 -0.195 -19.711 1.00 82.31 161 GLN A C 1
ATOM 1248 O O . GLN A 1 161 ? 18.529 -0.982 -19.742 1.00 82.31 161 GLN A O 1
ATOM 1253 N N . ARG A 1 162 ? 20.722 -0.607 -19.970 1.00 75.25 162 ARG A N 1
ATOM 1254 C CA . ARG A 1 162 ? 21.089 -1.979 -20.353 1.00 75.25 162 ARG A CA 1
ATOM 1255 C C . ARG A 1 162 ? 20.850 -3.023 -19.254 1.00 75.25 162 ARG A C 1
ATOM 1257 O O . ARG A 1 162 ? 21.014 -4.204 -19.526 1.00 75.25 162 ARG A O 1
ATOM 1264 N N . ARG A 1 163 ? 20.508 -2.622 -18.021 1.00 74.38 163 ARG A N 1
ATOM 1265 C CA . ARG A 1 163 ? 20.240 -3.547 -16.906 1.00 74.38 163 ARG A CA 1
ATOM 1266 C C . ARG A 1 163 ? 18.766 -3.948 -16.788 1.00 74.38 163 ARG A C 1
ATOM 1268 O O . ARG A 1 163 ? 18.476 -4.760 -15.920 1.00 74.38 163 ARG A O 1
ATOM 1275 N N . ARG A 1 164 ? 17.853 -3.423 -17.622 1.00 72.88 164 ARG A N 1
ATOM 1276 C CA . ARG A 1 164 ? 16.396 -3.678 -17.535 1.00 72.88 164 ARG A CA 1
ATOM 1277 C C . ARG A 1 164 ? 16.045 -5.165 -17.425 1.00 72.88 164 ARG A C 1
ATOM 1279 O O . ARG A 1 164 ? 15.217 -5.515 -16.597 1.00 72.88 164 ARG A O 1
ATOM 1286 N N . ASP A 1 165 ? 16.709 -6.024 -18.192 1.00 74.38 165 ASP A N 1
ATOM 1287 C CA . ASP A 1 165 ? 16.408 -7.465 -18.237 1.00 74.38 165 ASP A CA 1
ATOM 1288 C C . ASP A 1 165 ? 16.757 -8.210 -16.933 1.00 74.38 165 ASP A C 1
ATOM 1290 O O . ASP A 1 165 ? 16.345 -9.348 -16.733 1.00 74.38 165 ASP A O 1
ATOM 1294 N N . LEU A 1 166 ? 17.506 -7.572 -16.025 1.00 77.38 166 LEU A N 1
ATOM 1295 C CA . LEU A 1 166 ? 17.832 -8.108 -14.698 1.00 77.38 166 LEU A CA 1
ATOM 1296 C C . LEU A 1 166 ? 16.753 -7.786 -13.647 1.00 77.38 166 LEU A C 1
ATOM 1298 O O . LEU A 1 166 ? 16.852 -8.233 -12.500 1.00 77.38 166 LEU A O 1
ATOM 1302 N N . PHE A 1 167 ? 15.751 -6.984 -14.015 1.00 80.56 167 PHE A N 1
ATOM 1303 C CA . PHE A 1 167 ? 14.715 -6.492 -13.117 1.00 80.56 167 PHE A CA 1
ATOM 1304 C C . PHE A 1 167 ? 13.383 -7.186 -13.398 1.00 80.56 167 PHE A C 1
ATOM 1306 O O . PHE A 1 167 ? 12.938 -7.288 -14.540 1.00 80.56 167 PHE A O 1
ATOM 1313 N N . ALA A 1 168 ? 12.726 -7.633 -12.332 1.00 79.81 168 ALA A N 1
ATOM 1314 C CA . ALA A 1 168 ? 11.316 -7.979 -12.360 1.00 79.81 168 ALA A CA 1
ATOM 1315 C C . ALA A 1 168 ? 10.461 -6.708 -12.398 1.00 79.81 168 ALA A C 1
ATOM 1317 O O . ALA A 1 168 ? 10.878 -5.653 -11.910 1.00 79.81 168 ALA A O 1
ATOM 1318 N N . VAL A 1 169 ? 9.253 -6.840 -12.947 1.00 78.94 169 VAL A N 1
ATOM 1319 C CA . VAL A 1 169 ? 8.229 -5.796 -12.945 1.00 78.94 169 VAL A CA 1
ATOM 1320 C C . VAL A 1 169 ? 6.991 -6.353 -12.262 1.00 78.94 169 VAL A C 1
ATOM 1322 O O . VAL A 1 169 ? 6.442 -7.342 -12.729 1.00 78.94 169 VAL A O 1
ATOM 1325 N N . ALA A 1 170 ? 6.548 -5.713 -11.183 1.00 75.19 170 ALA A N 1
ATOM 1326 C CA . ALA A 1 170 ? 5.292 -6.037 -10.509 1.00 75.19 170 ALA A CA 1
ATOM 1327 C C . ALA A 1 170 ? 4.349 -4.831 -10.566 1.00 75.19 170 ALA A C 1
ATOM 1329 O O . ALA A 1 170 ? 4.798 -3.691 -10.414 1.00 75.19 170 ALA A O 1
ATOM 1330 N N . ARG A 1 171 ? 3.047 -5.061 -10.790 1.00 71.69 171 ARG A N 1
ATOM 1331 C CA . ARG A 1 171 ? 2.059 -3.984 -10.961 1.00 71.69 171 ARG A CA 1
ATOM 1332 C C . ARG A 1 171 ? 0.794 -4.186 -10.129 1.00 71.69 171 ARG A C 1
ATOM 1334 O O . ARG A 1 171 ? 0.157 -5.229 -10.200 1.00 71.69 171 ARG A O 1
ATOM 1341 N N . ALA A 1 172 ? 0.408 -3.134 -9.408 1.00 66.94 172 ALA A N 1
ATOM 1342 C CA . ALA A 1 172 ? -0.804 -3.011 -8.603 1.00 66.94 172 ALA A CA 1
ATOM 1343 C C . ALA A 1 172 ? -1.760 -2.011 -9.246 1.00 66.94 172 ALA A C 1
ATOM 1345 O O . ALA A 1 172 ? -1.571 -0.807 -9.062 1.00 66.94 172 ALA A O 1
ATOM 1346 N N . PRO A 1 173 ? -2.790 -2.427 -9.989 1.00 61.75 173 PRO A N 1
ATOM 1347 C CA . PRO A 1 173 ? -3.866 -1.494 -10.295 1.00 61.75 173 PRO A CA 1
ATOM 1348 C C . PRO A 1 173 ? -4.611 -1.171 -8.991 1.00 61.75 173 PRO A C 1
ATOM 1350 O O . PRO A 1 173 ? -5.083 -2.096 -8.334 1.00 61.75 173 PRO A O 1
ATOM 1353 N N . THR A 1 174 ? -4.728 0.104 -8.595 1.00 62.31 174 THR A N 1
ATOM 1354 C CA . THR A 1 174 ? -5.667 0.495 -7.532 1.00 62.31 174 THR A CA 1
ATOM 1355 C C . THR A 1 174 ? -6.939 1.073 -8.121 1.00 62.31 174 THR A C 1
ATOM 1357 O O . THR A 1 174 ? -6.920 1.868 -9.054 1.00 62.31 174 THR A O 1
ATOM 1360 N N . ARG A 1 175 ? -8.074 0.674 -7.543 1.00 58.06 175 ARG A N 1
ATOM 1361 C CA . ARG A 1 175 ? -9.392 1.217 -7.889 1.00 58.06 175 ARG A CA 1
ATOM 1362 C C . ARG A 1 175 ? -9.668 2.558 -7.197 1.00 58.06 175 ARG A C 1
ATOM 1364 O O . ARG A 1 175 ? -10.750 3.112 -7.362 1.00 58.06 175 ARG A O 1
ATOM 1371 N N . LYS A 1 176 ? -8.726 3.075 -6.394 1.00 64.06 176 LYS A N 1
ATOM 1372 C CA . LYS A 1 176 ? -8.883 4.332 -5.655 1.00 64.06 176 LYS A CA 1
ATOM 1373 C C . LYS A 1 176 ? -8.275 5.503 -6.416 1.00 64.06 176 LYS A C 1
ATOM 1375 O O . LYS A 1 176 ? -7.118 5.461 -6.830 1.00 64.06 176 LYS A O 1
ATOM 1380 N N . THR A 1 177 ? -9.052 6.572 -6.513 1.00 66.44 177 THR A N 1
ATOM 1381 C CA . THR A 1 177 ? -8.603 7.858 -7.036 1.00 66.44 177 THR A CA 1
ATOM 1382 C C . THR A 1 177 ? -7.729 8.590 -6.018 1.00 66.44 177 THR A C 1
ATOM 1384 O O . THR A 1 177 ? -8.189 8.871 -4.910 1.00 66.44 177 THR A O 1
ATOM 1387 N N . LEU A 1 178 ? -6.491 8.942 -6.385 1.00 67.69 178 LEU A N 1
ATOM 1388 C CA . LEU A 1 178 ? -5.681 9.884 -5.606 1.00 67.69 178 LEU A CA 1
ATOM 1389 C C . LEU A 1 178 ? -5.950 11.307 -6.093 1.00 67.69 178 LEU A C 1
ATOM 1391 O O . LEU A 1 178 ? -5.710 11.642 -7.253 1.00 67.69 178 LEU A O 1
ATOM 1395 N N . LYS A 1 179 ? -6.420 12.173 -5.192 1.00 68.88 179 LYS A N 1
ATOM 1396 C CA . LYS A 1 179 ? -6.572 13.597 -5.501 1.00 68.88 179 LYS A CA 1
ATOM 1397 C C . LYS A 1 179 ? -5.194 14.259 -5.605 1.00 68.88 179 LYS A C 1
ATOM 1399 O O . LYS A 1 179 ? -4.303 13.929 -4.817 1.00 68.88 179 LYS A O 1
ATOM 1404 N N . PRO A 1 180 ? -4.997 15.219 -6.525 1.00 69.19 180 PRO A N 1
ATOM 1405 C CA . PRO A 1 180 ? -3.791 16.036 -6.528 1.00 69.19 180 PRO A CA 1
ATOM 1406 C C . PRO A 1 180 ? -3.554 16.672 -5.149 1.00 69.19 180 PRO A C 1
ATOM 1408 O O . PRO A 1 180 ? -4.469 17.208 -4.528 1.00 69.19 180 PRO A O 1
ATOM 1411 N N . GLY A 1 181 ? -2.324 16.583 -4.656 1.00 71.88 181 GLY A N 1
ATOM 1412 C CA . GLY A 1 181 ? -1.905 17.009 -3.324 1.00 71.88 181 GLY A CA 1
ATOM 1413 C C . GLY A 1 181 ? -1.999 15.930 -2.240 1.00 71.88 181 GLY A C 1
ATOM 1414 O O . GLY A 1 181 ? -1.439 16.136 -1.159 1.00 71.88 181 GLY A O 1
ATOM 1415 N N . THR A 1 182 ? -2.637 14.779 -2.501 1.00 77.44 182 THR A N 1
ATOM 1416 C CA . THR A 1 182 ? -2.675 13.666 -1.541 1.00 77.44 182 THR A CA 1
ATOM 1417 C C . THR A 1 182 ? -1.256 13.223 -1.198 1.00 77.44 182 THR A C 1
ATOM 1419 O O . THR A 1 182 ? -0.445 12.950 -2.082 1.00 77.44 182 THR A O 1
ATOM 1422 N N . ARG A 1 183 ? -0.949 13.138 0.100 1.00 82.00 183 ARG A N 1
ATOM 1423 C CA . ARG A 1 183 ? 0.335 12.619 0.576 1.00 82.00 183 ARG A CA 1
ATOM 1424 C C . ARG A 1 183 ? 0.264 11.111 0.750 1.00 82.00 183 ARG A C 1
ATOM 1426 O O . ARG A 1 183 ? -0.574 10.620 1.503 1.00 82.00 183 ARG A O 1
ATOM 1433 N N . PHE A 1 184 ? 1.186 10.408 0.111 1.00 86.06 184 PHE A N 1
ATOM 1434 C CA . PHE A 1 184 ? 1.358 8.970 0.249 1.00 86.06 184 PHE A CA 1
ATOM 1435 C C . PHE A 1 184 ? 2.784 8.639 0.688 1.00 86.06 184 PHE A C 1
ATOM 1437 O O . PHE A 1 184 ? 3.722 9.410 0.465 1.00 86.06 184 PHE A O 1
ATOM 1444 N N . THR A 1 185 ? 2.939 7.476 1.304 1.00 89.25 185 THR A N 1
ATOM 1445 C CA . THR A 1 185 ? 4.214 6.943 1.762 1.00 89.25 185 THR A CA 1
ATOM 1446 C C . THR A 1 185 ? 4.459 5.579 1.140 1.00 89.25 185 THR A C 1
ATOM 1448 O O . THR A 1 185 ? 3.590 4.715 1.173 1.00 89.25 185 THR A O 1
ATOM 1451 N N . ILE A 1 186 ? 5.653 5.380 0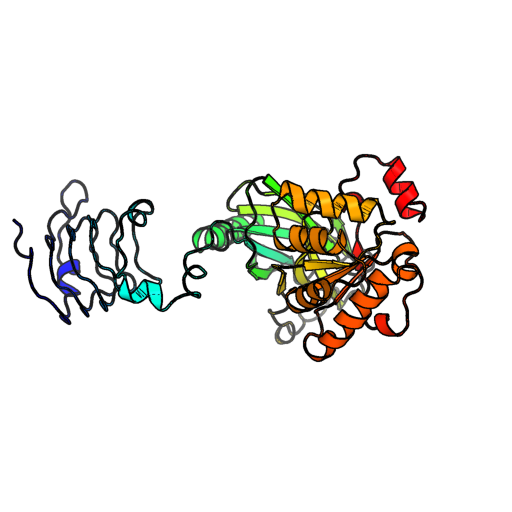.591 1.00 91.31 186 ILE A N 1
ATOM 1452 C CA . ILE A 1 186 ? 6.129 4.108 0.053 1.00 91.31 186 ILE A CA 1
ATOM 1453 C C . ILE A 1 186 ? 7.179 3.566 1.019 1.00 91.31 186 ILE A C 1
ATOM 1455 O O . ILE A 1 186 ? 8.167 4.247 1.298 1.00 91.31 186 ILE A O 1
ATOM 1459 N N . ALA A 1 187 ? 6.969 2.353 1.520 1.00 90.81 187 ALA A N 1
ATOM 1460 C CA . ALA A 1 187 ? 7.853 1.694 2.473 1.00 90.81 187 ALA A CA 1
ATOM 1461 C C . ALA A 1 187 ? 8.150 0.255 2.010 1.00 90.81 187 ALA A C 1
ATOM 1463 O O . ALA A 1 187 ? 7.291 -0.620 2.147 1.00 90.81 187 ALA A O 1
ATOM 1464 N N . PRO A 1 188 ? 9.334 -0.009 1.431 1.00 91.75 188 PRO A N 1
ATOM 1465 C CA . PRO A 1 188 ? 9.776 -1.368 1.150 1.00 91.75 188 PRO A CA 1
ATOM 1466 C C . PRO A 1 188 ? 10.207 -2.092 2.434 1.00 91.75 188 PRO A C 1
ATOM 1468 O O . PRO A 1 188 ? 10.815 -1.509 3.331 1.00 91.75 188 PRO A O 1
ATOM 1471 N N . SER A 1 189 ? 9.925 -3.388 2.506 1.00 88.62 189 SER A N 1
ATOM 1472 C CA . SER A 1 189 ? 10.354 -4.271 3.586 1.00 88.62 189 SER A CA 1
ATOM 1473 C C . SER A 1 189 ? 10.733 -5.630 3.017 1.00 88.62 189 SER A C 1
ATOM 1475 O O . SER A 1 189 ? 9.953 -6.253 2.301 1.00 88.62 189 SER A O 1
ATOM 1477 N N . LEU A 1 190 ? 11.944 -6.087 3.322 1.00 88.50 190 LEU A N 1
ATOM 1478 C CA . LEU A 1 190 ? 12.474 -7.360 2.853 1.00 88.50 190 LEU A CA 1
ATOM 1479 C C . LEU A 1 190 ? 13.423 -7.914 3.932 1.00 88.50 190 LEU A C 1
ATOM 1481 O O . LEU A 1 190 ? 14.404 -7.244 4.265 1.00 88.50 190 LEU A O 1
ATOM 1485 N N . PRO A 1 191 ? 13.141 -9.088 4.527 1.00 86.38 191 PRO A N 1
ATOM 1486 C CA . PRO A 1 191 ? 13.959 -9.642 5.604 1.00 86.38 191 PRO A CA 1
ATOM 1487 C C . PRO A 1 191 ? 15.423 -9.845 5.193 1.00 86.38 191 P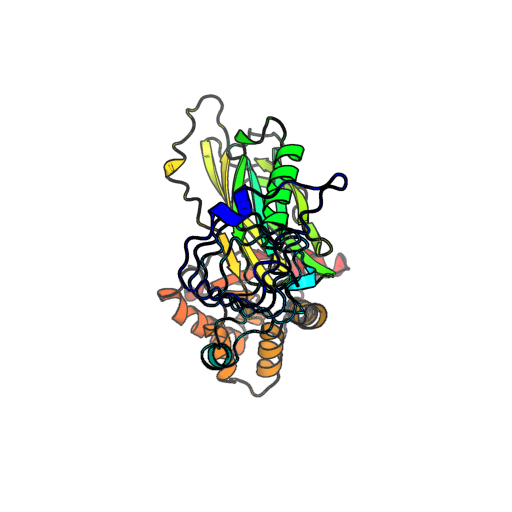RO A C 1
ATOM 1489 O O . PRO A 1 191 ? 15.702 -10.426 4.147 1.00 86.38 191 PRO A O 1
ATOM 1492 N N . GLY A 1 192 ? 16.360 -9.378 6.024 1.00 86.62 192 GLY A N 1
ATOM 1493 C CA . GLY A 1 192 ? 17.805 -9.455 5.759 1.00 86.62 192 GLY A CA 1
ATOM 1494 C C . GLY A 1 192 ? 18.342 -8.391 4.792 1.00 86.62 192 GLY A C 1
ATOM 1495 O O . GLY A 1 192 ? 19.534 -8.399 4.477 1.00 86.62 192 GLY A O 1
ATOM 1496 N N . PHE A 1 193 ? 17.491 -7.470 4.330 1.00 90.44 193 PHE A N 1
ATOM 1497 C CA . PHE A 1 193 ? 17.878 -6.365 3.460 1.00 90.44 193 PHE A CA 1
ATOM 1498 C C . PHE A 1 193 ? 17.692 -5.017 4.144 1.00 90.44 193 PHE A C 1
ATOM 1500 O O . PHE A 1 193 ? 16.735 -4.783 4.885 1.00 90.44 193 PHE A O 1
ATOM 1507 N N . ARG A 1 194 ? 18.585 -4.092 3.805 1.00 90.81 194 ARG A N 1
ATOM 1508 C CA . ARG A 1 194 ? 18.494 -2.684 4.165 1.00 90.81 194 ARG A CA 1
ATOM 1509 C C . ARG A 1 194 ? 18.070 -1.862 2.959 1.00 90.81 194 ARG A C 1
ATOM 1511 O O . ARG A 1 194 ? 18.581 -2.072 1.860 1.00 90.81 194 ARG A O 1
ATOM 1518 N N . PHE A 1 195 ? 17.191 -0.891 3.193 1.00 91.81 195 PHE A N 1
ATOM 1519 C CA . PHE A 1 195 ? 16.760 0.074 2.186 1.00 91.81 195 PHE A CA 1
ATOM 1520 C C . PHE A 1 195 ? 17.282 1.474 2.494 1.00 91.81 195 PHE A C 1
ATOM 1522 O O . PHE A 1 195 ? 17.365 1.870 3.660 1.00 91.81 195 PHE A O 1
ATOM 1529 N N . ASP A 1 196 ? 17.624 2.217 1.445 1.00 90.12 196 ASP A N 1
ATOM 1530 C CA . ASP A 1 196 ? 17.962 3.633 1.535 1.00 90.12 196 ASP A CA 1
ATOM 1531 C C . ASP A 1 196 ? 17.297 4.444 0.404 1.00 90.12 196 ASP A C 1
ATOM 1533 O O . ASP A 1 196 ? 17.633 4.232 -0.768 1.00 90.12 196 ASP A O 1
ATOM 1537 N N . PRO A 1 197 ? 16.371 5.366 0.725 1.00 91.81 197 PRO A N 1
ATOM 1538 C CA . PRO A 1 197 ? 15.827 5.618 2.069 1.00 91.81 197 PRO A CA 1
ATOM 1539 C C . PRO A 1 197 ? 14.983 4.435 2.586 1.00 91.81 197 PRO A C 1
ATOM 1541 O O . PRO A 1 197 ? 14.601 3.557 1.824 1.00 91.81 197 PRO A O 1
ATOM 1544 N N . THR A 1 198 ? 14.665 4.385 3.882 1.00 87.88 198 THR A N 1
ATOM 1545 C CA . THR A 1 198 ? 13.802 3.320 4.444 1.00 87.88 198 THR A CA 1
ATOM 1546 C C . THR A 1 198 ? 12.330 3.480 4.058 1.00 87.88 198 THR A C 1
ATOM 1548 O O . THR A 1 198 ? 11.587 2.506 3.999 1.00 87.88 198 THR A O 1
ATOM 1551 N N . SER A 1 199 ? 11.903 4.712 3.788 1.00 89.25 199 SER A N 1
ATOM 1552 C CA . SER A 1 199 ? 10.600 5.050 3.221 1.00 89.25 199 SER A CA 1
ATOM 1553 C C . SER A 1 199 ? 10.669 6.412 2.525 1.00 89.25 199 SER A C 1
ATOM 1555 O O . SER A 1 199 ? 11.555 7.223 2.801 1.00 89.25 199 SER A O 1
ATOM 1557 N N . ILE A 1 200 ? 9.735 6.675 1.612 1.00 88.62 200 ILE A N 1
ATOM 1558 C CA . ILE A 1 200 ? 9.578 7.973 0.942 1.00 88.62 200 ILE A CA 1
ATOM 1559 C C . ILE A 1 200 ? 8.153 8.447 1.153 1.00 88.62 200 ILE A C 1
ATOM 1561 O O . ILE A 1 200 ? 7.220 7.716 0.846 1.00 88.62 200 ILE A O 1
ATOM 1565 N N . THR A 1 201 ? 7.985 9.681 1.628 1.00 86.38 201 THR A N 1
ATOM 1566 C CA . THR A 1 201 ? 6.681 10.354 1.667 1.00 86.38 201 THR A CA 1
ATOM 1567 C C . THR A 1 201 ? 6.658 11.467 0.630 1.00 86.38 201 THR A C 1
ATOM 1569 O O . THR A 1 201 ? 7.514 12.352 0.661 1.00 86.38 201 THR A O 1
ATOM 1572 N N . ALA A 1 202 ? 5.685 11.429 -0.275 1.00 83.19 202 ALA A N 1
ATOM 1573 C CA . ALA A 1 202 ? 5.552 12.375 -1.375 1.00 83.19 202 ALA A CA 1
ATOM 1574 C C . ALA A 1 202 ? 4.101 12.847 -1.529 1.00 83.19 202 ALA A C 1
ATOM 1576 O O . ALA A 1 202 ? 3.163 12.178 -1.102 1.00 83.19 202 ALA A O 1
ATOM 1577 N N . GLY A 1 203 ? 3.927 14.031 -2.114 1.00 81.62 203 GLY A N 1
ATOM 1578 C CA . GLY A 1 203 ? 2.623 14.508 -2.567 1.00 81.62 203 GLY A CA 1
ATOM 1579 C C . GLY A 1 203 ? 2.373 14.072 -4.008 1.00 81.62 203 GLY A C 1
ATOM 1580 O O . GLY A 1 203 ? 3.254 14.222 -4.855 1.00 81.62 203 GLY A O 1
ATOM 1581 N N . TRP A 1 204 ? 1.172 13.577 -4.285 1.00 80.69 204 TRP A N 1
ATOM 1582 C CA . TRP A 1 204 ? 0.712 13.245 -5.629 1.00 80.69 204 TRP A CA 1
ATOM 1583 C C . TRP A 1 204 ? 0.480 14.521 -6.441 1.00 80.69 204 TRP A C 1
ATOM 1585 O O . TRP A 1 204 ? -0.411 15.297 -6.110 1.00 80.69 204 TRP A O 1
ATOM 1595 N N . THR A 1 205 ? 1.289 14.795 -7.467 1.00 73.75 205 THR A N 1
ATOM 1596 C CA . THR A 1 205 ? 1.239 16.088 -8.187 1.00 73.75 205 THR A CA 1
ATOM 1597 C C . THR A 1 205 ? 1.280 15.992 -9.709 1.00 73.75 205 THR A C 1
ATOM 1599 O O . THR A 1 205 ? 1.134 17.017 -10.370 1.00 73.75 205 THR A O 1
ATOM 1602 N N . SER A 1 206 ? 1.493 14.808 -10.278 1.00 68.56 206 SER A N 1
ATOM 1603 C CA . SER A 1 206 ? 1.631 14.603 -11.724 1.00 68.56 206 SER A CA 1
ATOM 1604 C C . SER A 1 206 ? 1.140 13.221 -12.118 1.00 68.56 206 SER A C 1
ATOM 1606 O O . SER A 1 206 ? 1.157 12.330 -11.284 1.00 68.56 206 SER A O 1
ATOM 1608 N N . ASP A 1 207 ? 0.795 13.023 -13.390 1.00 76.12 207 ASP A N 1
ATOM 1609 C CA . ASP A 1 207 ? 0.217 11.768 -13.895 1.00 76.12 207 ASP A CA 1
ATOM 1610 C C . ASP A 1 207 ? 1.122 10.542 -13.722 1.00 76.12 207 ASP A C 1
ATOM 1612 O O . ASP A 1 207 ? 0.640 9.414 -13.669 1.00 76.12 207 ASP A O 1
ATOM 1616 N N . VAL A 1 208 ? 2.438 10.754 -13.639 1.00 76.56 208 VAL A N 1
ATOM 1617 C CA . VAL A 1 208 ? 3.438 9.732 -13.315 1.00 76.56 208 VAL A CA 1
ATOM 1618 C C . VAL A 1 208 ? 4.479 10.334 -12.376 1.00 76.56 208 VAL A C 1
ATOM 1620 O O . VAL A 1 208 ? 4.995 11.428 -12.619 1.00 76.56 208 VAL A O 1
ATOM 1623 N N . GLN A 1 209 ? 4.813 9.611 -11.309 1.00 83.31 209 GLN A N 1
ATOM 1624 C CA . GLN A 1 209 ? 5.887 9.920 -10.369 1.00 83.31 209 GLN A CA 1
ATOM 1625 C C . GLN A 1 209 ? 6.749 8.675 -10.149 1.00 83.31 209 GLN A C 1
ATOM 1627 O O . GLN A 1 209 ? 6.237 7.565 -10.038 1.00 83.31 209 GLN A O 1
ATOM 1632 N N . CYS A 1 210 ? 8.069 8.858 -10.087 1.00 89.62 210 CYS A N 1
ATOM 1633 C CA . CYS A 1 210 ? 9.035 7.784 -9.861 1.00 89.62 210 CYS A CA 1
ATOM 1634 C C . CYS A 1 210 ? 9.794 8.039 -8.560 1.00 89.62 210 CYS A C 1
ATOM 1636 O O . CYS A 1 210 ? 10.370 9.112 -8.374 1.00 89.62 210 CYS A O 1
ATOM 1638 N N . HIS A 1 211 ? 9.858 7.022 -7.709 1.00 92.00 211 HIS A N 1
ATOM 1639 C CA . HIS A 1 211 ? 10.568 7.035 -6.438 1.00 92.00 211 HIS A CA 1
ATOM 1640 C C . HIS A 1 211 ? 11.632 5.940 -6.439 1.00 92.00 211 HIS A C 1
ATOM 1642 O O . HIS A 1 211 ? 11.343 4.786 -6.751 1.00 92.00 211 HIS A O 1
ATOM 1648 N N . GLU A 1 212 ? 12.871 6.311 -6.127 1.00 93.19 212 GLU A N 1
ATOM 1649 C CA . GLU A 1 212 ? 14.013 5.399 -6.142 1.00 93.19 212 GLU A CA 1
ATOM 1650 C C . GLU A 1 212 ? 14.413 5.018 -4.720 1.00 93.19 212 GLU A C 1
ATOM 1652 O O . GLU A 1 212 ? 14.566 5.868 -3.844 1.00 93.19 212 GLU A O 1
ATOM 1657 N N . PHE A 1 213 ? 14.620 3.722 -4.535 1.00 94.00 213 PHE A N 1
ATOM 1658 C CA . PHE A 1 213 ? 15.200 3.112 -3.357 1.00 94.00 213 PHE A CA 1
ATOM 1659 C C . PHE A 1 213 ? 16.484 2.402 -3.757 1.00 94.00 213 PHE A C 1
ATOM 1661 O O . PHE A 1 213 ? 16.629 1.910 -4.878 1.00 94.00 213 PHE A O 1
ATOM 1668 N N . ARG A 1 214 ? 17.405 2.291 -2.810 1.00 93.19 214 ARG A N 1
ATOM 1669 C CA . ARG A 1 214 ? 18.529 1.368 -2.904 1.00 93.19 214 ARG A CA 1
ATOM 1670 C C . ARG A 1 214 ? 18.302 0.223 -1.938 1.00 93.19 214 ARG A C 1
ATOM 1672 O O . ARG A 1 214 ? 17.828 0.464 -0.834 1.00 93.19 214 ARG A O 1
ATOM 1679 N N . LEU A 1 215 ? 18.641 -0.995 -2.343 1.00 92.62 215 LEU A N 1
ATOM 1680 C CA . LEU A 1 215 ? 18.596 -2.179 -1.488 1.00 92.62 215 LEU A CA 1
ATOM 1681 C C . LEU A 1 215 ? 19.974 -2.819 -1.364 1.00 92.62 215 LEU A C 1
ATOM 1683 O O . LEU A 1 215 ? 20.745 -2.856 -2.324 1.00 92.62 215 LEU A O 1
ATOM 1687 N N . TRP A 1 216 ? 20.264 -3.323 -0.171 1.00 89.12 216 TRP A N 1
ATOM 1688 C CA . TRP A 1 216 ? 21.525 -3.962 0.181 1.00 89.12 216 TRP A CA 1
ATOM 1689 C C . TRP A 1 216 ? 21.251 -5.208 1.014 1.00 89.12 216 TRP A C 1
ATOM 1691 O O . TRP A 1 216 ? 20.564 -5.130 2.031 1.00 89.12 216 TRP A O 1
ATOM 1701 N N . ALA A 1 217 ? 21.768 -6.353 0.573 1.00 87.00 217 ALA A N 1
ATOM 1702 C CA . ALA A 1 217 ? 21.724 -7.590 1.345 1.00 87.00 217 ALA A CA 1
ATOM 1703 C C . ALA A 1 217 ? 22.742 -7.495 2.495 1.00 87.00 217 ALA A C 1
ATOM 1705 O O . ALA A 1 217 ? 23.946 -7.621 2.255 1.00 87.00 217 ALA A O 1
ATOM 1706 N N . GLU A 1 218 ? 22.248 -7.230 3.707 1.00 81.75 218 GLU A N 1
ATOM 1707 C CA . GLU A 1 218 ? 23.048 -7.076 4.931 1.00 81.75 218 GLU A CA 1
ATOM 1708 C C . GLU A 1 218 ? 23.234 -8.442 5.604 1.00 81.75 218 GLU A C 1
ATOM 1710 O O . GLU A 1 218 ? 24.344 -8.969 5.632 1.00 81.75 218 GLU A O 1
ATOM 1715 N N . ASP A 1 219 ? 22.123 -9.062 6.012 1.00 78.00 219 ASP A N 1
ATOM 1716 C CA . ASP A 1 219 ? 22.085 -10.345 6.734 1.00 78.00 219 ASP A CA 1
ATOM 1717 C C . ASP A 1 219 ? 21.371 -11.457 5.944 1.00 78.00 219 ASP A C 1
ATOM 1719 O O . ASP A 1 219 ? 21.108 -12.550 6.453 1.00 78.00 219 ASP A O 1
ATOM 1723 N N . ALA A 1 220 ? 20.995 -11.187 4.692 1.00 74.88 220 ALA A N 1
ATOM 1724 C CA . ALA A 1 220 ? 20.254 -12.141 3.882 1.00 74.88 220 ALA A CA 1
ATOM 1725 C C . ALA A 1 220 ? 21.133 -13.339 3.472 1.00 74.88 220 ALA A C 1
ATOM 1727 O O . ALA A 1 220 ? 22.242 -13.188 2.952 1.00 74.88 220 ALA A O 1
ATOM 1728 N N . SER A 1 221 ? 20.618 -14.551 3.702 1.00 75.56 221 SER A N 1
ATOM 1729 C CA . SER A 1 221 ? 21.353 -15.799 3.477 1.00 75.56 221 SER A CA 1
ATOM 1730 C C . SER A 1 221 ? 21.613 -16.031 1.981 1.00 75.56 221 SER A C 1
ATOM 1732 O O . SER A 1 221 ? 20.660 -16.127 1.203 1.00 75.56 221 SER A O 1
ATOM 1734 N N . PRO A 1 222 ? 22.881 -16.160 1.543 1.00 77.38 222 PRO A N 1
ATOM 1735 C CA . PRO A 1 222 ? 23.193 -16.404 0.140 1.00 77.38 222 PRO A CA 1
ATOM 1736 C C . PRO A 1 222 ? 22.545 -17.697 -0.376 1.00 77.38 222 PRO A C 1
ATOM 1738 O O . PRO A 1 222 ? 22.628 -18.733 0.280 1.00 77.38 222 PRO A O 1
ATOM 1741 N N . GLY A 1 223 ? 21.961 -17.655 -1.575 1.00 71.94 223 GLY A N 1
ATOM 1742 C CA . GLY A 1 223 ? 21.305 -18.798 -2.220 1.00 71.94 223 GLY A CA 1
ATOM 1743 C C . GLY A 1 223 ? 19.846 -19.006 -1.801 1.00 71.94 223 GLY A C 1
ATOM 1744 O O . GLY A 1 223 ? 19.201 -19.920 -2.307 1.00 71.94 223 GLY A O 1
ATOM 1745 N N . GLN A 1 224 ? 19.312 -18.165 -0.908 1.00 73.44 224 GLN A N 1
ATOM 1746 C CA . GLN A 1 224 ? 17.900 -18.169 -0.526 1.00 73.44 224 GLN A CA 1
ATOM 1747 C C . GLN A 1 224 ? 17.161 -16.975 -1.138 1.00 73.44 224 GLN A C 1
ATOM 1749 O O . GLN A 1 224 ? 17.713 -15.877 -1.262 1.00 73.44 224 GLN A O 1
ATOM 1754 N N . ALA A 1 225 ? 15.909 -17.208 -1.537 1.00 78.88 225 ALA A N 1
ATOM 1755 C CA . ALA A 1 225 ? 14.995 -16.144 -1.923 1.00 78.88 225 ALA A CA 1
ATOM 1756 C C . ALA A 1 225 ? 14.446 -15.484 -0.656 1.00 78.88 225 ALA A C 1
ATOM 1758 O O . ALA A 1 225 ? 13.906 -16.156 0.224 1.00 78.88 225 ALA A O 1
ATOM 1759 N N . ALA A 1 226 ? 14.608 -14.171 -0.557 1.00 83.56 226 ALA A N 1
ATOM 1760 C CA . ALA A 1 226 ? 13.921 -13.366 0.430 1.00 83.56 226 ALA A CA 1
ATOM 1761 C C . ALA A 1 226 ? 12.577 -12.922 -0.148 1.00 83.56 226 ALA A C 1
ATOM 1763 O O . ALA A 1 226 ? 12.507 -12.424 -1.274 1.00 83.56 226 ALA A O 1
ATOM 1764 N N . HIS A 1 227 ? 11.533 -13.087 0.657 1.00 85.31 227 HIS A N 1
ATOM 1765 C CA . HIS A 1 227 ? 10.177 -12.665 0.340 1.00 85.31 227 HIS A CA 1
ATOM 1766 C C . HIS A 1 227 ? 9.844 -11.427 1.164 1.00 85.31 227 HIS A C 1
ATOM 1768 O O . HIS A 1 227 ? 9.986 -11.426 2.389 1.00 85.31 227 HIS A O 1
ATOM 1774 N N . GLY A 1 228 ? 9.419 -10.369 0.495 1.00 85.06 228 GLY A N 1
ATOM 1775 C CA . GLY A 1 228 ? 9.103 -9.092 1.110 1.00 85.06 228 GLY A CA 1
ATOM 1776 C C . GLY A 1 228 ? 7.957 -8.403 0.398 1.00 85.06 228 GLY A C 1
ATOM 1777 O O . GLY A 1 228 ? 7.228 -9.005 -0.391 1.00 85.06 228 GLY A O 1
ATOM 1778 N N . GLN A 1 229 ? 7.789 -7.122 0.690 1.00 88.38 229 GLN A N 1
ATOM 1779 C CA . GLN A 1 229 ? 6.723 -6.325 0.112 1.00 88.38 229 GLN A CA 1
ATOM 1780 C C . GLN A 1 229 ? 7.068 -4.841 0.075 1.00 88.38 229 GLN A C 1
ATOM 1782 O O . GLN A 1 229 ? 7.852 -4.339 0.879 1.00 88.38 229 GLN A O 1
ATOM 1787 N N . ILE A 1 230 ? 6.426 -4.122 -0.834 1.00 89.00 230 ILE A N 1
ATOM 1788 C CA . ILE A 1 230 ? 6.326 -2.668 -0.816 1.00 89.00 230 ILE A CA 1
ATOM 1789 C C . ILE A 1 230 ? 4.942 -2.324 -0.323 1.00 89.00 230 ILE A C 1
ATOM 1791 O O . ILE A 1 230 ? 3.946 -2.702 -0.934 1.00 89.00 230 ILE A O 1
ATOM 1795 N N . THR A 1 231 ? 4.898 -1.581 0.769 1.00 89.00 231 THR A N 1
ATOM 1796 C CA . THR A 1 231 ? 3.664 -1.085 1.351 1.00 89.00 231 THR A CA 1
ATOM 1797 C C . THR A 1 231 ? 3.479 0.371 0.949 1.00 89.00 231 THR A C 1
ATOM 1799 O O . THR A 1 231 ? 4.384 1.194 1.098 1.00 89.00 231 THR A O 1
ATOM 1802 N N . ILE A 1 232 ? 2.300 0.686 0.422 1.00 88.12 232 ILE A N 1
ATOM 1803 C CA . ILE A 1 232 ? 1.899 2.039 0.051 1.00 88.12 232 ILE A CA 1
ATOM 1804 C C . ILE A 1 232 ? 0.809 2.487 1.012 1.00 88.12 232 ILE A C 1
ATOM 1806 O O . ILE A 1 232 ? -0.210 1.810 1.169 1.00 88.12 232 ILE A O 1
ATOM 1810 N N . LEU A 1 233 ? 1.038 3.623 1.658 1.00 88.00 233 LEU A N 1
ATOM 1811 C CA . LEU A 1 233 ? 0.214 4.148 2.736 1.00 88.00 233 LEU A CA 1
ATOM 1812 C C . LEU A 1 233 ? -0.263 5.561 2.409 1.00 88.00 233 LEU A C 1
ATOM 1814 O O . LEU A 1 233 ? 0.465 6.352 1.820 1.00 88.00 233 LEU A O 1
ATOM 1818 N N . GLU A 1 234 ? -1.466 5.901 2.846 1.00 86.06 234 GLU A N 1
ATOM 1819 C CA . GLU A 1 234 ? -1.966 7.272 2.916 1.00 86.06 234 GLU A CA 1
ATOM 1820 C C . GLU A 1 234 ? -2.117 7.621 4.397 1.00 86.06 234 GLU A C 1
ATOM 1822 O O . GLU A 1 234 ? -3.006 7.114 5.086 1.00 86.06 234 GLU A O 1
ATOM 1827 N N . GLY A 1 235 ? -1.176 8.406 4.929 1.00 85.56 235 GLY A N 1
ATOM 1828 C CA . GLY A 1 235 ? -0.983 8.485 6.378 1.00 85.56 235 GLY A CA 1
ATOM 1829 C C . GLY A 1 235 ? -0.726 7.083 6.960 1.00 85.56 235 GLY A C 1
ATOM 1830 O O . GLY A 1 235 ? 0.164 6.391 6.475 1.00 85.56 235 GLY A O 1
ATOM 1831 N N . PRO A 1 236 ? -1.480 6.626 7.975 1.00 87.69 236 PRO A N 1
ATOM 1832 C CA . PRO A 1 236 ? -1.322 5.283 8.529 1.00 87.69 236 PRO A CA 1
ATOM 1833 C C . PRO A 1 236 ? -2.088 4.194 7.751 1.00 87.69 236 PRO A C 1
ATOM 1835 O O . PRO A 1 236 ? -1.966 3.018 8.097 1.00 87.69 236 PRO A O 1
ATOM 1838 N N . LEU A 1 237 ? -2.909 4.558 6.756 1.00 89.31 237 LEU A N 1
ATOM 1839 C CA . LEU A 1 237 ? -3.857 3.643 6.114 1.00 89.31 237 LEU A CA 1
ATOM 1840 C C . LEU A 1 237 ? -3.245 2.937 4.908 1.00 89.31 237 LEU A C 1
ATOM 1842 O O . LEU A 1 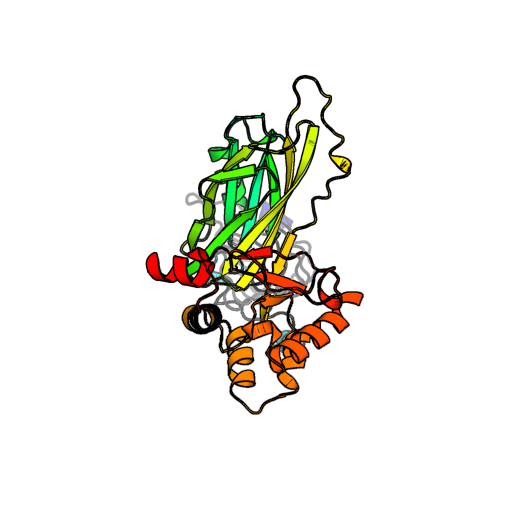237 ? -2.683 3.586 4.028 1.00 89.31 237 LEU A O 1
ATOM 1846 N N . LEU A 1 238 ? -3.402 1.617 4.844 1.00 87.94 238 LEU A N 1
ATOM 1847 C CA . LEU A 1 238 ? -2.926 0.785 3.743 1.00 87.94 238 LEU A CA 1
ATOM 1848 C C . LEU A 1 238 ? -3.678 1.074 2.441 1.00 87.94 238 LEU A C 1
ATOM 1850 O O . LEU A 1 238 ? -4.898 1.057 2.411 1.00 87.94 238 LEU A O 1
ATOM 1854 N N . ARG A 1 239 ? -2.959 1.313 1.345 1.00 85.88 239 ARG A N 1
ATOM 1855 C CA . ARG A 1 239 ? -3.542 1.544 0.009 1.00 85.88 239 ARG A CA 1
ATOM 1856 C C . ARG A 1 239 ? -3.091 0.530 -1.022 1.00 85.88 239 ARG A C 1
ATOM 1858 O O . ARG A 1 239 ? -3.831 0.238 -1.958 1.00 85.88 239 ARG A O 1
ATOM 1865 N N . GLY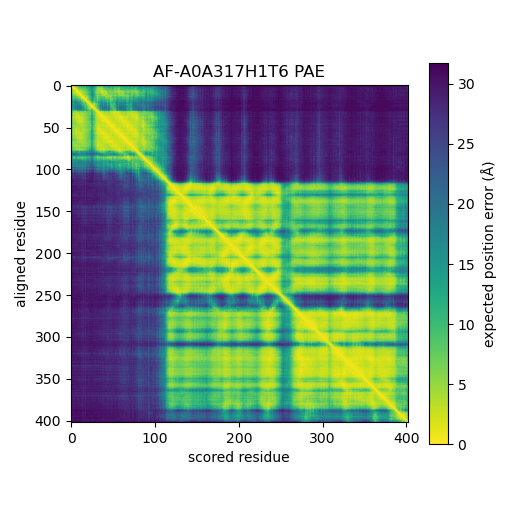 A 1 240 ? -1.909 -0.038 -0.830 1.00 82.56 240 GLY A N 1
ATOM 1866 C CA . GLY A 1 240 ? -1.428 -1.113 -1.674 1.00 82.56 240 GLY A CA 1
ATOM 1867 C C . GLY A 1 240 ? -0.289 -1.890 -1.043 1.00 82.56 240 GLY A C 1
ATOM 1868 O O . GLY A 1 240 ? 0.460 -1.368 -0.216 1.00 82.56 240 GLY A O 1
ATOM 1869 N N . GLU A 1 241 ? -0.168 -3.138 -1.464 1.00 83.44 241 GLU A N 1
ATOM 1870 C CA . GLU A 1 241 ? 0.944 -4.031 -1.181 1.00 83.44 241 GLU A CA 1
ATOM 1871 C C . GLU A 1 241 ? 1.399 -4.676 -2.490 1.00 83.44 241 GLU A C 1
ATOM 1873 O O . GLU A 1 241 ? 0.586 -5.200 -3.254 1.00 83.44 241 GLU A O 1
ATOM 1878 N N . ILE A 1 242 ? 2.704 -4.633 -2.743 1.00 84.19 242 ILE A N 1
ATOM 1879 C CA . ILE A 1 242 ? 3.346 -5.280 -3.890 1.00 84.19 242 ILE A CA 1
ATOM 1880 C C . ILE A 1 242 ? 4.355 -6.273 -3.337 1.00 84.19 242 ILE A C 1
ATOM 1882 O O . ILE A 1 242 ? 5.301 -5.850 -2.676 1.00 84.19 242 ILE A O 1
ATOM 1886 N N . SER A 1 243 ? 4.179 -7.570 -3.576 1.00 82.94 243 SER A N 1
ATOM 1887 C CA . SER A 1 243 ? 5.170 -8.564 -3.157 1.00 82.94 243 SER A CA 1
ATOM 1888 C C . SER A 1 243 ? 6.499 -8.404 -3.903 1.00 82.94 243 SER A C 1
ATOM 1890 O O . SER A 1 243 ? 6.535 -8.045 -5.079 1.00 82.94 243 SER A O 1
ATOM 1892 N N . LEU A 1 244 ? 7.595 -8.666 -3.192 1.00 83.88 244 LEU A N 1
ATOM 1893 C CA . LEU A 1 244 ? 8.958 -8.669 -3.709 1.00 83.88 244 LEU A CA 1
ATOM 1894 C C . LEU A 1 244 ? 9.589 -10.034 -3.461 1.00 83.88 244 LEU A C 1
ATOM 1896 O O . LEU A 1 244 ? 9.624 -10.489 -2.320 1.00 83.88 244 LEU A O 1
ATOM 1900 N N . ASP A 1 245 ? 10.172 -10.614 -4.503 1.00 84.81 245 ASP A N 1
ATOM 1901 C CA . ASP A 1 245 ? 10.917 -11.869 -4.424 1.00 84.81 245 ASP A CA 1
ATOM 1902 C C . ASP A 1 245 ? 12.338 -11.649 -4.942 1.00 84.81 245 ASP A C 1
ATOM 1904 O O . ASP A 1 245 ? 12.550 -11.438 -6.138 1.00 84.81 245 ASP A O 1
ATOM 1908 N N . VAL A 1 246 ? 13.318 -11.655 -4.037 1.00 84.81 246 VAL A N 1
ATOM 1909 C CA . VAL A 1 246 ? 14.711 -11.309 -4.358 1.00 84.81 246 VAL A CA 1
ATOM 1910 C C . VAL A 1 246 ? 15.648 -12.420 -3.910 1.00 84.81 246 VAL A C 1
ATOM 1912 O O . VAL A 1 246 ? 15.706 -12.767 -2.733 1.00 84.81 246 VAL A O 1
ATOM 1915 N N . LEU A 1 247 ? 16.439 -12.950 -4.838 1.00 83.75 247 LEU A N 1
ATOM 1916 C CA . LEU A 1 247 ? 17.474 -13.936 -4.552 1.00 83.75 247 LEU A CA 1
ATOM 1917 C C . LEU A 1 247 ? 18.798 -13.254 -4.187 1.00 83.75 247 LEU A C 1
ATOM 1919 O O . LEU A 1 247 ? 19.295 -12.395 -4.920 1.00 83.75 247 LEU A O 1
ATOM 1923 N N . VAL A 1 248 ? 19.435 -13.690 -3.099 1.00 80.88 248 VAL A N 1
ATOM 1924 C CA . VAL A 1 248 ? 20.822 -13.296 -2.806 1.00 80.88 248 VAL A CA 1
ATOM 1925 C C . VAL A 1 248 ? 21.774 -14.211 -3.564 1.00 80.88 248 VAL A C 1
ATOM 1927 O O . VAL A 1 248 ? 21.857 -15.410 -3.293 1.00 80.88 248 VAL A O 1
ATOM 1930 N N . ARG A 1 249 ? 22.529 -13.654 -4.509 1.00 74.69 249 ARG A N 1
ATOM 1931 C CA . ARG A 1 249 ? 23.410 -14.432 -5.384 1.00 74.69 249 ARG A CA 1
ATOM 1932 C C . ARG A 1 249 ? 24.546 -15.096 -4.599 1.00 74.69 249 ARG A C 1
ATOM 1934 O O . ARG A 1 249 ? 25.369 -14.410 -3.994 1.00 74.69 249 ARG A O 1
ATOM 1941 N N . GLN A 1 250 ? 24.673 -16.420 -4.706 1.00 69.94 250 GLN A N 1
ATOM 1942 C CA . GLN A 1 250 ? 25.910 -17.129 -4.364 1.00 69.94 250 GLN A CA 1
ATOM 1943 C C . GLN A 1 250 ? 26.871 -17.145 -5.552 1.00 69.94 250 GLN A C 1
ATOM 1945 O O . GLN A 1 250 ? 26.481 -17.357 -6.702 1.00 69.94 250 GLN A O 1
ATOM 1950 N N . VAL A 1 251 ? 28.161 -16.949 -5.282 1.00 54.22 251 VAL A N 1
ATOM 1951 C CA . VAL A 1 251 ? 29.200 -17.172 -6.291 1.00 54.22 251 VAL A CA 1
ATOM 1952 C C . VAL A 1 251 ? 29.197 -18.669 -6.635 1.00 54.22 251 VAL A C 1
ATOM 1954 O O . VAL A 1 251 ? 29.540 -19.486 -5.789 1.00 54.22 251 VAL A O 1
ATOM 1957 N N . ARG A 1 252 ? 28.828 -19.003 -7.885 1.00 48.94 252 ARG A N 1
ATOM 1958 C CA . ARG A 1 252 ? 28.686 -20.359 -8.473 1.00 48.94 252 ARG A CA 1
ATOM 1959 C C . ARG A 1 252 ? 27.396 -21.131 -8.130 1.00 48.94 252 ARG A C 1
ATOM 1961 O O . ARG A 1 252 ? 27.469 -22.257 -7.648 1.00 48.94 252 ARG A O 1
ATOM 1968 N N . GLN A 1 253 ? 26.226 -20.610 -8.497 1.00 49.72 253 GLN A N 1
ATOM 1969 C CA . GLN A 1 253 ? 25.017 -21.435 -8.645 1.00 49.72 253 GLN A CA 1
ATOM 1970 C C . GLN A 1 253 ? 24.259 -21.135 -9.944 1.00 49.72 253 GLN A C 1
ATOM 1972 O O . GLN A 1 253 ? 24.363 -20.049 -10.509 1.00 49.72 253 GLN A O 1
ATOM 1977 N N . ARG A 1 254 ? 23.548 -22.157 -10.436 1.00 45.81 254 ARG A N 1
ATOM 1978 C CA . ARG A 1 254 ? 22.658 -22.100 -11.603 1.00 45.81 254 ARG A CA 1
ATOM 1979 C C . ARG A 1 254 ? 21.426 -21.273 -11.216 1.00 45.81 254 ARG A C 1
ATOM 1981 O O . ARG A 1 254 ? 20.899 -21.482 -10.128 1.00 45.81 254 ARG A O 1
ATOM 1988 N N . VAL A 1 255 ? 21.008 -20.360 -12.094 1.00 51.41 255 VAL A N 1
ATOM 1989 C CA . VAL A 1 255 ? 19.810 -19.515 -11.931 1.00 51.41 255 VAL A CA 1
ATOM 1990 C C . VAL A 1 255 ? 18.623 -20.393 -11.494 1.00 51.41 255 VAL A C 1
ATOM 1992 O O . VAL A 1 255 ? 18.392 -21.411 -12.157 1.00 51.41 255 VAL A O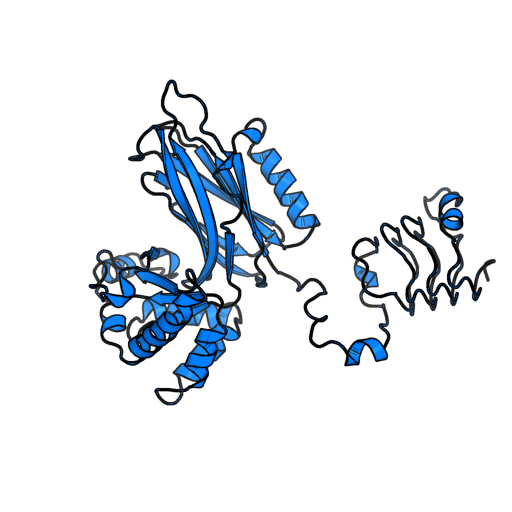 1
ATOM 1995 N N . PRO A 1 256 ? 17.911 -20.072 -10.395 1.00 50.00 256 PRO A N 1
ATOM 1996 C CA . PRO A 1 256 ? 16.749 -20.847 -9.966 1.00 50.00 256 PRO A CA 1
ATOM 1997 C C . PRO A 1 256 ? 15.658 -20.868 -11.037 1.00 50.00 256 PRO A C 1
ATOM 1999 O O . PRO A 1 256 ? 15.566 -19.962 -11.867 1.00 50.00 256 PRO A O 1
ATOM 2002 N N . ASP A 1 257 ? 14.811 -21.895 -11.005 1.00 47.06 257 ASP A N 1
ATOM 2003 C CA . ASP A 1 257 ? 13.629 -21.942 -11.858 1.00 47.06 257 ASP A CA 1
ATOM 2004 C C . ASP A 1 257 ? 12.615 -20.885 -11.397 1.00 47.06 257 ASP A C 1
ATOM 2006 O O . ASP A 1 257 ? 11.966 -21.017 -10.357 1.00 47.06 257 ASP A O 1
ATOM 2010 N N . TRP A 1 258 ? 12.518 -19.804 -12.171 1.00 50.62 258 TRP A N 1
ATOM 2011 C CA . TRP A 1 258 ? 11.627 -18.681 -11.890 1.00 50.62 258 TRP A CA 1
ATOM 2012 C C . TRP A 1 258 ? 10.148 -19.008 -12.145 1.00 50.62 258 TRP A C 1
ATOM 2014 O O . TRP A 1 258 ? 9.297 -18.198 -11.794 1.00 50.62 258 TRP A O 1
ATOM 2024 N N . SER A 1 259 ? 9.819 -20.172 -12.723 1.00 47.75 259 SER A N 1
ATOM 2025 C CA . SER A 1 259 ? 8.435 -20.541 -13.066 1.00 47.75 259 SER A CA 1
ATOM 2026 C C . SER A 1 259 ? 7.498 -20.713 -11.862 1.00 47.75 259 SER A C 1
ATOM 2028 O O . SER A 1 259 ? 6.281 -20.678 -12.027 1.00 47.75 259 SER A O 1
ATOM 2030 N N . HIS A 1 260 ? 8.046 -20.855 -10.650 1.00 38.94 260 HIS A N 1
ATOM 2031 C CA . HIS A 1 260 ? 7.276 -20.968 -9.407 1.00 38.94 260 HIS A CA 1
ATOM 2032 C C . HIS A 1 260 ? 6.973 -19.626 -8.717 1.00 38.94 260 HIS A C 1
ATOM 2034 O O . HIS A 1 260 ? 6.169 -19.595 -7.785 1.00 38.94 260 HIS A O 1
ATOM 2040 N N . PHE A 1 261 ? 7.585 -18.524 -9.159 1.00 43.53 261 PHE A N 1
ATOM 2041 C CA . PHE A 1 261 ? 7.291 -17.184 -8.650 1.00 43.53 261 PHE A CA 1
ATOM 2042 C C . PHE A 1 261 ? 6.161 -16.591 -9.491 1.00 43.53 261 PHE A C 1
ATOM 2044 O O . PHE A 1 261 ? 6.374 -16.099 -10.595 1.00 43.53 261 PHE A O 1
ATOM 2051 N N . THR A 1 262 ? 4.931 -16.722 -9.006 1.00 39.03 262 THR A N 1
ATOM 2052 C CA . THR A 1 262 ? 3.743 -16.187 -9.676 1.00 39.03 262 THR A CA 1
ATOM 2053 C C . THR A 1 262 ? 3.758 -14.657 -9.660 1.00 39.03 262 THR A C 1
ATOM 2055 O O . THR A 1 262 ? 3.862 -14.074 -8.583 1.00 39.03 262 THR A O 1
ATOM 2058 N N . ASP A 1 263 ? 3.551 -14.027 -10.823 1.00 39.44 263 ASP A N 1
ATOM 2059 C CA . ASP A 1 263 ? 3.400 -12.568 -11.023 1.00 39.44 263 ASP A CA 1
ATOM 2060 C C . ASP A 1 263 ? 2.250 -11.929 -10.200 1.00 39.44 263 ASP A C 1
ATOM 2062 O O . ASP A 1 263 ? 2.126 -10.706 -10.117 1.00 39.44 263 ASP A O 1
ATOM 2066 N N . GLU A 1 264 ? 1.398 -12.737 -9.566 1.00 45.03 264 GLU A N 1
ATOM 2067 C CA . GLU A 1 264 ? 0.171 -12.309 -8.897 1.00 45.03 264 GLU A CA 1
ATOM 2068 C C . GLU A 1 264 ? 0.266 -12.376 -7.370 1.00 45.03 264 GLU A C 1
ATOM 2070 O O . GLU A 1 264 ? -0.291 -13.271 -6.738 1.00 45.03 264 GLU A O 1
ATOM 2075 N N . ARG A 1 265 ? 0.904 -11.386 -6.742 1.00 54.22 265 ARG A N 1
ATOM 2076 C CA . ARG A 1 265 ? 0.573 -11.002 -5.355 1.00 54.22 265 ARG A CA 1
ATOM 2077 C C . ARG A 1 265 ? 0.638 -9.504 -5.203 1.00 54.22 265 ARG A C 1
ATOM 2079 O O . ARG A 1 265 ? 1.504 -8.936 -4.538 1.00 54.22 265 ARG A O 1
ATOM 2086 N N . VAL A 1 266 ? -0.295 -8.863 -5.883 1.00 55.97 266 VAL A N 1
ATOM 2087 C CA . VAL A 1 266 ? -0.428 -7.429 -5.818 1.00 55.97 266 VAL A CA 1
ATOM 2088 C C . VAL A 1 266 ? -1.830 -7.080 -5.363 1.00 55.97 266 VAL A C 1
ATOM 2090 O O . VAL A 1 266 ? -2.809 -7.412 -6.025 1.00 55.97 266 VAL A O 1
ATOM 2093 N N . ALA A 1 267 ? -1.918 -6.452 -4.195 1.00 61.75 267 ALA A N 1
ATOM 2094 C CA . ALA A 1 267 ? -3.179 -6.121 -3.561 1.00 61.75 267 ALA A CA 1
ATOM 2095 C C . ALA A 1 267 ? -3.293 -4.606 -3.450 1.00 61.75 267 ALA A C 1
ATOM 2097 O O . ALA A 1 267 ? -2.489 -3.957 -2.785 1.00 61.75 267 ALA A O 1
ATOM 2098 N N . ALA A 1 268 ? -4.291 -4.040 -4.112 1.00 60.69 268 ALA A N 1
ATOM 2099 C CA . ALA A 1 268 ? -4.658 -2.650 -3.946 1.00 60.69 268 ALA A CA 1
ATOM 2100 C C . ALA A 1 268 ? -5.992 -2.561 -3.217 1.00 60.69 268 ALA A C 1
ATOM 2102 O O . ALA A 1 268 ? -6.918 -3.312 -3.518 1.00 60.69 268 ALA A O 1
ATOM 2103 N N . TYR A 1 269 ? -6.083 -1.623 -2.282 1.00 68.62 269 TYR A N 1
ATOM 2104 C CA . TYR A 1 269 ? -7.237 -1.482 -1.406 1.00 68.62 269 TYR A CA 1
ATOM 2105 C C . TYR A 1 269 ? -7.880 -0.118 -1.642 1.00 68.62 269 TYR A C 1
ATOM 2107 O O . TYR A 1 269 ? -7.233 0.925 -1.497 1.00 68.62 269 TYR A O 1
ATOM 2115 N N . ARG A 1 270 ? -9.159 -0.127 -2.019 1.00 71.75 270 ARG A N 1
ATOM 2116 C CA . ARG A 1 270 ? -9.996 1.067 -2.101 1.00 71.75 270 ARG A CA 1
ATOM 2117 C C . ARG A 1 270 ? -10.394 1.490 -0.695 1.00 71.75 270 ARG A C 1
ATOM 2119 O O . ARG A 1 270 ? -10.096 2.620 -0.307 1.00 71.75 270 ARG A O 1
ATOM 2126 N N . ASP A 1 271 ? -10.960 0.573 0.080 1.00 80.06 271 ASP A N 1
ATOM 2127 C CA . ASP A 1 271 ? -11.518 0.864 1.396 1.00 80.06 271 ASP A CA 1
ATOM 2128 C C . ASP A 1 271 ? -10.795 0.084 2.496 1.00 80.06 271 ASP A C 1
ATOM 2130 O O . ASP A 1 271 ? -10.789 -1.145 2.555 1.00 80.06 271 ASP A O 1
ATOM 2134 N N . THR A 1 272 ? -10.155 0.832 3.391 1.00 87.19 272 THR A N 1
ATOM 2135 C CA . THR A 1 272 ? -9.403 0.292 4.527 1.00 87.19 272 THR A CA 1
ATOM 2136 C C . THR A 1 272 ? -10.119 0.675 5.794 1.00 87.19 272 THR A C 1
ATOM 2138 O O . THR A 1 272 ? -10.216 1.863 6.100 1.00 87.19 272 THR A O 1
ATOM 2141 N N . PHE A 1 273 ? -10.590 -0.314 6.546 1.00 91.75 273 PHE A N 1
ATOM 2142 C CA . PHE A 1 273 ? -11.204 -0.086 7.844 1.00 91.75 273 PHE A CA 1
ATOM 2143 C C . PHE A 1 273 ? -10.120 0.045 8.920 1.00 91.75 273 PHE A C 1
ATOM 2145 O O . PHE A 1 273 ? -9.432 -0.940 9.201 1.00 91.75 273 PHE A O 1
ATOM 2152 N N . PRO A 1 274 ? -9.948 1.219 9.556 1.00 93.69 274 PRO A N 1
ATOM 2153 C CA . PRO A 1 274 ? -8.929 1.393 10.578 1.00 93.69 274 PRO A CA 1
ATOM 2154 C C . PRO A 1 274 ? -9.489 1.073 11.966 1.00 93.69 274 PRO A C 1
ATOM 2156 O O . PRO A 1 274 ? -10.262 1.855 12.523 1.00 93.69 274 PRO A O 1
ATOM 2159 N N . SER A 1 275 ? -9.075 -0.037 12.573 1.00 94.44 275 SER A N 1
ATOM 2160 C CA . SER A 1 275 ? -9.423 -0.404 13.953 1.00 94.44 275 SER A CA 1
ATOM 2161 C C . SER A 1 275 ? -8.325 0.003 14.932 1.00 94.44 275 SER A C 1
ATOM 2163 O O . SER A 1 275 ? -7.191 -0.458 14.829 1.00 94.44 275 SER A O 1
ATOM 2165 N N . TYR A 1 276 ? -8.642 0.911 15.857 1.00 92.25 276 TYR A N 1
ATOM 2166 C CA . TYR A 1 276 ? -7.699 1.470 16.831 1.00 92.25 276 TYR A CA 1
ATOM 2167 C C . TYR A 1 276 ? -8.429 1.995 18.072 1.00 92.25 276 TYR A C 1
ATOM 2169 O O . TYR A 1 276 ? -9.612 2.341 18.015 1.00 92.25 276 TYR A O 1
ATOM 2177 N N . SER A 1 277 ? -7.714 2.119 19.194 1.00 89.75 277 SER A N 1
ATOM 2178 C CA . SER A 1 277 ? -8.251 2.771 20.391 1.00 89.75 277 SER A CA 1
ATOM 2179 C C . SER A 1 277 ? -8.208 4.289 20.246 1.00 89.75 277 SER A C 1
ATOM 2181 O O . SER A 1 277 ? -7.190 4.855 19.859 1.00 89.75 277 SER A O 1
ATOM 2183 N N . ARG A 1 278 ? -9.272 5.000 20.640 1.00 84.88 278 ARG A N 1
ATOM 2184 C CA . ARG A 1 278 ? -9.261 6.481 20.682 1.00 84.88 278 ARG A CA 1
ATOM 2185 C C . ARG A 1 278 ? -8.220 7.055 21.641 1.00 84.88 278 ARG A C 1
ATOM 2187 O O . ARG A 1 278 ? -7.852 8.221 21.527 1.00 84.88 278 ARG A O 1
ATOM 2194 N N . GLN A 1 279 ? -7.771 6.248 22.599 1.00 85.12 279 GLN A N 1
ATOM 2195 C CA . GLN A 1 279 ? -6.705 6.635 23.515 1.00 85.12 279 GLN A CA 1
ATOM 2196 C C . GLN A 1 279 ? -5.336 6.654 22.815 1.00 85.12 279 GLN A C 1
ATOM 2198 O O . GLN A 1 279 ? -4.443 7.364 23.273 1.00 85.12 279 GLN A O 1
ATOM 2203 N N . ASP A 1 280 ? -5.191 5.978 21.668 1.00 86.44 280 ASP A N 1
ATOM 2204 C CA . ASP A 1 280 ? -4.016 6.065 20.797 1.00 86.44 280 ASP A CA 1
ATOM 2205 C C . ASP A 1 280 ? -4.075 7.353 19.963 1.00 86.44 280 ASP A C 1
ATOM 2207 O O . ASP A 1 280 ? -4.279 7.341 18.747 1.00 86.44 280 ASP A O 1
ATOM 2211 N N . LYS A 1 281 ? -3.901 8.500 20.634 1.00 82.88 281 LYS A N 1
ATOM 2212 C CA . LYS A 1 281 ? -4.068 9.850 20.058 1.00 82.88 281 LYS A CA 1
ATOM 2213 C C . LYS A 1 281 ? -3.287 10.068 18.764 1.00 82.88 281 LYS A C 1
ATOM 2215 O O . LYS A 1 281 ? -3.732 10.818 17.902 1.00 82.88 281 LYS A O 1
ATOM 2220 N N . VAL A 1 282 ? -2.128 9.428 18.634 1.00 81.75 282 VAL A N 1
ATOM 2221 C CA . VAL A 1 282 ? -1.275 9.521 17.445 1.00 81.75 282 VAL A CA 1
ATOM 2222 C C . VAL A 1 282 ? -1.955 8.893 16.233 1.00 81.75 282 VAL A C 1
ATOM 2224 O O . VAL A 1 282 ? -2.107 9.561 15.214 1.00 81.75 282 VAL A O 1
ATOM 2227 N N . ILE A 1 283 ? -2.394 7.638 16.355 1.00 85.75 283 ILE A N 1
ATOM 2228 C CA . ILE A 1 283 ? -3.100 6.928 15.283 1.00 85.75 283 ILE A CA 1
ATOM 2229 C C . ILE A 1 283 ? -4.429 7.618 15.000 1.00 85.75 283 ILE A C 1
ATOM 2231 O O . ILE A 1 283 ? -4.752 7.879 13.846 1.00 85.75 283 ILE A O 1
ATOM 2235 N N . HIS A 1 284 ? -5.156 7.994 16.054 1.00 86.00 284 HIS A N 1
ATOM 2236 C CA . HIS A 1 284 ? -6.412 8.718 15.930 1.00 86.00 284 HIS A CA 1
ATOM 2237 C C . HIS A 1 284 ? -6.258 9.994 15.090 1.00 86.00 284 HIS A C 1
ATOM 2239 O O . HIS A 1 284 ? -6.944 10.134 14.080 1.00 86.00 284 HIS A O 1
ATOM 2245 N N . ARG A 1 285 ? -5.301 10.866 15.433 1.00 83.25 285 ARG A N 1
ATOM 2246 C CA . ARG A 1 285 ? -5.045 12.120 14.709 1.00 83.25 285 ARG A CA 1
ATOM 2247 C C . ARG A 1 285 ? -4.537 11.893 13.284 1.00 83.25 285 ARG A C 1
ATOM 2249 O O . ARG A 1 285 ? -4.876 12.656 12.378 1.00 83.25 285 ARG A O 1
ATOM 2256 N N . ALA A 1 286 ? -3.711 10.870 13.075 1.00 82.81 286 ALA A N 1
ATOM 2257 C CA . ALA A 1 286 ? -3.204 10.529 11.751 1.00 82.81 286 ALA A CA 1
ATOM 2258 C C . ALA A 1 286 ? -4.349 10.073 10.826 1.00 82.81 286 ALA A C 1
ATOM 2260 O O . ALA A 1 286 ? -4.467 10.575 9.710 1.00 82.81 286 ALA A O 1
ATOM 2261 N N . CYS A 1 287 ? -5.255 9.220 11.316 1.00 85.06 287 CYS A N 1
ATOM 2262 C CA . CYS A 1 287 ? -6.469 8.823 10.597 1.00 85.06 287 CYS A CA 1
ATOM 2263 C C . CYS A 1 287 ? -7.418 10.010 10.341 1.00 85.06 287 CYS A C 1
ATOM 2265 O O . CYS A 1 287 ? -7.982 10.114 9.253 1.00 85.06 287 CYS A O 1
ATOM 2267 N N . GLU A 1 288 ? -7.577 10.929 11.301 1.00 80.81 288 GLU A N 1
ATOM 2268 C CA . GLU A 1 288 ? -8.373 12.154 11.109 1.00 80.81 288 GLU A CA 1
ATOM 2269 C C . GLU A 1 288 ? -7.809 13.036 9.998 1.00 80.81 288 GLU A C 1
ATOM 2271 O O . GLU A 1 288 ? -8.551 13.491 9.129 1.00 80.81 288 GLU A O 1
ATOM 2276 N N . THR A 1 289 ? -6.487 13.209 9.981 1.00 81.12 289 THR A N 1
ATOM 2277 C CA . THR A 1 289 ? -5.802 13.990 8.947 1.00 81.12 289 THR A CA 1
ATOM 2278 C C . THR A 1 289 ? -6.073 13.408 7.562 1.00 81.12 289 THR A C 1
ATOM 2280 O O . THR A 1 289 ? -6.329 14.164 6.625 1.00 81.12 289 THR A O 1
ATOM 2283 N N . VAL A 1 290 ? -6.069 12.078 7.422 1.00 80.56 290 VAL A N 1
ATOM 2284 C CA . VAL A 1 290 ? -6.418 11.410 6.160 1.00 80.56 290 VAL A CA 1
ATOM 2285 C C . VAL A 1 290 ? -7.868 11.698 5.784 1.00 80.56 290 VAL A C 1
ATOM 2287 O O . VAL A 1 290 ? -8.112 12.194 4.689 1.00 80.56 290 VAL A O 1
ATOM 2290 N N . ALA A 1 291 ? -8.821 11.482 6.693 1.00 78.38 291 ALA A N 1
ATOM 2291 C CA . ALA A 1 291 ? -10.245 11.706 6.429 1.00 78.38 291 ALA A CA 1
ATOM 2292 C C . ALA A 1 291 ? -10.555 13.143 5.961 1.00 78.38 291 ALA A C 1
ATOM 2294 O O . ALA A 1 291 ? -11.426 13.358 5.116 1.00 78.38 291 ALA A O 1
ATOM 2295 N N . GLU A 1 292 ? -9.844 14.130 6.508 1.00 77.56 292 GLU A N 1
ATOM 2296 C CA . GLU A 1 292 ? -10.065 15.551 6.230 1.00 77.56 292 GLU A CA 1
ATOM 2297 C C . GLU A 1 292 ? -9.335 16.044 4.983 1.00 77.56 292 GLU A C 1
ATOM 2299 O O . GLU A 1 292 ? -9.924 16.762 4.178 1.00 77.56 292 GLU A O 1
ATOM 2304 N N . SER A 1 293 ? -8.071 15.656 4.799 1.00 68.44 293 SER A N 1
ATOM 2305 C CA . SER A 1 293 ? -7.243 16.171 3.697 1.00 68.44 293 SER A CA 1
ATOM 2306 C C . SER A 1 293 ? -7.534 15.514 2.348 1.00 68.44 293 SER A C 1
ATOM 2308 O O . SER A 1 293 ? -7.296 16.118 1.307 1.00 68.44 293 SER A O 1
ATOM 2310 N N . THR A 1 294 ? -8.070 14.296 2.354 1.00 66.75 294 THR A N 1
ATOM 2311 C CA . THR A 1 294 ? -8.246 13.475 1.143 1.00 66.75 294 THR A CA 1
ATOM 2312 C C . THR A 1 294 ? -9.714 13.432 0.716 1.00 66.75 294 THR A C 1
ATOM 2314 O O . THR A 1 294 ? -10.048 13.220 -0.452 1.00 66.75 294 THR A O 1
ATOM 2317 N N . GLY A 1 295 ? -10.627 13.709 1.653 1.00 67.25 295 GLY A N 1
ATOM 2318 C CA . GLY A 1 295 ? -12.064 13.555 1.460 1.00 67.25 295 GLY A CA 1
ATOM 2319 C C . GLY A 1 295 ? -12.488 12.096 1.280 1.00 67.25 295 GLY A C 1
ATOM 2320 O O . GLY A 1 295 ? -13.487 11.857 0.609 1.00 67.25 295 GLY A O 1
ATOM 2321 N N . ASP A 1 296 ? -11.729 11.146 1.834 1.00 74.94 296 ASP A N 1
ATOM 2322 C CA . ASP A 1 296 ? -12.076 9.725 1.879 1.00 74.94 296 ASP A CA 1
ATOM 2323 C C . ASP A 1 296 ? -13.403 9.527 2.632 1.00 74.94 296 ASP A C 1
ATOM 2325 O O . ASP A 1 296 ? -13.461 9.610 3.863 1.00 74.94 296 ASP A O 1
ATOM 2329 N N . GLN A 1 297 ? -14.486 9.310 1.880 1.00 76.56 297 GLN A N 1
ATOM 2330 C CA . GLN A 1 297 ? -15.830 9.209 2.442 1.00 76.56 297 GLN A CA 1
ATOM 2331 C C . GLN A 1 297 ? -15.976 7.988 3.356 1.00 76.56 297 GLN A C 1
ATOM 2333 O O . GLN A 1 297 ? -16.580 8.110 4.417 1.00 76.56 297 GLN A O 1
ATOM 2338 N N . PHE A 1 298 ? -15.338 6.864 3.021 1.00 80.19 298 PHE A N 1
ATOM 2339 C CA . PHE A 1 298 ? -15.391 5.647 3.826 1.00 80.19 298 PHE A CA 1
ATOM 2340 C C . PHE A 1 298 ? -14.805 5.881 5.225 1.00 80.19 298 PHE A C 1
ATOM 2342 O O . PHE A 1 298 ? -15.439 5.597 6.243 1.00 80.19 298 PHE A O 1
ATOM 2349 N N . VAL A 1 299 ? -13.618 6.493 5.306 1.00 81.19 299 VAL A N 1
ATOM 2350 C CA . VAL A 1 299 ? -12.986 6.807 6.601 1.00 81.19 299 VAL A CA 1
ATOM 2351 C C . VAL A 1 299 ? -13.804 7.848 7.380 1.00 81.19 299 VAL A C 1
ATOM 2353 O O . VAL A 1 299 ? -13.900 7.773 8.611 1.00 81.19 299 VAL A O 1
ATOM 2356 N N . ARG A 1 300 ? -14.439 8.807 6.688 1.00 79.94 300 ARG A N 1
ATOM 2357 C CA . ARG A 1 300 ? -15.354 9.779 7.315 1.00 79.94 300 ARG A CA 1
ATOM 2358 C C . ARG A 1 300 ? -16.593 9.098 7.897 1.00 79.94 300 ARG A C 1
ATOM 2360 O O . ARG A 1 300 ? -16.978 9.451 9.012 1.00 79.94 300 ARG A O 1
ATOM 2367 N N . ASP A 1 301 ? -17.163 8.115 7.210 1.00 80.69 301 ASP A N 1
ATOM 2368 C CA . ASP A 1 301 ? -18.329 7.361 7.678 1.00 80.69 301 ASP A CA 1
ATOM 2369 C C . ASP A 1 301 ? -17.976 6.506 8.902 1.00 80.69 301 ASP A C 1
ATOM 2371 O O . ASP A 1 301 ? -18.663 6.590 9.925 1.00 80.69 301 ASP A O 1
ATOM 2375 N N . VAL A 1 302 ? -16.837 5.797 8.879 1.00 83.06 302 VAL A N 1
ATOM 2376 C CA . VAL A 1 302 ? -16.302 5.085 10.059 1.00 83.06 302 VAL A CA 1
ATOM 2377 C C . VAL A 1 302 ? -16.186 6.038 11.255 1.00 83.06 302 VAL A C 1
ATOM 2379 O O . VAL A 1 302 ? -16.608 5.710 12.368 1.00 83.06 302 VAL A O 1
ATOM 2382 N N . ARG A 1 303 ? -15.650 7.247 11.041 1.00 81.00 303 ARG A N 1
ATOM 2383 C CA . ARG A 1 303 ? -15.510 8.267 12.092 1.00 81.00 303 ARG A CA 1
ATOM 2384 C C . ARG A 1 303 ? -16.863 8.705 12.654 1.00 81.00 303 ARG A C 1
ATOM 2386 O O . ARG A 1 303 ? -17.017 8.767 13.875 1.00 81.00 303 ARG A O 1
ATOM 2393 N N . GLN A 1 304 ? -17.827 9.013 11.787 1.00 78.62 304 GLN A N 1
ATOM 2394 C CA . GLN A 1 304 ? -19.161 9.463 12.193 1.00 78.62 304 GLN A CA 1
ATOM 2395 C C . GLN A 1 304 ? -19.904 8.384 12.983 1.00 78.62 304 GLN A C 1
ATOM 2397 O O . GLN A 1 304 ? -20.435 8.666 14.057 1.00 78.62 304 GLN A O 1
ATOM 2402 N N . LEU A 1 305 ? -19.887 7.139 12.501 1.00 78.25 305 LEU A N 1
ATOM 2403 C CA . LEU A 1 305 ? -20.558 6.024 13.170 1.00 78.25 305 LEU A CA 1
ATOM 2404 C C . LEU A 1 305 ? -19.942 5.726 14.535 1.00 78.25 305 LEU A C 1
ATOM 2406 O O . LEU A 1 305 ? -20.675 5.436 15.481 1.00 78.25 305 LEU A O 1
ATOM 2410 N N . ARG A 1 306 ? -18.617 5.863 14.663 1.00 76.44 306 ARG A N 1
ATOM 2411 C CA . ARG A 1 306 ? -17.924 5.748 15.947 1.00 76.44 306 ARG A CA 1
ATOM 2412 C C . ARG A 1 306 ? -18.349 6.844 16.920 1.00 76.44 306 ARG A C 1
ATOM 2414 O O . ARG A 1 306 ? -18.533 6.543 18.095 1.00 76.44 306 ARG A O 1
ATOM 2421 N N . ALA A 1 307 ? -18.471 8.097 16.476 1.00 67.94 307 ALA A N 1
ATOM 2422 C CA . ALA A 1 307 ? -18.853 9.232 17.329 1.00 67.94 307 ALA A CA 1
ATOM 2423 C C . ALA A 1 307 ? -20.298 9.154 17.873 1.00 67.94 307 ALA A C 1
ATOM 2425 O O . ALA A 1 307 ? -20.649 9.917 18.771 1.00 67.94 307 ALA A O 1
ATOM 2426 N N . GLY A 1 308 ? -21.121 8.244 17.339 1.00 63.84 308 GLY A N 1
ATOM 2427 C CA . GLY A 1 308 ? -22.465 7.943 17.832 1.00 63.84 308 GLY A CA 1
ATOM 2428 C C . GLY A 1 308 ? -22.495 7.037 19.074 1.00 63.84 308 GLY A C 1
ATOM 2429 O O . GLY A 1 308 ? -21.529 6.931 19.827 1.00 63.84 308 GLY A O 1
ATOM 2430 N N . LYS A 1 309 ? -23.640 6.377 19.302 1.00 57.75 309 LYS A N 1
ATOM 2431 C CA . LYS A 1 309 ? -23.831 5.434 20.420 1.00 57.75 309 LYS A CA 1
ATOM 2432 C C . LYS A 1 309 ? -22.889 4.228 20.292 1.00 57.75 309 LYS A C 1
ATOM 2434 O O . LYS A 1 309 ? -22.715 3.694 19.197 1.00 57.75 309 LYS A O 1
ATOM 2439 N N . GLU A 1 310 ? -22.325 3.780 21.415 1.00 61.06 310 GLU A N 1
ATOM 2440 C CA . GLU A 1 310 ? -21.499 2.568 21.473 1.00 61.06 310 GLU A CA 1
ATOM 2441 C C . GLU A 1 310 ? -22.249 1.355 20.900 1.00 61.06 310 GLU A C 1
ATOM 2443 O O . GLU A 1 310 ? -23.403 1.107 21.244 1.00 61.06 310 GLU A O 1
ATOM 2448 N N . GLY A 1 311 ? -21.581 0.583 20.035 1.00 61.19 311 GLY A N 1
ATOM 2449 C CA . GLY A 1 311 ? -22.150 -0.636 19.448 1.00 61.19 311 GLY A CA 1
ATOM 2450 C C . GLY A 1 311 ? -23.062 -0.417 18.239 1.00 61.19 311 GLY A C 1
ATOM 2451 O O . GLY A 1 311 ? -23.957 -1.225 18.014 1.00 61.19 311 GLY A O 1
ATOM 2452 N N . ASN A 1 312 ? -22.857 0.651 17.462 1.00 72.44 312 ASN A N 1
ATOM 2453 C CA . ASN A 1 312 ? -23.601 0.879 16.223 1.00 72.44 312 ASN A CA 1
ATOM 2454 C C . ASN A 1 312 ? -23.407 -0.297 15.233 1.00 72.44 312 ASN A C 1
ATOM 2456 O O . ASN A 1 312 ? -22.283 -0.485 14.761 1.00 72.44 312 ASN A O 1
ATOM 2460 N N . PRO A 1 313 ? -24.461 -1.065 14.888 1.00 75.25 313 PRO A N 1
ATOM 2461 C CA . PRO A 1 313 ? -24.337 -2.248 14.031 1.00 75.25 313 PRO A CA 1
ATOM 2462 C C . PRO A 1 313 ? -23.818 -1.910 12.628 1.00 75.25 313 PRO A C 1
ATOM 2464 O O . PRO A 1 313 ? -23.066 -2.692 12.054 1.00 75.25 313 PRO A O 1
ATOM 2467 N N . LYS A 1 314 ? -24.087 -0.693 12.134 1.00 80.06 314 LYS A N 1
ATOM 2468 C CA . LYS A 1 314 ? -23.568 -0.203 10.847 1.00 80.06 314 LYS A CA 1
ATOM 2469 C C . LYS A 1 314 ? -22.041 -0.160 10.784 1.00 80.06 314 LYS A C 1
ATOM 2471 O O . LYS A 1 314 ? -21.463 -0.164 9.706 1.00 80.06 314 LYS A O 1
ATOM 2476 N N . LEU A 1 315 ? -21.366 -0.098 11.933 1.00 82.12 315 LEU A N 1
ATOM 2477 C CA . LEU A 1 315 ? -19.907 -0.142 11.969 1.00 82.12 315 LEU A CA 1
ATOM 2478 C C . LEU A 1 315 ? -19.377 -1.526 11.569 1.00 82.12 315 LEU A C 1
ATOM 2480 O O . LEU A 1 315 ? -18.325 -1.601 10.945 1.00 82.12 315 LEU A O 1
ATOM 2484 N N . LEU A 1 316 ? -20.104 -2.597 11.902 1.00 85.62 316 LEU A N 1
ATOM 2485 C CA . LEU A 1 316 ? -19.761 -3.961 11.492 1.00 85.62 316 LEU A CA 1
ATOM 2486 C C . LEU A 1 316 ? -20.057 -4.181 10.004 1.00 85.62 316 LEU A C 1
ATOM 2488 O O . LEU A 1 316 ? -19.241 -4.783 9.316 1.00 85.62 316 LEU A O 1
ATOM 2492 N N . GLU A 1 317 ? -21.143 -3.598 9.487 1.00 83.31 317 GLU A N 1
ATOM 2493 C CA . GLU A 1 317 ? -21.430 -3.575 8.043 1.00 83.31 317 GLU A CA 1
ATOM 2494 C C . GLU A 1 317 ? -20.284 -2.907 7.258 1.00 83.31 317 GLU A C 1
ATOM 2496 O O . GLU A 1 317 ? -19.843 -3.422 6.235 1.00 83.31 317 GLU A O 1
ATOM 2501 N N . LEU A 1 318 ? -19.715 -1.804 7.768 1.00 82.69 318 LEU A N 1
ATOM 2502 C CA . LEU A 1 318 ? -18.538 -1.186 7.143 1.00 82.69 318 LEU A CA 1
ATOM 2503 C C . LEU A 1 318 ? -17.287 -2.076 7.184 1.00 82.69 318 LEU A C 1
ATOM 2505 O O . LEU A 1 318 ? -16.452 -1.966 6.291 1.00 82.69 318 LEU A O 1
ATOM 2509 N N . ILE A 1 319 ? -17.130 -2.947 8.187 1.00 86.19 319 ILE A N 1
ATOM 2510 C CA . ILE A 1 319 ? -16.040 -3.936 8.191 1.00 86.19 319 ILE A CA 1
ATOM 2511 C C . ILE A 1 319 ? -16.246 -4.921 7.039 1.00 86.19 319 ILE A C 1
ATOM 2513 O O . ILE A 1 319 ? -15.298 -5.221 6.324 1.00 86.19 319 ILE A O 1
ATOM 2517 N N . GLU A 1 320 ? -17.471 -5.392 6.822 1.00 85.06 320 GLU A N 1
ATOM 2518 C CA . GLU A 1 320 ? -17.786 -6.333 5.741 1.00 85.06 320 GLU A CA 1
ATOM 2519 C C . GLU A 1 320 ? -17.542 -5.730 4.351 1.00 85.06 320 GLU A C 1
ATOM 2521 O O . GLU A 1 320 ? -16.989 -6.409 3.482 1.00 85.06 320 GLU A O 1
ATOM 2526 N N . LEU A 1 321 ? -17.884 -4.449 4.172 1.00 84.00 321 LEU A N 1
ATOM 2527 C CA . LEU A 1 321 ? -17.683 -3.705 2.924 1.00 84.00 321 LEU A CA 1
ATOM 2528 C C . LEU A 1 321 ? -16.223 -3.308 2.659 1.00 84.00 321 LEU A C 1
ATOM 2530 O O . LEU A 1 321 ? -15.870 -3.050 1.512 1.00 84.00 321 LEU A O 1
ATOM 2534 N N . ALA A 1 322 ? -15.373 -3.241 3.686 1.00 83.50 322 ALA A N 1
ATOM 2535 C CA . ALA A 1 322 ? -13.970 -2.873 3.515 1.00 83.50 322 ALA A CA 1
ATOM 2536 C C . ALA A 1 322 ? -13.221 -3.912 2.675 1.00 83.50 322 ALA A C 1
ATOM 2538 O O . ALA A 1 322 ? -13.480 -5.109 2.791 1.00 83.50 322 ALA A O 1
ATOM 2539 N N . ASP A 1 323 ? -12.209 -3.490 1.915 1.00 83.12 323 ASP A N 1
ATOM 2540 C CA . ASP A 1 323 ? -11.284 -4.399 1.228 1.00 83.12 323 ASP A CA 1
ATOM 2541 C C . ASP A 1 323 ? -10.284 -5.027 2.201 1.00 83.12 323 ASP A C 1
ATOM 2543 O O . ASP A 1 323 ? -9.897 -6.189 2.048 1.00 83.12 323 ASP A O 1
ATOM 2547 N N . VAL A 1 324 ? -9.879 -4.254 3.213 1.00 88.38 324 VAL A N 1
ATOM 2548 C CA . VAL A 1 324 ? -8.926 -4.668 4.243 1.00 88.38 324 VAL A CA 1
ATOM 2549 C C . VAL A 1 324 ? -9.302 -4.087 5.605 1.00 88.38 324 VAL A C 1
ATOM 2551 O O . VAL A 1 324 ? -9.624 -2.905 5.742 1.00 88.38 324 VAL A O 1
ATOM 2554 N N . PHE A 1 325 ? -9.223 -4.920 6.635 1.00 93.31 325 PHE A N 1
ATOM 2555 C CA . PHE A 1 325 ? -9.330 -4.533 8.034 1.00 93.31 325 PHE A CA 1
ATOM 2556 C C . PHE A 1 325 ? -7.932 -4.328 8.614 1.00 93.31 325 PHE A C 1
ATOM 2558 O O . PHE A 1 325 ? -7.177 -5.284 8.804 1.00 93.31 325 PHE A O 1
ATOM 2565 N N . GLN A 1 326 ? -7.575 -3.081 8.907 1.00 95.38 326 GLN A N 1
ATOM 2566 C CA . GLN A 1 326 ? -6.272 -2.728 9.457 1.00 95.38 326 GLN A CA 1
ATOM 2567 C C . GLN A 1 326 ? -6.382 -2.490 10.965 1.00 95.38 326 GLN A C 1
ATOM 2569 O O . GLN A 1 326 ? -6.954 -1.498 11.417 1.00 95.38 326 GLN A O 1
ATOM 2574 N N . LEU A 1 327 ? -5.820 -3.413 11.741 1.00 95.56 327 LEU A N 1
ATOM 2575 C CA . LEU A 1 327 ? -5.799 -3.399 13.196 1.00 95.56 327 LEU A CA 1
ATOM 2576 C C . LEU A 1 327 ? -4.504 -2.770 13.708 1.00 95.56 327 LEU A C 1
ATOM 2578 O O . LEU A 1 327 ? -3.423 -3.338 13.562 1.00 95.56 327 LEU A O 1
ATOM 2582 N N . PHE A 1 328 ? -4.629 -1.621 14.360 1.00 94.25 328 PHE A N 1
ATOM 2583 C CA . PHE A 1 328 ? -3.537 -0.928 15.032 1.00 94.25 328 PHE A CA 1
ATOM 2584 C C . PHE A 1 328 ? -3.426 -1.444 16.469 1.00 94.25 328 PHE A C 1
ATOM 2586 O O . PHE A 1 328 ? -4.237 -1.103 17.332 1.00 94.25 328 PHE A O 1
ATOM 2593 N N . TRP A 1 329 ? -2.425 -2.285 16.722 1.00 94.31 329 TRP A N 1
ATOM 2594 C CA . TRP A 1 329 ? -2.261 -2.981 17.992 1.00 94.31 329 TRP A CA 1
ATOM 2595 C C . TRP A 1 329 ? -1.388 -2.204 18.981 1.00 94.31 329 TRP A C 1
ATOM 2597 O O . TRP A 1 329 ? -0.246 -1.839 18.698 1.00 94.31 329 TRP A O 1
ATOM 2607 N N . SER A 1 330 ? -1.931 -1.993 20.178 1.00 91.81 330 SER A N 1
ATOM 2608 C CA . SER A 1 330 ? -1.293 -1.338 21.319 1.00 91.81 330 SER A CA 1
ATOM 2609 C C . SER A 1 330 ? -1.881 -1.893 22.618 1.00 91.81 330 SER A C 1
ATOM 2611 O O . SER A 1 330 ? -2.910 -2.571 22.606 1.00 91.81 330 SER A O 1
ATOM 2613 N N . LYS A 1 331 ? -1.292 -1.533 23.765 1.00 90.81 331 LYS A N 1
ATOM 2614 C CA . LYS A 1 331 ? -1.905 -1.803 25.076 1.00 90.81 331 LYS A CA 1
ATOM 2615 C C . LYS A 1 331 ? -3.338 -1.248 25.161 1.00 90.81 331 LYS A C 1
ATOM 2617 O O . LYS A 1 331 ? -4.231 -1.917 25.662 1.00 90.81 331 LYS A O 1
ATOM 2622 N N . ARG A 1 332 ? -3.574 -0.039 24.638 1.00 91.31 332 ARG A N 1
ATOM 2623 C CA . ARG A 1 332 ? -4.888 0.626 24.680 1.00 91.31 332 ARG A CA 1
ATOM 2624 C C . ARG A 1 332 ? -5.903 -0.017 23.745 1.00 91.31 332 ARG A C 1
ATOM 2626 O O . ARG A 1 332 ? -7.094 0.015 24.042 1.00 91.31 332 ARG A O 1
ATOM 2633 N N . ALA A 1 333 ? -5.446 -0.547 22.614 1.00 92.50 333 ALA A N 1
ATOM 2634 C CA . ALA A 1 333 ? -6.266 -1.326 21.696 1.00 92.50 333 ALA A CA 1
ATOM 2635 C C . ALA A 1 333 ? -6.666 -2.665 22.329 1.00 92.50 333 ALA A C 1
ATOM 2637 O O . ALA A 1 333 ? -7.841 -3.017 22.295 1.00 92.50 333 ALA A O 1
ATOM 2638 N N . ALA A 1 334 ? -5.722 -3.346 22.987 1.00 92.12 334 ALA A N 1
ATOM 2639 C CA . ALA A 1 334 ? -5.972 -4.599 23.697 1.00 92.12 334 ALA A CA 1
ATOM 2640 C C . ALA A 1 334 ? -6.977 -4.443 24.856 1.00 92.12 334 ALA A C 1
ATOM 2642 O O . ALA A 1 334 ? -7.783 -5.332 25.097 1.00 92.12 334 ALA A O 1
ATOM 2643 N N . GLU A 1 335 ? -6.959 -3.303 25.552 1.00 92.44 335 GLU A N 1
ATOM 2644 C CA . GLU A 1 335 ? -7.886 -2.984 26.651 1.00 92.44 335 GLU A CA 1
ATOM 2645 C C . GLU A 1 335 ? -9.251 -2.439 26.168 1.00 92.44 335 GLU A C 1
ATOM 2647 O O . GLU A 1 335 ? -10.142 -2.176 26.978 1.00 92.44 335 GLU A O 1
ATOM 2652 N N . SER A 1 336 ? -9.442 -2.226 24.859 1.00 92.06 336 SER A N 1
ATOM 2653 C CA . SER A 1 336 ? -10.651 -1.601 24.316 1.00 92.06 336 SER A CA 1
ATOM 2654 C C . SER A 1 336 ? -11.704 -2.629 23.901 1.00 92.06 336 SER A C 1
ATOM 2656 O O . SER A 1 336 ? -11.542 -3.334 22.907 1.00 92.06 336 SER A O 1
ATOM 2658 N N . GLN A 1 337 ? -12.859 -2.614 24.577 1.00 90.75 337 GLN A N 1
ATOM 2659 C CA . GLN A 1 337 ? -14.014 -3.448 24.206 1.00 90.75 337 GLN A CA 1
ATOM 2660 C C . GLN A 1 337 ? -14.512 -3.187 22.777 1.00 90.75 337 GLN A C 1
ATOM 2662 O O . GLN A 1 337 ? -15.032 -4.087 22.122 1.00 90.75 337 GLN A O 1
ATOM 2667 N N . GLN A 1 338 ? -14.384 -1.952 22.285 1.00 89.38 338 GLN A N 1
ATOM 2668 C CA . GLN A 1 338 ? -14.784 -1.612 20.922 1.00 89.38 338 GLN A CA 1
ATOM 2669 C C . GLN A 1 338 ? -13.863 -2.292 19.904 1.00 89.38 338 GLN A C 1
ATOM 2671 O O . GLN A 1 338 ? -14.353 -2.962 19.000 1.00 89.38 338 GLN A O 1
ATOM 2676 N N . VAL A 1 339 ? -12.546 -2.141 20.073 1.00 92.44 339 VAL A N 1
ATOM 2677 C CA . VAL A 1 339 ? -11.550 -2.774 19.196 1.00 92.44 339 VAL A CA 1
ATOM 2678 C C . VAL A 1 339 ? -11.708 -4.290 19.239 1.00 92.44 339 VAL A C 1
ATOM 2680 O O . VAL A 1 339 ? -11.667 -4.933 18.195 1.00 92.44 339 VAL A O 1
ATOM 2683 N N . GLU A 1 340 ? -11.981 -4.850 20.420 1.00 93.38 340 GLU A N 1
ATOM 2684 C CA . GLU A 1 340 ? -12.261 -6.274 20.583 1.00 93.38 340 GLU A CA 1
ATOM 2685 C C . GLU A 1 340 ? -13.447 -6.770 19.758 1.00 93.38 340 GLU A C 1
ATOM 2687 O O . GLU A 1 340 ? -13.330 -7.767 19.046 1.00 93.38 340 GLU A O 1
ATOM 2692 N N . ARG A 1 341 ? -14.575 -6.057 19.795 1.00 91.69 341 ARG A N 1
ATOM 2693 C CA . ARG A 1 341 ? -15.738 -6.393 18.962 1.00 91.69 341 ARG A CA 1
ATOM 2694 C C . ARG A 1 341 ? -15.409 -6.316 17.472 1.00 91.69 341 ARG A C 1
ATOM 2696 O O . ARG A 1 341 ? -15.795 -7.210 16.725 1.00 91.69 341 ARG A O 1
ATOM 2703 N N . GLU A 1 342 ? -14.689 -5.276 17.053 1.00 93.06 342 GLU A N 1
ATOM 2704 C CA . GLU A 1 342 ? -14.314 -5.062 15.652 1.00 93.06 342 GLU A CA 1
ATOM 2705 C C . GLU A 1 342 ? -13.400 -6.187 15.126 1.00 93.06 342 GLU A C 1
ATOM 2707 O O . GLU A 1 342 ? -13.707 -6.775 14.088 1.00 93.06 342 GLU A O 1
ATOM 2712 N N . TRP A 1 343 ? -12.313 -6.539 15.833 1.00 94.25 343 TRP A N 1
ATOM 2713 C CA . TRP A 1 343 ? -11.396 -7.579 15.343 1.00 94.25 343 TRP A CA 1
ATOM 2714 C C . TRP A 1 343 ? -11.984 -8.986 15.440 1.00 94.25 343 TRP A C 1
ATOM 2716 O O . TRP A 1 343 ? -11.713 -9.802 14.561 1.00 94.25 343 TRP A O 1
ATOM 2726 N N . ARG A 1 344 ? -12.822 -9.275 16.447 1.00 94.12 344 ARG A N 1
ATOM 2727 C CA . ARG A 1 344 ? -13.539 -10.558 16.522 1.00 94.12 344 ARG A CA 1
ATOM 2728 C C . ARG A 1 344 ? -14.503 -10.721 15.351 1.00 94.12 344 ARG A C 1
ATOM 2730 O O . ARG A 1 344 ? -14.549 -11.799 14.770 1.00 94.12 344 ARG A O 1
ATOM 2737 N N . HIS A 1 345 ? -15.220 -9.660 14.969 1.00 92.88 345 HIS A N 1
ATOM 2738 C CA . HIS A 1 345 ? -16.070 -9.675 13.773 1.00 92.88 345 HIS A CA 1
ATOM 2739 C C . HIS A 1 345 ? -15.242 -9.882 12.505 1.00 92.88 345 HIS A C 1
ATOM 2741 O O . HIS A 1 345 ? -15.534 -10.782 11.724 1.00 92.88 345 HIS A O 1
ATOM 2747 N N . ALA A 1 346 ? -14.154 -9.126 12.335 1.00 92.31 346 ALA A N 1
ATOM 2748 C CA . ALA A 1 346 ? -13.268 -9.264 11.180 1.00 92.31 346 ALA A CA 1
ATOM 2749 C C . ALA A 1 346 ? -12.656 -10.674 11.055 1.00 92.31 346 ALA A C 1
ATOM 2751 O O . ALA A 1 346 ? -12.536 -11.189 9.942 1.00 92.31 346 ALA A O 1
ATOM 2752 N N . LEU A 1 347 ? -12.331 -11.333 12.176 1.00 92.06 347 LEU A N 1
ATOM 2753 C CA . LEU A 1 347 ? -11.865 -12.724 12.178 1.00 92.06 347 LEU A CA 1
ATOM 2754 C C . LEU A 1 347 ? -12.898 -13.683 11.590 1.00 92.06 347 LEU A C 1
ATOM 2756 O O . LEU A 1 347 ? -12.517 -14.611 10.874 1.00 92.06 347 LEU A O 1
ATOM 2760 N N . THR A 1 348 ? -14.194 -13.442 11.824 1.00 91.31 348 THR A N 1
ATOM 2761 C CA . THR A 1 348 ? -15.247 -14.267 11.217 1.00 91.31 348 THR A CA 1
ATOM 2762 C C . THR A 1 348 ? -15.223 -14.206 9.698 1.00 91.31 348 THR A C 1
ATOM 2764 O O . THR A 1 348 ? -15.638 -15.171 9.085 1.00 91.31 348 THR A O 1
ATOM 2767 N N . LEU A 1 349 ? -14.672 -13.163 9.071 1.00 88.50 349 LEU A N 1
ATOM 2768 C CA . LEU A 1 349 ? -14.598 -13.023 7.610 1.00 88.50 349 LEU A CA 1
ATOM 2769 C C . LEU A 1 349 ? -13.335 -13.662 7.003 1.00 88.50 349 LEU A C 1
ATOM 2771 O O . LEU A 1 349 ? -13.241 -13.829 5.782 1.00 88.50 349 LEU A O 1
ATOM 2775 N N . ARG A 1 350 ? -12.356 -14.051 7.835 1.00 83.81 350 ARG A N 1
ATOM 2776 C CA . ARG A 1 350 ? -11.041 -14.543 7.386 1.00 83.81 350 ARG A CA 1
ATOM 2777 C C . ARG A 1 350 ? -11.118 -15.886 6.655 1.00 83.81 350 ARG A C 1
ATOM 2779 O O . ARG A 1 350 ? -10.308 -16.126 5.766 1.00 83.81 350 ARG A O 1
ATOM 2786 N N . HIS A 1 351 ? -12.103 -16.727 6.975 1.00 79.88 351 HIS A N 1
ATOM 2787 C CA . HIS A 1 351 ? -12.309 -18.010 6.288 1.00 79.88 351 HIS A CA 1
ATOM 2788 C C . HIS A 1 351 ? -12.585 -17.824 4.785 1.00 79.88 351 HIS A C 1
ATOM 2790 O O . HIS A 1 351 ? -12.060 -18.569 3.966 1.00 79.88 351 HIS A O 1
ATOM 2796 N N . THR A 1 352 ? -13.352 -16.792 4.421 1.00 79.38 352 THR A N 1
ATOM 2797 C CA . THR A 1 352 ? -13.621 -16.400 3.028 1.00 79.38 352 THR A CA 1
ATOM 2798 C C . THR A 1 352 ? -12.573 -15.456 2.450 1.00 79.38 352 THR A C 1
ATOM 2800 O O . THR A 1 352 ? -12.431 -15.363 1.234 1.00 79.38 352 THR A O 1
ATOM 2803 N N . ARG A 1 353 ? -11.849 -14.720 3.304 1.00 81.44 353 ARG A N 1
ATOM 2804 C CA . ARG A 1 353 ? -10.916 -13.660 2.900 1.00 81.44 353 ARG A CA 1
ATOM 2805 C C . ARG A 1 353 ? -9.595 -13.770 3.688 1.00 81.44 353 ARG A C 1
ATOM 2807 O O . ARG A 1 353 ? -9.376 -13.006 4.630 1.00 81.44 353 ARG A O 1
ATOM 2814 N N . PRO A 1 354 ? -8.681 -14.689 3.319 1.00 73.94 354 PRO A N 1
ATOM 2815 C CA . PRO A 1 354 ? -7.495 -15.018 4.124 1.00 73.94 354 PRO A CA 1
ATOM 2816 C C . PRO A 1 354 ? -6.563 -13.830 4.405 1.00 73.94 354 PRO A C 1
ATOM 2818 O O . PRO A 1 354 ? -5.976 -13.733 5.484 1.00 73.94 354 PRO A O 1
ATOM 2821 N N . SER A 1 355 ? -6.469 -12.900 3.450 1.00 77.12 355 SER A N 1
ATOM 2822 C CA . SER A 1 355 ? -5.637 -11.692 3.513 1.00 77.12 355 SER A CA 1
ATOM 2823 C C . SER A 1 355 ? -6.424 -10.435 3.898 1.00 77.12 355 SER A C 1
ATOM 2825 O O . SER A 1 355 ? -5.946 -9.332 3.659 1.00 77.12 355 SER A O 1
ATOM 2827 N N . PHE A 1 356 ? -7.616 -10.565 4.482 1.00 84.81 356 PHE A N 1
ATOM 2828 C CA . PHE A 1 356 ? -8.451 -9.416 4.840 1.00 84.81 356 PHE A CA 1
ATOM 2829 C C . PHE A 1 356 ? -7.919 -8.611 6.026 1.00 84.81 356 PHE A C 1
ATOM 2831 O O . PHE A 1 356 ? -8.079 -7.398 6.063 1.00 84.81 356 PHE A O 1
ATOM 2838 N N . MET A 1 357 ? -7.282 -9.263 6.999 1.00 91.88 357 MET A N 1
ATOM 2839 C CA . MET A 1 357 ? -6.800 -8.590 8.204 1.00 91.88 357 MET A CA 1
ATOM 2840 C C . MET A 1 357 ? -5.321 -8.218 8.086 1.00 91.88 357 MET A C 1
ATOM 2842 O O . MET A 1 357 ? -4.492 -9.011 7.633 1.00 91.88 357 MET A O 1
ATOM 2846 N N . ARG A 1 358 ? -4.980 -7.005 8.522 1.00 91.56 358 ARG A N 1
ATOM 2847 C CA . ARG A 1 358 ? -3.610 -6.499 8.647 1.00 91.56 358 ARG A CA 1
ATOM 2848 C C . ARG A 1 358 ? -3.387 -6.012 10.064 1.00 91.56 358 ARG A C 1
ATOM 2850 O O . ARG A 1 358 ? -3.944 -4.992 10.456 1.00 91.56 358 ARG A O 1
ATOM 2857 N N . LEU A 1 359 ? -2.581 -6.741 10.827 1.00 92.81 359 LEU A N 1
ATOM 2858 C CA . LEU A 1 359 ? -2.195 -6.343 12.175 1.00 92.81 359 LEU A CA 1
ATOM 2859 C C . LEU A 1 359 ? -0.906 -5.531 12.094 1.00 92.81 359 LEU A C 1
ATOM 2861 O O . LEU A 1 359 ? 0.092 -6.007 11.557 1.00 92.81 359 LEU A O 1
ATOM 2865 N N . VAL A 1 360 ? -0.924 -4.309 12.622 1.00 91.31 360 VAL A N 1
ATOM 2866 C CA . VAL A 1 360 ? 0.240 -3.421 12.640 1.00 91.31 360 VAL A CA 1
ATOM 2867 C C . VAL A 1 360 ? 0.483 -2.843 14.025 1.00 91.31 360 VAL A C 1
ATOM 2869 O O . VAL A 1 360 ? -0.452 -2.485 14.736 1.00 91.31 360 VAL A O 1
ATOM 2872 N N . TYR A 1 361 ? 1.748 -2.703 14.399 1.00 88.88 361 TYR A N 1
ATOM 2873 C CA . TYR A 1 361 ? 2.174 -2.008 15.614 1.00 88.88 361 TYR A CA 1
ATOM 2874 C C . TYR A 1 361 ? 3.245 -0.971 15.272 1.00 88.88 361 TYR A C 1
ATOM 2876 O O . TYR A 1 361 ? 3.971 -1.109 14.292 1.00 88.88 361 TYR A O 1
ATOM 2884 N N . TRP A 1 362 ? 3.347 0.087 16.070 1.00 84.06 362 TRP A N 1
ATOM 2885 C CA . TRP A 1 362 ? 4.302 1.186 15.852 1.00 84.06 362 TRP A CA 1
ATOM 2886 C C . TRP A 1 362 ? 5.271 1.375 17.026 1.00 84.06 362 TRP A C 1
ATOM 2888 O O . TRP A 1 362 ? 6.208 2.170 16.952 1.00 84.06 362 TRP A O 1
ATOM 2898 N N . THR A 1 363 ? 5.062 0.643 18.120 1.00 77.25 363 THR A N 1
ATOM 2899 C CA . THR A 1 363 ? 5.953 0.629 19.282 1.00 77.25 363 THR A CA 1
ATOM 2900 C C . THR A 1 363 ? 7.159 -0.273 19.029 1.00 77.25 363 THR A C 1
ATOM 2902 O O . THR A 1 363 ? 7.133 -1.151 18.166 1.00 77.25 363 THR A O 1
ATOM 2905 N N . THR A 1 364 ? 8.243 -0.065 19.778 1.00 72.19 364 THR A N 1
ATOM 2906 C CA . THR A 1 364 ? 9.463 -0.882 19.631 1.00 72.19 364 THR A CA 1
ATOM 2907 C C . THR A 1 364 ? 9.212 -2.343 19.995 1.00 72.19 364 THR A C 1
ATOM 2909 O O . THR A 1 364 ? 9.666 -3.242 19.291 1.00 72.19 364 THR A O 1
ATOM 2912 N N . THR A 1 365 ? 8.434 -2.565 21.054 1.00 76.06 365 THR A N 1
ATOM 2913 C CA . THR A 1 365 ? 7.989 -3.891 21.478 1.00 76.06 365 THR A CA 1
ATOM 2914 C C . THR A 1 365 ? 6.475 -3.969 21.299 1.00 76.06 365 THR A C 1
ATOM 2916 O O . THR A 1 365 ? 5.766 -3.118 21.855 1.00 76.06 365 THR A O 1
ATOM 2919 N N . PRO A 1 366 ? 5.952 -4.934 20.523 1.00 79.25 366 PRO A N 1
ATOM 2920 C CA . PRO A 1 366 ? 4.515 -5.129 20.414 1.00 79.25 366 PRO A CA 1
ATOM 2921 C C . PRO A 1 366 ? 3.950 -5.602 21.758 1.00 79.25 366 PRO A C 1
ATOM 2923 O O . PRO A 1 366 ? 4.565 -6.401 22.465 1.00 79.25 366 PRO A O 1
ATOM 2926 N N . TYR A 1 367 ? 2.766 -5.106 22.116 1.00 87.19 367 TYR A N 1
ATOM 2927 C CA . TYR A 1 367 ? 2.016 -5.645 23.251 1.00 87.19 367 TYR A CA 1
ATOM 2928 C C . TYR A 1 367 ? 1.598 -7.097 22.946 1.00 87.19 367 TYR A C 1
ATOM 2930 O O . TYR A 1 367 ? 1.326 -7.383 21.775 1.00 87.19 367 TYR A O 1
ATOM 2938 N N . PRO A 1 368 ? 1.525 -8.008 23.940 1.00 90.94 368 PRO A N 1
ATOM 2939 C CA . PRO A 1 368 ? 1.164 -9.405 23.703 1.00 90.94 368 PRO A CA 1
ATOM 2940 C C . PRO A 1 368 ? -0.072 -9.562 22.810 1.00 90.94 368 PRO A C 1
ATOM 2942 O O . PRO A 1 368 ? -1.099 -8.914 23.030 1.00 90.94 368 PRO A O 1
ATOM 2945 N N . ILE A 1 369 ? 0.057 -10.400 21.781 1.00 89.94 369 ILE A N 1
ATOM 2946 C CA . ILE A 1 369 ? -0.996 -10.671 20.800 1.00 89.94 369 ILE A CA 1
ATOM 2947 C C . ILE A 1 369 ? -1.794 -11.902 21.275 1.00 89.94 369 ILE A C 1
ATOM 2949 O O . ILE A 1 369 ? -1.180 -12.946 21.535 1.00 89.94 369 ILE A O 1
ATOM 2953 N N . PRO A 1 370 ? -3.133 -11.805 21.404 1.00 89.75 370 PRO A N 1
ATOM 2954 C CA . PRO A 1 370 ? -4.006 -12.929 21.739 1.00 89.75 370 PRO A CA 1
ATOM 2955 C C . PRO A 1 370 ? -3.815 -14.105 20.780 1.00 89.75 370 PRO A C 1
ATOM 2957 O O . PRO A 1 370 ? -3.545 -13.885 19.601 1.00 89.75 370 PRO A O 1
ATOM 2960 N N . SER A 1 371 ? -4.010 -15.339 21.258 1.00 88.94 371 SER A N 1
ATOM 2961 C CA . SER A 1 371 ? -3.879 -16.567 20.451 1.00 88.94 371 SER A CA 1
ATOM 2962 C C . SER A 1 371 ? -4.633 -16.488 19.125 1.00 88.94 371 SER A C 1
ATOM 2964 O O . SER A 1 371 ? -4.090 -16.851 18.088 1.00 88.94 371 SER A O 1
ATOM 2966 N N . ASP A 1 372 ? -5.835 -15.914 19.152 1.00 89.06 372 ASP A N 1
ATOM 2967 C CA . ASP A 1 372 ? -6.726 -15.797 17.993 1.00 89.06 372 ASP A CA 1
ATOM 2968 C C . ASP A 1 372 ? -6.148 -14.912 16.873 1.00 89.06 372 ASP A C 1
ATOM 2970 O O . ASP A 1 372 ? -6.565 -15.002 15.721 1.00 89.06 372 ASP A O 1
ATOM 2974 N N . LEU A 1 373 ? -5.180 -14.049 17.203 1.00 88.56 373 LEU A N 1
ATOM 2975 C CA . LEU A 1 373 ? -4.524 -13.126 16.277 1.00 88.56 373 LEU A CA 1
ATOM 2976 C C . LEU A 1 373 ? -3.080 -13.538 15.940 1.00 88.56 373 LEU A C 1
ATOM 2978 O O . LEU A 1 373 ? -2.476 -12.922 15.067 1.00 88.56 373 LEU A O 1
ATOM 2982 N N . GLN A 1 374 ? -2.514 -14.566 16.586 1.00 86.25 374 GLN A N 1
ATOM 2983 C CA . GLN A 1 374 ? -1.112 -14.973 16.383 1.00 86.25 374 GLN A CA 1
ATOM 2984 C C . GLN A 1 374 ? -0.834 -15.542 14.987 1.00 86.25 374 GLN A C 1
ATOM 2986 O O . GLN A 1 374 ? 0.294 -15.467 14.507 1.00 86.25 374 GLN A O 1
ATOM 2991 N N . GLU A 1 375 ? -1.854 -16.074 14.312 1.00 84.25 375 GLU A N 1
ATOM 2992 C CA . GLU A 1 375 ? -1.739 -16.538 12.925 1.00 84.25 375 GLU A CA 1
ATOM 2993 C C . GLU A 1 375 ? -1.667 -15.393 11.901 1.00 84.25 375 GLU A C 1
ATOM 2995 O O . GLU A 1 375 ? -1.421 -15.631 10.716 1.00 84.25 375 GLU A O 1
ATOM 3000 N N . ILE A 1 376 ? -1.936 -14.154 12.321 1.00 84.38 376 ILE A N 1
ATOM 3001 C CA . ILE A 1 376 ? -1.866 -12.978 11.460 1.00 84.38 376 ILE A CA 1
ATOM 3002 C C . ILE A 1 376 ? -0.450 -12.417 11.543 1.00 84.38 376 ILE A C 1
ATOM 3004 O O . ILE A 1 376 ? 0.035 -12.063 12.617 1.00 84.38 376 ILE A O 1
ATOM 3008 N N . VAL A 1 377 ? 0.205 -12.293 10.389 1.00 82.06 377 VAL A N 1
ATOM 3009 C CA . VAL A 1 377 ? 1.539 -11.692 10.305 1.00 82.06 377 VAL A CA 1
ATOM 3010 C C . VAL A 1 377 ? 1.466 -10.236 10.765 1.00 82.06 377 VAL A C 1
ATOM 3012 O O . VAL A 1 377 ? 0.786 -9.409 10.155 1.00 82.06 377 VAL A O 1
ATOM 3015 N N . ALA A 1 378 ? 2.166 -9.937 11.858 1.00 82.88 378 ALA A N 1
ATOM 3016 C CA . ALA A 1 378 ? 2.241 -8.603 12.429 1.00 82.88 378 ALA A CA 1
ATOM 3017 C C . ALA A 1 378 ? 3.271 -7.753 11.673 1.00 82.88 378 ALA A C 1
ATOM 3019 O O . ALA A 1 378 ? 4.459 -8.076 11.645 1.00 82.88 378 ALA A O 1
ATOM 3020 N N . GLY A 1 379 ? 2.820 -6.650 11.082 1.00 82.31 379 GLY A N 1
ATOM 3021 C CA . GLY A 1 379 ? 3.681 -5.653 10.456 1.00 82.31 379 GLY A CA 1
ATOM 3022 C C . GLY A 1 379 ? 4.113 -4.564 11.435 1.00 82.31 379 GLY A C 1
ATOM 3023 O O . GLY A 1 379 ? 3.396 -4.229 12.381 1.00 82.31 379 GLY A O 1
ATOM 3024 N N . ARG A 1 380 ? 5.269 -3.948 11.178 1.00 82.06 380 ARG A N 1
ATOM 3025 C CA . ARG A 1 380 ? 5.694 -2.739 11.889 1.00 82.06 380 ARG A CA 1
ATOM 3026 C C . ARG A 1 380 ? 5.380 -1.505 11.049 1.00 82.06 380 ARG A C 1
ATOM 3028 O O . ARG A 1 380 ? 5.846 -1.391 9.920 1.00 82.06 380 ARG A O 1
ATOM 3035 N N . LEU A 1 381 ? 4.631 -0.570 11.620 1.00 83.25 381 LEU A N 1
ATOM 3036 C CA . LEU A 1 381 ? 4.419 0.758 11.058 1.00 83.25 381 LEU A CA 1
ATOM 3037 C C . LEU A 1 381 ? 5.514 1.692 11.576 1.00 83.25 381 LEU A C 1
ATOM 3039 O O . LEU A 1 381 ? 5.651 1.874 12.786 1.00 83.25 381 LEU A O 1
ATOM 3043 N N . ASP A 1 382 ? 6.295 2.280 10.673 1.00 76.88 382 ASP A N 1
ATOM 3044 C CA . ASP A 1 382 ? 7.311 3.263 11.049 1.00 76.88 382 ASP A CA 1
ATOM 3045 C C . ASP A 1 382 ? 6.627 4.534 11.598 1.00 76.88 382 ASP A C 1
ATOM 3047 O O . ASP A 1 382 ? 5.829 5.160 10.891 1.00 76.88 382 ASP A O 1
ATOM 3051 N N . PRO A 1 383 ? 6.916 4.950 12.848 1.00 71.69 383 PRO A N 1
ATOM 3052 C CA . PRO A 1 383 ? 6.349 6.161 13.432 1.00 71.69 383 PRO A CA 1
ATOM 3053 C C . PRO A 1 383 ? 6.596 7.436 12.615 1.00 71.69 383 PRO A C 1
ATOM 3055 O O . PRO A 1 383 ? 5.805 8.375 12.720 1.00 71.69 383 PRO A O 1
ATOM 3058 N N . ALA A 1 384 ? 7.645 7.488 11.785 1.00 69.94 384 ALA A N 1
ATOM 3059 C CA . ALA A 1 384 ? 7.897 8.616 10.885 1.00 69.94 384 ALA A CA 1
ATOM 3060 C C . ALA A 1 384 ? 6.739 8.848 9.894 1.00 69.94 384 ALA A C 1
ATOM 3062 O O . ALA A 1 384 ? 6.451 9.989 9.524 1.00 69.94 384 ALA A O 1
ATOM 3063 N N . ILE A 1 385 ? 6.020 7.782 9.530 1.00 70.94 385 ILE A N 1
ATOM 3064 C CA . ILE A 1 385 ? 4.881 7.800 8.599 1.00 70.94 385 ILE A CA 1
ATOM 3065 C C . ILE A 1 385 ? 3.644 8.457 9.233 1.00 70.94 385 ILE A C 1
ATOM 3067 O O . ILE A 1 385 ? 2.771 8.975 8.541 1.00 70.94 385 ILE A O 1
ATOM 3071 N N . LEU A 1 386 ? 3.592 8.542 10.566 1.00 68.75 386 LEU A N 1
ATOM 3072 C CA . LEU A 1 386 ? 2.478 9.143 11.308 1.00 68.75 386 LEU A CA 1
ATOM 3073 C C . LEU A 1 386 ? 2.445 10.682 11.210 1.00 68.75 386 LEU A C 1
ATOM 3075 O O . LEU A 1 386 ? 1.601 11.321 11.836 1.00 68.75 386 LEU A O 1
ATOM 3079 N N . GLY A 1 387 ? 3.356 11.297 10.442 1.00 59.84 387 GLY A N 1
ATOM 3080 C CA . GLY A 1 387 ? 3.362 12.740 10.182 1.00 59.84 387 GLY A CA 1
ATOM 3081 C C . GLY A 1 387 ? 3.727 13.586 11.406 1.00 59.84 387 GLY A C 1
ATOM 3082 O O . GLY A 1 387 ? 3.374 14.764 11.489 1.00 59.84 387 GLY A O 1
ATOM 3083 N N . LEU A 1 388 ? 4.420 12.993 12.381 1.00 55.44 388 LEU A N 1
ATOM 3084 C CA . LEU A 1 388 ? 4.790 13.652 13.628 1.00 55.44 388 LEU A CA 1
ATOM 3085 C C . LEU A 1 388 ? 6.082 14.456 13.461 1.00 55.44 388 LEU A C 1
ATOM 3087 O O . LEU A 1 388 ? 7.183 13.919 13.456 1.00 55.44 388 LEU A O 1
ATOM 3091 N N . ALA A 1 389 ? 5.950 15.779 13.391 1.00 42.94 389 ALA A N 1
ATOM 3092 C CA . ALA A 1 389 ? 7.054 16.704 13.120 1.00 42.94 389 ALA A CA 1
ATOM 3093 C C . ALA A 1 389 ? 8.071 16.899 14.273 1.00 42.94 389 ALA A C 1
ATOM 3095 O O . ALA A 1 389 ? 8.919 17.785 14.190 1.00 42.94 389 ALA A O 1
ATOM 3096 N N . ARG A 1 390 ? 7.996 16.139 15.378 1.00 55.50 390 ARG A N 1
ATOM 3097 C CA . ARG A 1 390 ? 8.877 16.331 16.548 1.00 55.50 390 ARG A CA 1
ATOM 3098 C C . ARG A 1 390 ? 9.632 15.042 16.909 1.00 55.50 390 ARG A C 1
ATOM 3100 O O . ARG A 1 390 ? 9.009 14.129 17.451 1.00 55.50 390 ARG A O 1
ATOM 3107 N N . PRO A 1 391 ? 10.967 14.990 16.722 1.00 52.88 391 PRO A N 1
ATOM 3108 C CA . PRO A 1 391 ? 11.808 13.839 17.085 1.00 52.88 391 PRO A CA 1
ATOM 3109 C C . PRO A 1 391 ? 11.677 13.388 18.549 1.00 52.88 391 PRO A C 1
ATOM 3111 O O . PRO A 1 391 ? 11.706 12.197 18.844 1.00 52.88 391 PRO A O 1
ATOM 3114 N N . SER A 1 392 ? 11.466 14.328 19.475 1.00 52.28 392 SER A N 1
ATOM 3115 C CA . SER A 1 392 ? 11.239 14.031 20.896 1.00 52.28 392 SER A CA 1
ATOM 3116 C C . SER A 1 392 ? 9.903 13.334 21.171 1.00 52.28 392 SER A C 1
ATOM 3118 O O . SER A 1 392 ? 9.801 12.557 22.116 1.00 52.28 392 SER A O 1
ATOM 3120 N N . LEU A 1 393 ? 8.887 13.583 20.341 1.00 57.66 393 LEU A N 1
ATOM 3121 C CA . LEU A 1 393 ? 7.581 12.932 20.438 1.00 57.66 393 LEU A CA 1
ATOM 3122 C C . LEU A 1 393 ? 7.644 11.509 19.864 1.00 57.66 393 LEU A C 1
ATOM 3124 O O . LEU A 1 393 ? 7.100 10.588 20.462 1.00 57.66 393 LEU A O 1
ATOM 3128 N N . LEU A 1 394 ? 8.376 11.327 18.756 1.00 57.16 394 LEU A N 1
ATOM 3129 C CA . LEU A 1 394 ? 8.636 10.017 18.145 1.00 57.16 394 LEU A CA 1
ATOM 3130 C C . LEU A 1 394 ? 9.316 9.055 19.130 1.00 57.16 394 LEU A C 1
ATOM 3132 O O . LEU A 1 394 ? 8.899 7.907 19.240 1.00 57.16 394 LEU A O 1
ATOM 3136 N N . ARG A 1 395 ? 10.301 9.536 19.901 1.00 58.28 395 ARG A N 1
ATOM 3137 C CA . ARG A 1 395 ? 11.003 8.716 20.902 1.00 58.28 395 ARG A CA 1
ATOM 3138 C C . ARG A 1 395 ? 10.077 8.198 22.010 1.00 58.28 395 ARG A C 1
ATOM 3140 O O . ARG A 1 395 ? 10.091 7.008 22.293 1.00 58.28 395 ARG A O 1
ATOM 3147 N N . ARG A 1 396 ? 9.220 9.060 22.570 1.00 59.41 396 ARG A N 1
ATOM 3148 C CA . ARG A 1 396 ? 8.255 8.670 23.619 1.00 59.41 396 ARG A CA 1
ATOM 3149 C C . ARG A 1 396 ? 7.227 7.657 23.112 1.00 59.41 396 ARG A C 1
ATOM 3151 O O . ARG A 1 396 ? 6.955 6.660 23.771 1.00 59.41 396 ARG A O 1
ATOM 3158 N N . ILE A 1 397 ? 6.748 7.850 21.882 1.00 59.62 397 ILE A N 1
ATOM 3159 C CA . ILE A 1 397 ? 5.832 6.916 21.212 1.00 59.62 397 ILE A CA 1
ATOM 3160 C C . ILE A 1 397 ? 6.490 5.550 20.992 1.00 59.62 397 ILE A C 1
ATOM 3162 O O . ILE A 1 397 ? 5.856 4.518 21.212 1.00 59.62 397 ILE A O 1
ATOM 3166 N N . MET A 1 398 ? 7.761 5.527 20.584 1.00 55.69 398 MET A N 1
ATOM 3167 C CA . MET A 1 398 ? 8.522 4.286 20.409 1.00 55.69 398 MET A CA 1
ATOM 3168 C C . MET A 1 398 ? 8.725 3.518 21.721 1.00 55.69 398 MET A C 1
ATOM 3170 O O . MET A 1 398 ? 8.784 2.286 21.690 1.00 55.69 398 MET A O 1
ATOM 3174 N N . GLU A 1 399 ? 8.812 4.227 22.847 1.00 61.16 399 GLU A N 1
ATOM 3175 C CA . GLU A 1 399 ? 8.960 3.680 24.204 1.00 61.16 399 GLU A CA 1
ATOM 3176 C C . GLU A 1 399 ? 7.611 3.249 24.827 1.00 61.16 399 GLU A C 1
ATOM 3178 O O . GLU A 1 399 ? 7.582 2.699 25.924 1.00 61.16 399 GLU A O 1
ATOM 3183 N N . GLY A 1 400 ? 6.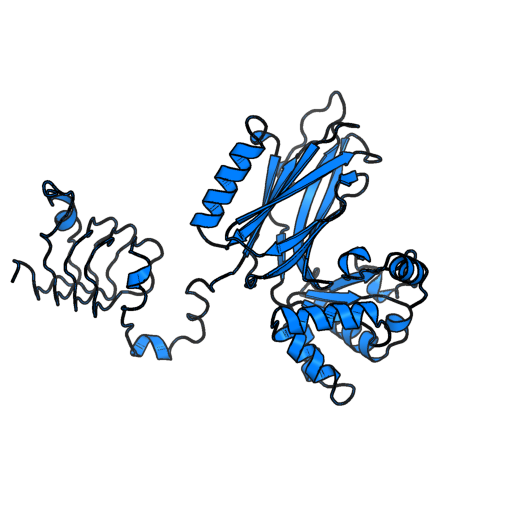488 3.425 24.115 1.00 52.31 400 GLY A N 1
ATOM 3184 C CA . GLY A 1 400 ? 5.149 3.062 24.598 1.00 52.31 400 GLY A CA 1
ATOM 3185 C C . GLY A 1 400 ? 4.514 4.106 25.523 1.00 52.31 400 GLY A C 1
ATOM 3186 O O . GLY A 1 400 ? 3.433 3.872 26.069 1.00 52.31 400 GLY A O 1
ATOM 3187 N N . GLU A 1 401 ? 5.149 5.268 25.671 1.00 50.88 401 GLU A N 1
ATOM 3188 C CA . GLU A 1 401 ? 4.595 6.431 26.354 1.00 50.88 401 GLU A CA 1
ATOM 3189 C C . GLU A 1 401 ? 3.793 7.278 25.354 1.00 50.88 401 GLU A C 1
ATOM 3191 O O . GLU A 1 401 ? 4.333 8.141 24.657 1.00 50.88 401 GLU A O 1
ATOM 3196 N N . GLY A 1 402 ? 2.494 6.983 25.254 1.00 44.16 402 GLY A N 1
ATOM 3197 C CA . GLY A 1 402 ? 1.514 7.755 24.478 1.00 44.16 402 GLY A CA 1
ATOM 3198 C C . GLY A 1 402 ? 0.913 8.915 25.256 1.00 44.16 402 GLY A C 1
ATOM 3199 O O . GLY A 1 402 ? 0.375 8.652 26.357 1.00 44.16 402 GLY A O 1
#